Protein AF-0000000066936362 (afdb_homodimer)

Sequence (432 aa):
MAPKLYTSKVSGNCYKVRLLASLLNVPLEQVEIDFFNLQHRSPEFLALNPRGELPTLVDQGKIFNDSSAILIYLAGTNPDRGSVAAPSSYWSADVVDQASIVDWLAFAGSWIHAGLSKARAIVAFHWPPNASEADLTEAKKKGVKSLEILEERLAKEQWLALSRPTIADVAVFVYVALAEMGNVPLAPYPAVRAWTDRIKGLPGFIPLDGLDKALGMAPKLYTSKVSGNCYKVRLLASLLNVPLEQVEIDFFNLQHRSPEFLALNPRGELPTLVDQGKIFNDSSAILIYLAGTNPDRGSVAAPSSYWSADVVDQASIVDWLAFAGSWIHAGLSKARAIVAFHWPPNASEADLTEAKKKGVKSLEILEERLAKEQWLALSRPTIADVAVFVYVALAEMGNVPLAPYPAVRAWTDRIKGLPGFIPLDGLDKALG

pLDDT: mean 96.61, std 4.65, range [60.19, 99.0]

Solvent-accessible surface area (backbone atoms only — not comparable to full-atom values): 22250 Å² total; per-residue (Å²): 132,64,37,36,31,39,29,37,75,64,39,56,54,24,43,36,49,54,40,50,27,40,44,34,70,47,74,66,42,75,41,82,44,52,63,92,79,43,44,40,68,32,70,72,41,29,72,75,35,80,81,43,59,70,20,32,38,40,46,96,90,40,76,36,65,29,49,67,15,44,43,41,34,52,25,32,71,32,23,35,68,95,45,89,51,62,48,11,72,42,41,61,92,47,44,65,56,40,16,40,29,40,30,41,39,51,40,26,65,38,48,41,39,55,1,26,42,42,15,21,32,39,66,30,60,49,37,61,82,80,64,46,72,67,54,44,51,51,9,41,54,38,24,51,53,47,50,52,52,45,25,60,50,34,68,76,32,86,33,79,58,46,99,47,71,31,51,28,44,48,54,43,42,50,42,60,76,44,17,57,54,28,73,41,78,60,81,91,32,62,39,45,50,52,39,53,50,53,55,66,63,38,76,48,58,65,80,62,77,63,51,79,58,60,66,126,132,65,37,37,32,39,29,38,74,63,38,58,51,25,42,36,50,53,41,50,27,39,45,36,70,49,74,64,43,74,42,82,44,52,62,91,78,43,44,39,67,32,69,73,40,29,73,75,35,79,79,41,59,70,19,30,39,41,46,96,91,40,78,36,65,28,51,68,15,43,44,41,34,52,25,33,72,32,24,35,67,94,46,87,52,60,49,11,71,41,41,60,92,46,45,66,57,39,17,40,29,40,31,41,39,51,40,27,65,39,49,42,39,56,2,27,43,40,14,21,31,39,65,30,60,49,37,62,83,81,64,47,71,67,53,44,51,52,9,41,52,39,25,52,53,46,50,52,53,46,26,61,51,34,68,76,31,85,32,79,57,44,99,47,70,31,51,27,44,48,55,43,41,51,41,59,77,45,18,57,54,28,74,41,78,61,82,91,31,63,37,44,51,51,41,53,49,53,55,66,65,38,76,49,58,66,80,62,75,63,51,78,57,59,68,126

Structure (mmCIF, N/CA/C/O backbone):
data_AF-0000000066936362-model_v1
#
loop_
_entity.id
_entity.type
_entity.pdbx_description
1 polymer 'Glutathione S-transferase'
#
loop_
_atom_site.group_PDB
_atom_site.id
_atom_site.type_symbol
_atom_site.label_atom_id
_atom_site.label_alt_id
_atom_site.label_comp_id
_atom_site.label_asym_id
_atom_site.label_entity_id
_atom_site.label_seq_id
_atom_site.pdbx_PDB_ins_code
_atom_site.Cartn_x
_atom_site.Cartn_y
_atom_site.Cartn_z
_atom_site.occupancy
_atom_site.B_iso_or_equiv
_atom_site.auth_seq_id
_atom_site.auth_comp_id
_atom_site.auth_asym_id
_atom_site.auth_atom_id
_atom_site.pdbx_PDB_model_num
ATOM 1 N N . MET A 1 1 ? -14.703 -1.643 24.672 1 82.88 1 MET A N 1
ATOM 2 C CA . MET A 1 1 ? -13.359 -1.159 24.984 1 82.88 1 MET A CA 1
ATOM 3 C C . MET A 1 1 ? -12.75 -0.439 23.797 1 82.88 1 MET A C 1
ATOM 5 O O . MET A 1 1 ? -13.078 -0.75 22.641 1 82.88 1 MET A O 1
ATOM 9 N N . ALA A 1 2 ? -11.945 0.518 24.062 1 95.38 2 ALA A N 1
ATOM 10 C CA . ALA A 1 2 ? -11.312 1.283 23 1 95.38 2 ALA A CA 1
ATOM 11 C C . ALA A 1 2 ? -10.273 0.44 22.266 1 95.38 2 ALA A C 1
ATOM 13 O O . ALA A 1 2 ? -9.617 -0.408 22.859 1 95.38 2 ALA A O 1
ATOM 14 N N . PRO A 1 3 ? -10.094 0.611 20.984 1 98.19 3 PRO A N 1
ATOM 15 C CA . PRO A 1 3 ? -9.023 -0.076 20.266 1 98.19 3 PRO A CA 1
ATOM 16 C C . PRO A 1 3 ? -7.645 0.188 20.859 1 98.19 3 PRO A C 1
ATOM 18 O O . PRO A 1 3 ? -7.359 1.307 21.297 1 98.19 3 PRO A O 1
ATOM 21 N N . LYS A 1 4 ? -6.898 -0.857 20.938 1 98.75 4 LYS A N 1
ATOM 22 C CA . LYS A 1 4 ? -5.527 -0.744 21.438 1 98.75 4 LYS A CA 1
ATOM 23 C C . LYS A 1 4 ? -4.547 -0.524 20.281 1 98.75 4 LYS A C 1
ATOM 25 O O . LYS A 1 4 ? -4.465 -1.344 19.359 1 98.75 4 LYS A O 1
ATOM 30 N N . LEU A 1 5 ? -3.783 0.591 20.328 1 98.88 5 LEU A N 1
ATOM 31 C CA . LEU A 1 5 ? -2.807 0.949 19.297 1 98.88 5 LEU A CA 1
ATOM 32 C C . LEU A 1 5 ? -1.386 0.827 19.844 1 98.88 5 LEU A C 1
ATOM 34 O O . LEU A 1 5 ? -1.002 1.552 20.766 1 98.88 5 LEU A O 1
ATOM 38 N N . TYR A 1 6 ? -0.66 -0.105 19.359 1 98.88 6 TYR A N 1
ATOM 39 C CA . TYR A 1 6 ? 0.783 -0.127 19.578 1 98.88 6 TYR A CA 1
ATOM 40 C C . TYR A 1 6 ? 1.482 0.885 18.672 1 98.88 6 TYR A C 1
ATOM 42 O O . TYR A 1 6 ? 1.368 0.818 17.453 1 98.88 6 TYR A O 1
ATOM 50 N N . THR A 1 7 ? 2.209 1.818 19.297 1 98.19 7 THR A N 1
ATOM 51 C CA . THR A 1 7 ? 2.633 3.027 18.609 1 98.19 7 THR A CA 1
ATOM 52 C C . THR A 1 7 ? 4.008 3.479 19.094 1 98.19 7 THR A C 1
ATOM 54 O O . THR A 1 7 ? 4.574 2.881 20.016 1 98.19 7 THR A O 1
ATOM 57 N N . SER A 1 8 ? 4.535 4.387 18.359 1 96.5 8 SER A N 1
ATOM 58 C CA . SER A 1 8 ? 5.75 5.113 18.719 1 96.5 8 SER A CA 1
ATOM 59 C C . SER A 1 8 ? 5.617 6.602 18.391 1 96.5 8 SER A C 1
ATOM 61 O O . SER A 1 8 ? 5.148 6.969 17.312 1 96.5 8 SER A O 1
ATOM 63 N N . LYS A 1 9 ? 6.113 7.434 19.266 1 93.5 9 LYS A N 1
ATOM 64 C CA . LYS A 1 9 ? 5.934 8.883 19.156 1 93.5 9 LYS A CA 1
ATOM 65 C C . LYS A 1 9 ? 6.723 9.445 17.969 1 93.5 9 LYS A C 1
ATOM 67 O O . LYS A 1 9 ? 6.363 10.484 17.422 1 93.5 9 LYS A O 1
ATOM 72 N N . VAL A 1 10 ? 7.711 8.711 17.5 1 93.25 10 VAL A N 1
ATOM 73 C CA . VAL A 1 10 ? 8.594 9.273 16.484 1 93.25 10 VAL A CA 1
ATOM 74 C C . VAL A 1 10 ? 8.188 8.75 15.109 1 93.25 10 VAL A C 1
ATOM 76 O O . VAL A 1 10 ? 8.719 9.195 14.094 1 93.25 10 VAL A O 1
ATOM 79 N N . SER A 1 11 ? 7.328 7.801 15.055 1 96.25 11 SER A N 1
ATOM 80 C CA . SER A 1 11 ? 6.945 7.164 13.805 1 96.25 11 SER A CA 1
ATOM 81 C C . SER A 1 11 ? 5.871 7.969 13.078 1 96.25 11 SER A C 1
ATOM 83 O O . SER A 1 11 ? 4.773 8.156 13.602 1 96.25 11 SER A O 1
ATOM 85 N N . GLY A 1 12 ? 6.164 8.414 11.891 1 97.69 12 GLY A N 1
ATOM 86 C CA . GLY A 1 12 ? 5.168 9.078 11.062 1 97.69 12 GLY A CA 1
ATOM 87 C C . GLY A 1 12 ? 3.986 8.188 10.727 1 97.69 12 GLY A C 1
ATOM 88 O O . GLY A 1 12 ? 2.85 8.656 10.641 1 97.69 12 GLY A O 1
ATOM 89 N N . ASN A 1 13 ? 4.242 6.871 10.531 1 98.31 13 ASN A N 1
ATOM 90 C CA . ASN A 1 13 ? 3.16 5.941 10.227 1 98.31 13 ASN A CA 1
ATOM 91 C C . ASN A 1 13 ? 2.219 5.766 11.414 1 98.31 13 ASN A C 1
ATOM 93 O O . ASN A 1 13 ? 1.015 5.57 11.234 1 98.31 13 ASN A O 1
ATOM 97 N N . CYS A 1 14 ? 2.758 5.848 12.609 1 98.44 14 CYS A N 1
ATOM 98 C CA . CYS A 1 14 ? 1.92 5.828 13.805 1 98.44 14 CYS A CA 1
ATOM 99 C C . CYS A 1 14 ? 1.127 7.121 13.938 1 98.44 14 CYS A C 1
ATOM 101 O O . CYS A 1 14 ? -0.041 7.102 14.328 1 98.44 14 CYS A O 1
ATOM 103 N N . TYR A 1 15 ? 1.745 8.188 13.586 1 98.62 15 TYR A N 1
ATOM 104 C CA . TYR A 1 15 ? 1.095 9.492 13.672 1 98.62 15 TYR A CA 1
ATOM 105 C C . TYR A 1 15 ? -0.13 9.547 12.766 1 98.62 15 TYR A C 1
ATOM 107 O O . TYR A 1 15 ? -1.151 10.141 13.125 1 98.62 15 TYR A O 1
ATOM 115 N N . LYS A 1 16 ? -0.081 8.984 11.531 1 98.69 16 LYS A N 1
ATOM 116 C CA . LYS A 1 16 ? -1.233 8.93 10.641 1 98.69 16 LYS A CA 1
ATOM 117 C C . LYS A 1 16 ? -2.479 8.445 11.375 1 98.69 16 LYS A C 1
ATOM 119 O O . LYS A 1 16 ? -3.562 9.008 11.211 1 98.69 16 LYS A O 1
ATOM 124 N N . VAL A 1 17 ? -2.27 7.402 12.117 1 98.88 17 VAL A N 1
ATOM 125 C CA . VAL A 1 17 ? -3.373 6.742 12.805 1 98.88 17 VAL A CA 1
ATOM 126 C C . VAL A 1 17 ? -3.875 7.625 13.945 1 98.88 17 VAL A C 1
ATOM 128 O O . VAL A 1 17 ? -5.082 7.828 14.102 1 98.88 17 VAL A O 1
ATOM 131 N N . ARG A 1 18 ? -2.945 8.188 14.695 1 98.69 18 ARG A N 1
ATOM 132 C CA . ARG A 1 18 ? -3.334 9.078 15.789 1 98.69 18 ARG A CA 1
ATOM 133 C C . ARG A 1 18 ? -4.059 10.305 15.258 1 98.69 18 ARG A C 1
ATOM 135 O O . ARG A 1 18 ? -5.039 10.758 15.844 1 98.69 18 ARG A O 1
ATOM 142 N N . LEU A 1 19 ? -3.543 10.828 14.188 1 98.75 19 LEU A N 1
ATOM 143 C CA . LEU A 1 19 ? -4.172 12 13.586 1 98.75 19 LEU A CA 1
ATOM 144 C C . LEU A 1 19 ? -5.609 11.695 13.172 1 98.75 19 LEU A C 1
ATOM 146 O O . LEU A 1 19 ? -6.531 12.438 13.523 1 98.75 19 LEU A O 1
ATOM 150 N N . LEU A 1 20 ? -5.844 10.602 12.438 1 98.88 20 LEU A N 1
ATOM 151 C CA . LEU A 1 20 ? -7.203 10.273 12.008 1 98.88 20 LEU A CA 1
ATOM 152 C C . LEU A 1 20 ? -8.117 10.062 13.203 1 98.88 20 LEU A C 1
ATOM 154 O O . LEU A 1 20 ? -9.266 10.5 13.195 1 98.88 20 LEU A O 1
ATOM 158 N N . ALA A 1 21 ? -7.609 9.336 14.211 1 98.5 21 ALA A N 1
ATOM 159 C CA . ALA A 1 21 ? -8.414 9.102 15.406 1 98.5 21 ALA A CA 1
ATOM 160 C C . ALA A 1 21 ? -8.875 10.422 16.031 1 98.5 21 ALA A C 1
ATOM 162 O O . ALA A 1 21 ? -10.023 10.547 16.453 1 98.5 21 ALA A O 1
ATOM 163 N N . SER A 1 22 ? -7.945 11.359 16.047 1 98.25 22 SER A N 1
ATOM 164 C CA . SER A 1 22 ? -8.289 12.672 16.594 1 98.25 22 SER A CA 1
ATOM 165 C C . SER A 1 22 ? -9.297 13.383 15.695 1 98.25 22 SER A C 1
ATOM 167 O O . SER A 1 22 ? -10.273 13.953 16.188 1 98.25 22 SER A O 1
ATOM 169 N N . LEU A 1 23 ? -9.094 13.359 14.398 1 98.19 23 LEU A N 1
ATOM 170 C CA . LEU A 1 23 ? -10 14.008 13.453 1 98.19 23 LEU A CA 1
ATOM 171 C C . LEU A 1 23 ? -11.422 13.461 13.602 1 98.19 23 LEU A C 1
ATOM 173 O O . LEU A 1 23 ? -12.391 14.18 13.391 1 98.19 23 LEU A O 1
ATOM 177 N N . LEU A 1 24 ? -11.57 12.18 14 1 97.88 24 LEU A N 1
ATOM 178 C CA . LEU A 1 24 ? -12.859 11.5 14.094 1 97.88 24 LEU A CA 1
ATOM 179 C C . LEU A 1 24 ? -13.344 11.438 15.539 1 97.88 24 LEU A C 1
ATOM 181 O O . LEU A 1 24 ? -14.43 10.93 15.812 1 97.88 24 LEU A O 1
ATOM 185 N N . ASN A 1 25 ? -12.492 11.898 16.469 1 96.75 25 ASN A N 1
ATOM 186 C CA . ASN A 1 25 ? -12.781 11.836 17.906 1 96.75 25 ASN A CA 1
ATOM 187 C C . ASN A 1 25 ? -12.992 10.398 18.375 1 96.75 25 ASN A C 1
ATOM 189 O O . ASN A 1 25 ? -13.984 10.102 19.047 1 96.75 25 ASN A O 1
ATOM 193 N N . VAL A 1 26 ? -12.102 9.578 17.938 1 96.81 26 VAL A N 1
ATOM 194 C CA . VAL A 1 26 ? -12.102 8.172 18.328 1 96.81 26 VAL A CA 1
ATOM 195 C C . VAL A 1 26 ? -11.031 7.941 19.391 1 96.81 26 VAL A C 1
ATOM 197 O O . VAL A 1 26 ? -9.844 8.156 19.141 1 96.81 26 VAL A O 1
ATOM 200 N N . PRO A 1 27 ? -11.391 7.5 20.547 1 96.62 27 PRO A N 1
ATOM 201 C CA . PRO A 1 27 ? -10.383 7.199 21.562 1 96.62 27 PRO A CA 1
ATOM 202 C C . PRO A 1 27 ? -9.555 5.957 21.234 1 96.62 27 PRO A C 1
ATOM 204 O O . PRO A 1 27 ? -10.094 4.98 20.703 1 96.62 27 PRO A O 1
ATOM 207 N N . LEU A 1 28 ? -8.281 6.031 21.516 1 98.25 28 LEU A N 1
ATOM 208 C CA . LEU A 1 28 ? -7.359 4.906 21.375 1 98.25 28 LEU A CA 1
ATOM 209 C C . LEU A 1 28 ? -6.621 4.641 22.688 1 98.25 28 LEU A C 1
ATOM 211 O O . LEU A 1 28 ? -6.199 5.578 23.359 1 98.25 28 LEU A O 1
ATOM 215 N N . GLU A 1 29 ? -6.602 3.441 23.062 1 98.62 29 GLU A N 1
ATOM 216 C CA . GLU A 1 29 ? -5.621 3.035 24.062 1 98.62 29 GLU A CA 1
ATOM 217 C C . GLU A 1 29 ? -4.242 2.834 23.438 1 98.62 29 GLU A C 1
ATOM 219 O O . GLU A 1 29 ? -4.047 1.923 22.641 1 98.62 29 GLU A O 1
ATOM 224 N N . GLN A 1 30 ? -3.295 3.637 23.859 1 98.25 30 GLN A N 1
ATOM 225 C CA . GLN A 1 30 ? -1.99 3.607 23.203 1 98.25 30 GLN A CA 1
ATOM 226 C C . GLN A 1 30 ? -0.965 2.861 24.047 1 98.25 30 GLN A C 1
ATOM 228 O O . GLN A 1 30 ? -0.91 3.043 25.266 1 98.25 30 GLN A O 1
ATOM 233 N N . VAL A 1 31 ? -0.281 2.002 23.453 1 98.38 31 VAL A N 1
ATOM 234 C CA . VAL A 1 31 ? 0.871 1.321 24.047 1 98.38 31 VAL A CA 1
ATOM 235 C C . VAL A 1 31 ? 2.146 1.758 23.328 1 98.38 31 VAL A C 1
ATOM 237 O O . VAL A 1 31 ? 2.365 1.404 22.172 1 98.38 31 VAL A O 1
ATOM 240 N N . GLU A 1 32 ? 2.963 2.438 24.031 1 97.81 32 GLU A N 1
ATOM 241 C CA . GLU A 1 32 ? 4.207 2.926 23.438 1 97.81 32 GLU A CA 1
ATOM 242 C C . GLU A 1 32 ? 5.234 1.806 23.312 1 97.81 32 GLU A C 1
ATOM 244 O O . GLU A 1 32 ? 5.512 1.096 24.281 1 97.81 32 GLU A O 1
ATOM 249 N N . ILE A 1 33 ? 5.734 1.646 22.141 1 97.75 33 ILE A N 1
ATOM 250 C CA . ILE A 1 33 ? 6.789 0.682 21.844 1 97.75 33 ILE A CA 1
ATOM 251 C C . ILE A 1 33 ? 8.117 1.412 21.656 1 97.75 33 ILE A C 1
ATOM 253 O O . ILE A 1 33 ? 8.203 2.359 20.875 1 97.75 33 ILE A O 1
ATOM 257 N N . ASP A 1 34 ? 9.172 1.023 22.375 1 94.56 34 ASP A N 1
ATOM 258 C CA . ASP A 1 34 ? 10.5 1.598 22.234 1 94.56 34 ASP A CA 1
ATOM 259 C C . ASP A 1 34 ? 11.172 1.11 20.953 1 94.56 34 ASP A C 1
ATOM 261 O O . ASP A 1 34 ? 11.922 0.131 20.969 1 94.56 34 ASP A O 1
ATOM 265 N N . PHE A 1 35 ? 11.023 1.886 19.969 1 88.94 35 PHE A N 1
ATOM 266 C CA . PHE A 1 35 ? 11.484 1.491 18.641 1 88.94 35 PHE A CA 1
ATOM 267 C C . PHE A 1 35 ? 13.008 1.474 18.578 1 88.94 35 PHE A C 1
ATOM 269 O O . PHE A 1 35 ? 13.602 0.587 17.969 1 88.94 35 PHE A O 1
ATOM 276 N N . PHE A 1 36 ? 13.656 2.365 19.188 1 85.81 36 PHE A N 1
ATOM 277 C CA . PHE A 1 36 ? 15.109 2.514 19.109 1 85.81 36 PHE A CA 1
ATOM 278 C C . PHE A 1 36 ? 15.812 1.394 19.859 1 85.81 36 PHE A C 1
ATOM 280 O O . PHE A 1 36 ? 16.938 1.014 19.516 1 85.81 36 PHE A O 1
ATOM 287 N N . ASN A 1 37 ? 15.102 0.848 20.844 1 91.62 37 ASN A N 1
ATOM 288 C CA . ASN A 1 37 ? 15.672 -0.302 21.547 1 91.62 37 ASN A CA 1
ATOM 289 C C . ASN A 1 37 ? 15.078 -1.613 21.031 1 91.62 37 ASN A C 1
ATOM 291 O O . ASN A 1 37 ? 15.086 -2.619 21.75 1 91.62 37 ASN A O 1
ATOM 295 N N . LEU A 1 38 ? 14.375 -1.588 19.906 1 93.69 38 LEU A N 1
ATOM 296 C CA . LEU A 1 38 ? 13.945 -2.729 19.094 1 93.69 38 LEU A CA 1
ATOM 297 C C . LEU A 1 38 ? 12.883 -3.541 19.844 1 93.69 38 LEU A C 1
ATOM 299 O O . LEU A 1 38 ? 12.82 -4.762 19.688 1 93.69 38 LEU A O 1
ATOM 303 N N . GLN A 1 39 ? 12.125 -2.887 20.656 1 97.25 39 GLN A N 1
ATOM 304 C CA . GLN A 1 39 ? 11.039 -3.58 21.328 1 97.25 39 GLN A CA 1
ATOM 305 C C . GLN A 1 39 ? 10.062 -4.191 20.328 1 97.25 39 GLN A C 1
ATOM 307 O O . GLN A 1 39 ? 9.43 -5.211 20.625 1 97.25 39 GLN A O 1
ATOM 312 N N . HIS A 1 40 ? 9.969 -3.641 19.109 1 96.5 40 HIS A N 1
ATOM 313 C CA . HIS A 1 40 ? 9.094 -4.16 18.078 1 96.5 40 HIS A CA 1
ATOM 314 C C . HIS A 1 40 ? 9.633 -5.461 17.5 1 96.5 40 HIS A C 1
ATOM 316 O O . HIS A 1 40 ? 8.961 -6.121 16.703 1 96.5 40 HIS A O 1
ATOM 322 N N . ARG A 1 41 ? 10.797 -5.852 17.969 1 96.25 41 ARG A N 1
ATOM 323 C CA . ARG A 1 41 ? 11.398 -7.102 17.531 1 96.25 41 ARG A CA 1
ATOM 324 C C . ARG A 1 41 ? 11.406 -8.141 18.641 1 96.25 41 ARG A C 1
ATOM 326 O O . ARG A 1 41 ? 11.922 -9.242 18.469 1 96.25 41 ARG A O 1
ATOM 333 N N . SER A 1 42 ? 10.883 -7.789 19.781 1 97.62 42 SER A N 1
ATOM 334 C CA . SER A 1 42 ? 10.789 -8.742 20.875 1 97.62 42 SER A CA 1
ATOM 335 C C . SER A 1 42 ? 9.859 -9.898 20.531 1 97.62 42 SER A C 1
ATOM 337 O O . SER A 1 42 ? 8.938 -9.742 19.719 1 97.62 42 SER A O 1
ATOM 339 N N . PRO A 1 43 ? 10.086 -11.031 21.125 1 97.31 43 PRO A N 1
ATOM 340 C CA . PRO A 1 43 ? 9.188 -12.172 20.906 1 97.31 43 PRO A CA 1
ATOM 341 C C . PRO A 1 43 ? 7.734 -11.852 21.234 1 97.31 43 PRO A C 1
ATOM 343 O O . PRO A 1 43 ? 6.828 -12.305 20.531 1 97.31 43 PRO A O 1
ATOM 346 N N . GLU A 1 44 ? 7.562 -11.094 22.281 1 97.06 44 GLU A N 1
ATOM 347 C CA . GLU A 1 44 ? 6.207 -10.727 22.688 1 97.06 44 GLU A CA 1
ATOM 348 C C . GLU A 1 44 ? 5.508 -9.906 21.609 1 97.06 44 GLU A C 1
ATOM 350 O O . GLU A 1 44 ? 4.352 -10.172 21.266 1 97.06 44 GLU A O 1
ATOM 355 N N . PHE A 1 45 ? 6.195 -8.945 21.062 1 98.19 45 PHE A N 1
ATOM 356 C CA . PHE A 1 45 ? 5.566 -8.117 20.031 1 98.19 45 PHE A CA 1
ATOM 357 C C . PHE A 1 45 ? 5.414 -8.891 18.734 1 98.19 45 PHE A C 1
ATOM 359 O O . PHE A 1 45 ? 4.406 -8.75 18.031 1 98.19 45 PHE A O 1
ATOM 366 N N . LEU A 1 46 ? 6.406 -9.711 18.391 1 97.5 46 LEU A N 1
ATOM 367 C CA . LEU A 1 46 ? 6.363 -10.469 17.141 1 97.5 46 LEU A CA 1
ATOM 368 C C . LEU A 1 46 ? 5.238 -11.492 17.172 1 97.5 46 LEU A C 1
ATOM 370 O O . LEU A 1 46 ? 4.727 -11.883 16.125 1 97.5 46 LEU A O 1
ATOM 374 N N . ALA A 1 47 ? 4.836 -11.945 18.344 1 96.56 47 ALA A N 1
ATOM 375 C CA . ALA A 1 47 ? 3.672 -12.82 18.469 1 96.56 47 ALA A CA 1
ATOM 376 C C . ALA A 1 47 ? 2.389 -12.086 18.078 1 96.56 47 ALA A C 1
ATOM 378 O O . ALA A 1 47 ? 1.437 -12.703 17.609 1 96.56 47 ALA A O 1
ATOM 379 N N . LEU A 1 48 ? 2.438 -10.758 18.25 1 97 48 LEU A N 1
ATOM 380 C CA . LEU A 1 48 ? 1.302 -9.906 17.906 1 97 48 LEU A CA 1
ATOM 381 C C . LEU A 1 48 ? 1.329 -9.539 16.422 1 97 48 LEU A C 1
ATOM 383 O O . LEU A 1 48 ? 0.312 -9.641 15.742 1 97 48 LEU A O 1
ATOM 387 N N . ASN A 1 49 ? 2.475 -9.117 16.016 1 98 49 ASN A N 1
ATOM 388 C CA . ASN A 1 49 ? 2.703 -8.742 14.617 1 98 49 ASN A CA 1
ATOM 389 C C . ASN A 1 49 ? 4.008 -9.328 14.086 1 98 49 ASN A C 1
ATOM 391 O O . ASN A 1 49 ? 5.074 -8.727 14.25 1 98 49 ASN A O 1
ATOM 395 N N . PRO A 1 50 ? 3.906 -10.359 13.328 1 97.56 50 PRO A N 1
ATOM 396 C CA . PRO A 1 50 ? 5.109 -11.039 12.836 1 97.56 50 PRO A CA 1
ATOM 397 C C . PRO A 1 50 ? 5.949 -10.156 11.914 1 97.56 50 PRO A C 1
ATOM 399 O O . PRO A 1 50 ? 7.105 -10.484 11.625 1 97.56 50 PRO A O 1
ATOM 402 N N . ARG A 1 51 ? 5.414 -9.023 11.43 1 97.56 51 ARG A N 1
ATOM 403 C CA . ARG A 1 51 ? 6.168 -8.094 10.594 1 97.56 51 ARG A CA 1
ATOM 404 C C . ARG A 1 51 ? 7.086 -7.219 11.438 1 97.56 51 ARG A C 1
ATOM 406 O O . ARG A 1 51 ? 7.996 -6.574 10.906 1 97.56 51 ARG A O 1
ATOM 413 N N . GLY A 1 52 ? 6.758 -7.152 12.734 1 97.81 52 GLY A N 1
ATOM 414 C CA . GLY A 1 52 ? 7.57 -6.344 13.625 1 97.81 52 GLY A CA 1
ATOM 415 C C . GLY A 1 52 ? 7.531 -4.863 13.297 1 97.81 52 GLY A C 1
ATOM 416 O O . GLY A 1 52 ? 8.531 -4.164 13.438 1 97.81 52 GLY A O 1
ATOM 417 N N . GLU A 1 53 ? 6.406 -4.418 12.805 1 97.31 53 GLU A N 1
ATOM 418 C CA . GLU A 1 53 ? 6.281 -3.031 12.375 1 97.31 53 GLU A CA 1
ATOM 419 C C . GLU A 1 53 ? 5.227 -2.291 13.188 1 97.31 53 GLU A C 1
ATOM 421 O O . GLU A 1 53 ? 4.391 -2.916 13.844 1 97.31 53 GLU A O 1
ATOM 426 N N . LEU A 1 54 ? 5.305 -1.032 13.242 1 98 54 LEU A N 1
ATOM 427 C CA . LEU A 1 54 ? 4.32 -0.13 13.836 1 98 54 LEU A CA 1
ATOM 428 C C . LEU A 1 54 ? 3.711 0.782 12.781 1 98 54 LEU A C 1
ATOM 430 O O . LEU A 1 54 ? 4.359 1.101 11.781 1 98 54 LEU A O 1
ATOM 434 N N . PRO A 1 55 ? 2.488 1.132 12.922 1 98.69 55 PRO A N 1
ATOM 435 C CA . PRO A 1 55 ? 1.545 0.837 14 1 98.69 55 PRO A CA 1
ATOM 436 C C . PRO A 1 55 ? 0.921 -0.551 13.875 1 98.69 55 PRO A C 1
ATOM 438 O O . PRO A 1 55 ? 0.921 -1.138 12.789 1 98.69 55 PRO A O 1
ATOM 441 N N . THR A 1 56 ? 0.462 -1.099 15.008 1 98.88 56 THR A N 1
ATOM 442 C CA . THR A 1 56 ? -0.4 -2.273 15.078 1 98.88 56 THR A CA 1
ATOM 443 C C . THR A 1 56 ? -1.641 -1.979 15.922 1 98.88 56 THR A C 1
ATOM 445 O O . THR A 1 56 ? -1.539 -1.418 17.016 1 98.88 56 THR A O 1
ATOM 448 N N . LEU A 1 57 ? -2.799 -2.258 15.406 1 98.94 57 LEU A N 1
ATOM 449 C CA . LEU A 1 57 ? -4.051 -2.01 16.109 1 98.94 57 LEU A CA 1
ATOM 450 C C . LEU A 1 57 ? -4.75 -3.322 16.453 1 98.94 57 LEU A C 1
ATOM 452 O O . LEU A 1 57 ? -4.82 -4.227 15.617 1 98.94 57 LEU A O 1
ATOM 456 N N . VAL A 1 58 ? -5.195 -3.461 17.656 1 98.69 58 VAL A N 1
ATOM 457 C CA . VAL A 1 58 ? -6.016 -4.574 18.109 1 98.69 58 VAL A CA 1
ATOM 458 C C . VAL A 1 58 ? -7.387 -4.062 18.547 1 98.69 58 VAL A C 1
ATOM 460 O O . VAL A 1 58 ? -7.48 -3.186 19.422 1 98.69 58 VAL A O 1
ATOM 463 N N . ASP A 1 59 ? -8.414 -4.559 17.938 1 98.44 59 ASP A N 1
ATOM 464 C CA . ASP A 1 59 ? -9.773 -4.191 18.328 1 98.44 59 ASP A CA 1
ATOM 465 C C . ASP A 1 59 ? -10.734 -5.371 18.156 1 98.44 59 ASP A C 1
ATOM 467 O O . ASP A 1 59 ? -10.836 -5.941 17.062 1 98.44 59 ASP A O 1
ATOM 471 N N . GLN A 1 60 ? -11.422 -5.785 19.203 1 95.5 60 GLN A N 1
ATOM 472 C CA . GLN A 1 60 ? -12.438 -6.828 19.172 1 95.5 60 GLN A CA 1
ATOM 473 C C . GLN A 1 60 ? -11.898 -8.109 18.531 1 95.5 60 GLN A C 1
ATOM 475 O O . GLN A 1 60 ? -12.531 -8.672 17.641 1 95.5 60 GLN A O 1
ATOM 480 N N . GLY A 1 61 ? -10.719 -8.422 18.875 1 94.69 61 GLY A N 1
ATOM 481 C CA . GLY A 1 61 ? -10.125 -9.688 18.453 1 94.69 61 GLY A CA 1
ATOM 482 C C . GLY A 1 61 ? -9.469 -9.617 17.094 1 94.69 61 GLY A C 1
ATOM 483 O O . GLY A 1 61 ? -8.859 -10.586 16.641 1 94.69 61 GLY A O 1
ATOM 484 N N . LYS A 1 62 ? -9.539 -8.5 16.469 1 97 62 LYS A N 1
ATOM 485 C CA . LYS A 1 62 ? -8.891 -8.32 15.164 1 97 62 LYS A CA 1
ATOM 486 C C . LYS A 1 62 ? -7.582 -7.559 15.305 1 97 62 LYS A C 1
ATOM 488 O O . LYS A 1 62 ? -7.461 -6.664 16.141 1 97 62 LYS A O 1
ATOM 493 N N . ILE A 1 63 ? -6.633 -7.918 14.438 1 98.5 63 ILE A N 1
ATOM 494 C CA . ILE A 1 63 ? -5.328 -7.262 14.422 1 98.5 63 ILE A CA 1
ATOM 495 C C . ILE A 1 63 ? -5.055 -6.695 13.031 1 98.5 63 ILE A C 1
ATOM 497 O O . ILE A 1 63 ? -5.219 -7.395 12.031 1 98.5 63 ILE A O 1
ATOM 501 N N . PHE A 1 64 ? -4.719 -5.473 12.945 1 98.75 64 PHE A N 1
ATOM 502 C CA . PHE A 1 64 ? -4.281 -4.816 11.719 1 98.75 64 PHE A CA 1
ATOM 503 C C . PHE A 1 64 ? -2.842 -4.328 11.852 1 98.75 64 PHE A C 1
ATOM 505 O O . PHE A 1 64 ? -2.508 -3.607 12.797 1 98.75 64 PHE A O 1
ATOM 512 N N . ASN A 1 65 ? -2.045 -4.652 10.859 1 98.44 65 ASN A N 1
ATOM 513 C CA . ASN A 1 65 ? -0.602 -4.496 11 1 98.44 65 ASN A CA 1
ATOM 514 C C . ASN A 1 65 ? -0.061 -3.412 10.078 1 98.44 65 ASN A C 1
ATOM 516 O O . ASN A 1 65 ? 1.147 -3.178 10.023 1 98.44 65 ASN A O 1
ATOM 520 N N . ASP A 1 66 ? -0.928 -2.773 9.359 1 98.62 66 ASP A N 1
ATOM 521 C CA . ASP A 1 66 ? -0.531 -1.753 8.391 1 98.62 66 ASP A CA 1
ATOM 522 C C . ASP A 1 66 ? -1.309 -0.458 8.609 1 98.62 66 ASP A C 1
ATOM 524 O O . ASP A 1 66 ? -2.516 -0.486 8.867 1 98.62 66 ASP A O 1
ATOM 528 N N . SER A 1 67 ? -0.583 0.647 8.461 1 98.81 67 SER A N 1
ATOM 529 C CA . SER A 1 67 ? -1.2 1.938 8.742 1 98.81 67 SER A CA 1
ATOM 530 C C . SER A 1 67 ? -2.379 2.203 7.816 1 98.81 67 SER A C 1
ATOM 532 O O . SER A 1 67 ? -3.393 2.77 8.234 1 98.81 67 SER A O 1
ATOM 534 N N . SER A 1 68 ? -2.285 1.807 6.512 1 98.88 68 SER A N 1
ATOM 535 C CA . SER A 1 68 ? -3.391 2.029 5.586 1 98.88 68 SER A CA 1
ATOM 536 C C . SER A 1 68 ? -4.613 1.204 5.973 1 98.88 68 SER A C 1
ATOM 538 O O . SER A 1 68 ? -5.746 1.687 5.898 1 98.88 68 SER A O 1
ATOM 540 N N . ALA A 1 69 ? -4.402 -0.035 6.367 1 98.94 69 ALA A N 1
ATOM 541 C CA . ALA A 1 69 ? -5.492 -0.892 6.824 1 98.94 69 ALA A CA 1
ATOM 542 C C . ALA A 1 69 ? -6.152 -0.322 8.078 1 98.94 69 ALA A C 1
ATOM 544 O O . ALA A 1 69 ? -7.379 -0.306 8.188 1 98.94 69 ALA A O 1
ATOM 545 N N . ILE A 1 70 ? -5.352 0.171 8.992 1 98.94 70 ILE A N 1
ATOM 546 C CA . ILE A 1 70 ? -5.855 0.742 10.242 1 98.94 70 ILE A CA 1
ATOM 547 C C . ILE A 1 70 ? -6.676 1.996 9.938 1 98.94 70 ILE A C 1
ATOM 549 O O . ILE A 1 70 ? -7.73 2.215 10.539 1 98.94 70 ILE A O 1
ATOM 553 N N . LEU A 1 71 ? -6.176 2.793 9.016 1 98.94 71 LEU A N 1
ATOM 5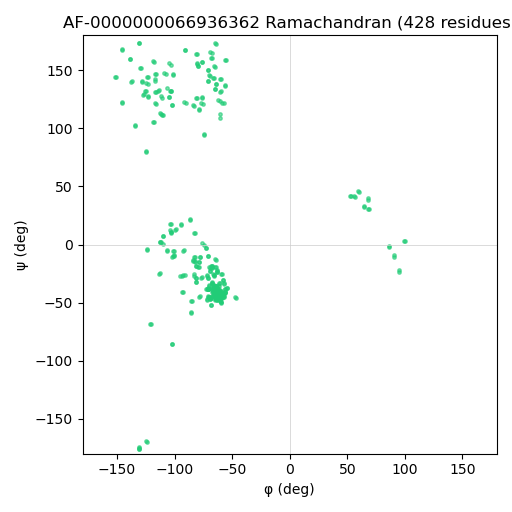54 C CA . LEU A 1 71 ? -6.91 3.99 8.625 1 98.94 71 LEU A CA 1
ATOM 555 C C . LEU A 1 71 ? -8.273 3.625 8.047 1 98.94 71 LEU A C 1
ATOM 557 O O . LEU A 1 71 ? -9.281 4.258 8.375 1 98.94 71 LEU A O 1
ATOM 561 N N . ILE A 1 72 ? -8.305 2.594 7.195 1 98.94 72 ILE A N 1
ATOM 562 C CA . ILE A 1 72 ? -9.57 2.154 6.613 1 98.94 72 ILE A CA 1
ATOM 563 C C . ILE A 1 72 ? -10.492 1.635 7.715 1 98.94 72 ILE A C 1
ATOM 565 O O . ILE A 1 72 ? -11.68 1.964 7.746 1 98.94 72 ILE A O 1
ATOM 569 N N . TYR A 1 73 ? -9.984 0.891 8.664 1 98.88 73 TYR A N 1
ATOM 570 C CA . TYR A 1 73 ? -10.773 0.349 9.766 1 98.88 73 TYR A CA 1
ATOM 571 C C . TYR A 1 73 ? -11.414 1.467 10.578 1 98.88 73 TYR A C 1
ATOM 573 O O . TYR A 1 73 ? -12.625 1.468 10.805 1 98.88 73 TYR A O 1
ATOM 581 N N . LEU A 1 74 ? -10.625 2.477 10.977 1 98.75 74 LEU A N 1
ATOM 582 C CA . LEU A 1 74 ? -11.117 3.559 11.82 1 98.75 74 LEU A CA 1
ATOM 583 C C . LEU A 1 74 ? -12.102 4.441 11.062 1 98.75 74 LEU A C 1
ATOM 585 O O . LEU A 1 74 ? -13.188 4.742 11.562 1 98.75 74 LEU A O 1
ATOM 589 N N . ALA A 1 75 ? -11.719 4.816 9.852 1 98.75 75 ALA A N 1
ATOM 590 C CA . ALA A 1 75 ? -12.594 5.691 9.07 1 98.75 75 ALA A CA 1
ATOM 591 C C . ALA A 1 75 ? -13.875 4.969 8.672 1 98.75 75 ALA A C 1
ATOM 593 O O . ALA A 1 75 ? -14.93 5.594 8.539 1 98.75 75 ALA A O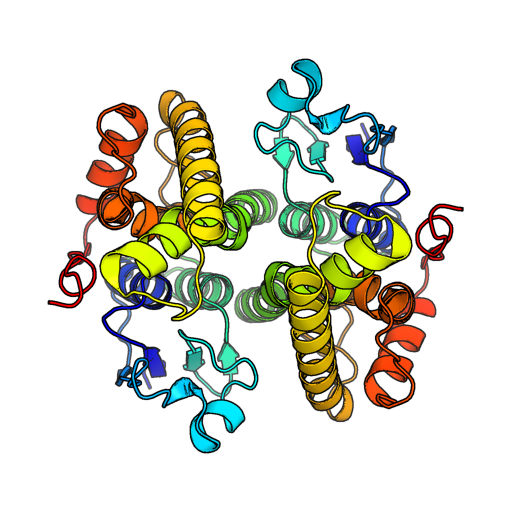 1
ATOM 594 N N . GLY A 1 76 ? -13.719 3.66 8.438 1 98.31 76 GLY A N 1
ATOM 595 C CA . GLY A 1 76 ? -14.836 2.859 7.969 1 98.31 76 GLY A CA 1
ATOM 596 C C . GLY A 1 76 ? -15.828 2.521 9.062 1 98.31 76 GLY A C 1
ATOM 597 O O . GLY A 1 76 ? -17.031 2.377 8.805 1 98.31 76 GLY A O 1
ATOM 598 N N . THR A 1 77 ? -15.383 2.434 10.328 1 97.5 77 THR A N 1
ATOM 599 C CA . THR A 1 77 ? -16.25 1.932 11.391 1 97.5 77 THR A CA 1
ATOM 600 C C . THR A 1 77 ? -16.703 3.068 12.297 1 97.5 77 THR A C 1
ATOM 602 O O . THR A 1 77 ? -17.531 2.865 13.188 1 97.5 77 THR A O 1
ATOM 605 N N . ASN A 1 78 ? -16.188 4.27 12.062 1 97.25 78 ASN A N 1
ATOM 606 C CA . ASN A 1 78 ? -16.547 5.402 12.906 1 97.25 78 ASN A CA 1
ATOM 607 C C . ASN A 1 78 ? -17.109 6.559 12.086 1 97.25 78 ASN A C 1
ATOM 609 O O . ASN A 1 78 ? -16.656 6.805 10.961 1 97.25 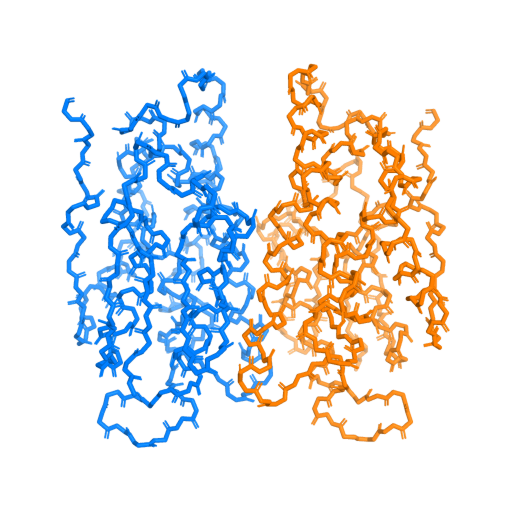78 ASN A O 1
ATOM 613 N N . PRO A 1 79 ? -18.062 7.25 12.633 1 94.5 79 PRO A N 1
ATOM 614 C CA . PRO A 1 79 ? -18.672 8.391 11.938 1 94.5 79 PRO A CA 1
ATOM 615 C C . PRO A 1 79 ? -17.828 9.664 12.062 1 94.5 79 PRO A C 1
ATOM 617 O O . PRO A 1 79 ? -16.906 9.727 12.875 1 94.5 79 PRO A O 1
ATOM 620 N N . ASP A 1 80 ? -18.156 10.547 11.227 1 93.94 80 ASP A N 1
ATOM 621 C CA . ASP A 1 80 ? -17.594 11.883 11.383 1 93.94 80 ASP A CA 1
ATOM 622 C C . ASP A 1 80 ? -17.875 12.438 12.773 1 93.94 80 ASP A C 1
ATOM 624 O O . ASP A 1 80 ? -18.828 12.016 13.438 1 93.94 80 ASP A O 1
ATOM 628 N N . ARG A 1 81 ? -17.031 13.344 12.992 1 82.94 81 ARG A N 1
ATOM 629 C CA . ARG A 1 81 ? -17.375 14.078 14.203 1 82.94 81 ARG A CA 1
ATOM 630 C C . ARG A 1 81 ? -18.766 14.703 14.094 1 82.94 81 ARG A C 1
ATOM 632 O O . ARG A 1 81 ? -19.062 15.367 13.109 1 82.94 81 ARG A O 1
ATOM 639 N N . GLY A 1 82 ? -19.594 14.344 15 1 78.75 82 GLY A N 1
ATOM 640 C CA . GLY A 1 82 ? -20.922 14.914 15.062 1 78.75 82 GLY A CA 1
ATOM 641 C C . GLY A 1 82 ? -21.953 14.125 14.266 1 78.75 82 GLY A C 1
ATOM 642 O O . GLY A 1 82 ? -23.141 14.453 14.289 1 78.75 82 GLY A O 1
ATOM 643 N N . SER A 1 83 ? -21.5 13.18 13.5 1 83.69 83 SER A N 1
ATOM 644 C CA . SER A 1 83 ? -22.406 12.297 12.781 1 83.69 83 SER A CA 1
ATOM 645 C C . SER A 1 83 ? -22.469 10.914 13.43 1 83.69 83 SER A C 1
ATOM 647 O O . SER A 1 83 ? -21.562 10.531 14.164 1 83.69 83 SER A O 1
ATOM 649 N N . VAL A 1 84 ? -23.531 10.266 13.188 1 82.31 84 VAL A N 1
ATOM 650 C CA . VAL A 1 84 ? -23.672 8.938 13.781 1 82.31 84 VAL A CA 1
ATOM 651 C C . VAL A 1 84 ? -23.594 7.871 12.695 1 82.31 84 VAL A C 1
ATOM 653 O O . VAL A 1 84 ? -23.656 6.676 12.984 1 82.31 84 VAL A O 1
ATOM 656 N N . ALA A 1 85 ? -23.297 8.242 11.531 1 90.06 85 ALA A N 1
ATOM 657 C CA . ALA A 1 85 ? -23.312 7.273 10.438 1 90.06 85 ALA A CA 1
ATOM 658 C C . ALA A 1 85 ? -21.891 6.91 10.016 1 90.06 85 ALA A C 1
ATOM 660 O O . ALA A 1 85 ? -21.016 7.777 9.953 1 90.06 85 ALA A O 1
ATOM 661 N N . ALA A 1 86 ? -21.656 5.656 9.844 1 91.56 86 ALA A N 1
ATOM 662 C CA . ALA A 1 86 ? -20.422 5.145 9.266 1 91.56 86 ALA A CA 1
ATOM 663 C C . ALA A 1 86 ? -20.656 4.586 7.863 1 91.56 86 ALA A C 1
ATOM 665 O O . ALA A 1 86 ? -21.75 4.09 7.566 1 91.56 86 ALA A O 1
ATOM 666 N N . PRO A 1 87 ? -19.641 4.707 6.965 1 96.69 87 PRO A N 1
ATOM 667 C CA . PRO A 1 87 ? -18.281 5.215 7.188 1 96.69 87 PRO A CA 1
ATOM 668 C C . PRO A 1 87 ? -18.234 6.738 7.297 1 96.69 87 PRO A C 1
ATOM 670 O O . PRO A 1 87 ? -19.172 7.422 6.879 1 96.69 87 PRO A O 1
ATOM 673 N N . SER A 1 88 ? -17.203 7.219 7.93 1 97.81 88 SER A N 1
ATOM 674 C CA . SER A 1 88 ? -16.953 8.656 7.938 1 97.81 88 SER A CA 1
ATOM 675 C C . SER A 1 88 ? -16.641 9.172 6.535 1 97.81 88 SER A C 1
ATOM 677 O O . SER A 1 88 ? -16.484 8.383 5.602 1 97.81 88 SER A O 1
ATOM 679 N N . SER A 1 89 ? -16.531 10.461 6.41 1 97.12 89 SER A N 1
ATOM 680 C CA . SER A 1 89 ? -16.203 11.109 5.145 1 97.12 89 SER A CA 1
ATOM 681 C C . SER A 1 89 ? -14.758 10.867 4.754 1 97.12 89 SER A C 1
ATOM 683 O O . SER A 1 89 ? -14.359 11.125 3.615 1 97.12 89 SER A O 1
ATOM 685 N N . TYR A 1 90 ? -13.969 10.32 5.633 1 98.69 90 TYR A N 1
ATOM 686 C CA . TYR A 1 90 ? -12.57 10.047 5.348 1 98.69 90 TYR A CA 1
ATOM 687 C C . TYR A 1 90 ? -12.414 8.734 4.59 1 98.69 90 TYR A C 1
ATOM 689 O O . TYR A 1 90 ? -11.312 8.398 4.145 1 98.69 90 TYR A O 1
ATOM 697 N N . TRP A 1 91 ? -13.438 7.996 4.516 1 98.69 91 TRP A N 1
ATOM 698 C CA . TRP A 1 91 ? -13.539 6.832 3.645 1 98.69 91 TRP A CA 1
ATOM 699 C C . TRP A 1 91 ? -14.758 6.941 2.727 1 98.69 91 TRP A C 1
ATOM 701 O O . TRP A 1 91 ? -15.234 8.039 2.453 1 98.69 91 TRP A O 1
ATOM 711 N N . SER A 1 92 ? -15.156 5.84 1.98 1 98.31 92 SER A N 1
ATOM 712 C CA . SER A 1 92 ? -16.297 5.898 1.074 1 98.31 92 SER A CA 1
ATOM 713 C C . SER A 1 92 ? -16.953 4.531 0.919 1 98.31 92 SER A C 1
ATOM 715 O O . SER A 1 92 ? -16.266 3.506 0.912 1 98.31 92 SER A O 1
ATOM 717 N N . ALA A 1 93 ? -18.234 4.551 0.796 1 96.62 93 ALA A N 1
ATOM 718 C CA . ALA A 1 93 ? -18.953 3.324 0.467 1 96.62 93 ALA A CA 1
ATOM 719 C C . ALA A 1 93 ? -18.922 3.059 -1.035 1 96.62 93 ALA A C 1
ATOM 721 O O . ALA A 1 93 ? -19.25 1.957 -1.483 1 96.62 93 ALA A O 1
ATOM 722 N N . ASP A 1 94 ? -18.562 4.07 -1.799 1 97.81 94 ASP A N 1
ATOM 723 C CA . ASP A 1 94 ? -18.453 3.926 -3.248 1 97.81 94 ASP A CA 1
ATOM 724 C C . ASP A 1 94 ? -17.141 3.268 -3.645 1 97.81 94 ASP A C 1
ATOM 726 O O . ASP A 1 94 ? -16.062 3.771 -3.314 1 97.81 94 ASP A O 1
ATOM 730 N N . VAL A 1 95 ? -17.172 2.246 -4.379 1 97.44 95 VAL A N 1
ATOM 731 C CA . VAL A 1 95 ? -16 1.42 -4.664 1 97.44 95 VAL A CA 1
ATOM 732 C C . VAL A 1 95 ? -15.031 2.186 -5.562 1 97.44 95 VAL A C 1
ATOM 734 O O . VAL A 1 95 ? -13.82 2.004 -5.473 1 97.44 95 VAL A O 1
ATOM 737 N N . VAL A 1 96 ? -15.539 2.986 -6.473 1 98.38 96 VAL A N 1
ATOM 738 C CA . VAL A 1 96 ? -14.656 3.777 -7.324 1 98.38 96 VAL A CA 1
ATOM 739 C C . VAL A 1 96 ? -13.867 4.77 -6.473 1 98.38 96 VAL A C 1
ATOM 741 O O . VAL A 1 96 ? -12.664 4.945 -6.668 1 98.38 96 VAL A O 1
ATOM 744 N N . ASP A 1 97 ? -14.562 5.402 -5.496 1 98.75 97 ASP A N 1
ATOM 745 C CA . ASP A 1 97 ? -13.891 6.273 -4.535 1 98.75 97 ASP A CA 1
ATOM 746 C C . ASP A 1 97 ? -12.844 5.5 -3.74 1 98.75 97 ASP A C 1
ATOM 748 O O . ASP A 1 97 ? -11.742 6.004 -3.51 1 98.75 97 ASP A O 1
ATOM 752 N N . GLN A 1 98 ? -13.227 4.285 -3.312 1 98.88 98 GLN A N 1
ATOM 753 C CA . GLN A 1 98 ? -12.289 3.457 -2.555 1 98.88 98 GLN A CA 1
ATOM 754 C C . GLN A 1 98 ? -11.008 3.211 -3.346 1 98.88 98 GLN A C 1
ATOM 756 O O . GLN A 1 98 ? -9.906 3.34 -2.809 1 98.88 98 GLN A O 1
ATOM 761 N N . ALA A 1 99 ? -11.156 2.881 -4.613 1 98.88 99 ALA A N 1
ATOM 762 C CA . ALA A 1 99 ? -9.992 2.631 -5.469 1 98.88 99 ALA A CA 1
ATOM 763 C C . ALA A 1 99 ? -9.117 3.873 -5.586 1 98.88 99 ALA A C 1
ATOM 765 O O . ALA A 1 99 ? -7.891 3.783 -5.52 1 98.88 99 ALA A O 1
ATOM 766 N N . SER A 1 100 ? -9.758 5.027 -5.727 1 98.88 100 SER A N 1
ATOM 767 C CA . SER A 1 100 ? -9.016 6.281 -5.812 1 98.88 100 SER A CA 1
ATOM 768 C C . SER A 1 100 ? -8.25 6.562 -4.523 1 98.88 100 SER A C 1
ATOM 770 O O . SER A 1 100 ? -7.098 6.992 -4.562 1 98.88 100 SER A O 1
ATOM 772 N N . ILE A 1 101 ? -8.883 6.332 -3.434 1 98.94 101 ILE A N 1
ATOM 773 C CA . ILE A 1 101 ? -8.258 6.562 -2.135 1 98.94 101 ILE A CA 1
ATOM 774 C C . ILE A 1 101 ? -7.082 5.605 -1.95 1 98.94 101 ILE A C 1
ATOM 776 O O . ILE A 1 101 ? -5.988 6.023 -1.568 1 98.94 101 ILE A O 1
ATOM 780 N N . VAL A 1 102 ? -7.25 4.371 -2.297 1 98.94 102 VAL A N 1
ATOM 781 C CA . VAL A 1 102 ? -6.211 3.369 -2.092 1 98.94 102 VAL A CA 1
ATOM 782 C C . VAL A 1 102 ? -5.055 3.621 -3.053 1 98.94 102 VAL A C 1
ATOM 784 O O . VAL A 1 102 ? -3.893 3.369 -2.717 1 98.94 102 VAL A O 1
ATOM 787 N N . ASP A 1 103 ? -5.355 4.191 -4.195 1 98.88 103 ASP A N 1
ATOM 788 C CA . ASP A 1 103 ? -4.293 4.582 -5.117 1 98.88 103 ASP A CA 1
ATOM 789 C C . ASP A 1 103 ? -3.299 5.52 -4.434 1 98.88 103 ASP A C 1
ATOM 791 O O . ASP A 1 103 ? -2.086 5.332 -4.547 1 98.88 103 ASP A O 1
ATOM 795 N N . TRP A 1 104 ? -3.752 6.43 -3.645 1 98.94 104 TRP A N 1
ATOM 796 C CA . TRP A 1 104 ? -2.904 7.391 -2.943 1 98.94 104 TRP A CA 1
ATOM 797 C C . TRP A 1 104 ? -2.312 6.77 -1.681 1 98.94 104 TRP A C 1
ATOM 799 O O . TRP A 1 104 ? -1.2 7.117 -1.275 1 98.94 104 TRP A O 1
ATOM 809 N N . LEU A 1 105 ? -3.078 5.852 -1.049 1 98.94 105 LEU A N 1
ATOM 810 C CA . LEU A 1 105 ? -2.482 5.117 0.062 1 98.94 105 LEU A CA 1
ATOM 811 C C . LEU A 1 105 ? -1.26 4.332 -0.399 1 98.94 105 LEU A C 1
ATOM 813 O O . LEU A 1 105 ? -0.255 4.262 0.313 1 98.94 105 LEU A O 1
ATOM 817 N N . ALA A 1 106 ? -1.395 3.748 -1.591 1 98.75 106 ALA A N 1
ATOM 818 C CA . ALA A 1 106 ? -0.255 3.039 -2.164 1 98.75 106 ALA A CA 1
ATOM 819 C C . ALA A 1 106 ? 0.907 3.99 -2.432 1 98.75 106 ALA A C 1
ATOM 821 O O . ALA A 1 106 ? 2.068 3.637 -2.223 1 98.75 106 ALA A O 1
ATOM 822 N N . PHE A 1 107 ? 0.632 5.207 -2.881 1 98.88 107 PHE A N 1
ATOM 823 C CA . PHE A 1 107 ? 1.651 6.23 -3.078 1 98.88 107 PHE A CA 1
ATOM 824 C C . PHE A 1 107 ? 2.361 6.547 -1.768 1 98.88 107 PHE A C 1
ATOM 826 O O . PHE A 1 107 ? 3.59 6.652 -1.73 1 98.88 107 PHE A O 1
ATOM 833 N N . ALA A 1 108 ? 1.609 6.664 -0.701 1 98.88 108 ALA A N 1
ATOM 834 C CA . ALA A 1 108 ? 2.184 6.918 0.619 1 98.88 108 ALA A CA 1
ATOM 835 C C . ALA A 1 108 ? 3.1 5.777 1.048 1 98.88 108 ALA A C 1
ATOM 837 O O . ALA A 1 108 ? 4.211 6.012 1.53 1 98.88 108 ALA A O 1
ATOM 838 N N . GLY A 1 109 ? 2.645 4.551 0.828 1 98.38 109 GLY A N 1
ATOM 839 C CA . GLY A 1 109 ? 3.363 3.381 1.304 1 98.38 109 GLY A CA 1
ATOM 840 C C . GLY A 1 109 ? 4.559 3.021 0.439 1 98.38 109 GLY A C 1
ATOM 841 O O . GLY A 1 109 ? 5.383 2.189 0.825 1 98.38 109 GLY A O 1
ATOM 842 N N . SER A 1 110 ? 4.695 3.625 -0.717 1 98.06 110 SER A N 1
ATOM 843 C CA . SER A 1 110 ? 5.773 3.273 -1.633 1 98.06 110 SER A CA 1
ATOM 844 C C . SER A 1 110 ? 6.66 4.48 -1.931 1 98.06 110 SER A C 1
ATOM 846 O O . SER A 1 110 ? 7.699 4.668 -1.292 1 98.06 110 SER A O 1
ATOM 848 N N . TRP A 1 111 ? 6.16 5.496 -2.646 1 98.56 111 TRP A N 1
ATOM 849 C CA . TRP A 1 111 ? 6.945 6.645 -3.09 1 98.56 111 TRP A CA 1
ATOM 850 C C . TRP A 1 111 ? 7.359 7.512 -1.906 1 98.56 111 TRP A C 1
ATOM 852 O O . TRP A 1 111 ? 8.547 7.77 -1.706 1 98.56 111 TRP A O 1
ATOM 862 N N . ILE A 1 112 ? 6.383 7.883 -1.096 1 98.94 112 ILE A N 1
ATOM 863 C CA . ILE A 1 112 ? 6.652 8.75 0.042 1 98.94 112 ILE A CA 1
ATOM 864 C C . ILE A 1 112 ? 7.559 8.031 1.04 1 98.94 112 ILE A C 1
ATOM 866 O O . ILE A 1 112 ? 8.5 8.625 1.569 1 98.94 112 ILE A O 1
ATOM 870 N N . HIS A 1 113 ? 7.273 6.77 1.263 1 98.62 113 HIS A N 1
ATOM 871 C CA . HIS A 1 113 ? 8.047 5.98 2.213 1 98.62 113 HIS A CA 1
ATOM 872 C C . HIS A 1 113 ? 9.5 5.852 1.764 1 98.62 113 HIS A C 1
ATOM 874 O O . HIS A 1 113 ? 10.422 6.094 2.547 1 98.62 113 HIS A O 1
ATOM 880 N N . ALA A 1 114 ? 9.742 5.547 0.478 1 97.88 114 ALA A N 1
ATOM 881 C CA . ALA A 1 114 ? 11.086 5.309 -0.04 1 97.88 114 ALA A CA 1
ATOM 882 C C . ALA A 1 114 ? 11.82 6.625 -0.288 1 97.88 114 ALA A C 1
ATOM 884 O O . ALA A 1 114 ? 13.039 6.637 -0.471 1 97.88 114 ALA A O 1
ATOM 885 N N . GLY A 1 115 ? 11.086 7.742 -0.315 1 98.69 115 GLY A N 1
ATOM 886 C CA . GLY A 1 115 ? 11.656 9.062 -0.543 1 98.69 115 GLY A CA 1
ATOM 887 C C . GLY A 1 115 ? 11.805 9.875 0.728 1 98.69 115 GLY A C 1
ATOM 888 O O . GLY A 1 115 ? 12.812 9.766 1.43 1 98.69 115 GLY A O 1
ATOM 889 N N . LEU A 1 116 ? 10.773 10.531 1.09 1 98.94 116 LEU A N 1
ATOM 890 C CA . LEU A 1 116 ? 10.812 11.516 2.16 1 98.94 116 LEU A CA 1
ATOM 891 C C . LEU A 1 116 ? 11.008 10.844 3.516 1 98.94 116 LEU A C 1
ATOM 893 O O . LEU A 1 116 ? 11.789 11.32 4.344 1 98.94 116 LEU A O 1
ATOM 897 N N . SER A 1 117 ? 10.273 9.766 3.773 1 98.75 117 SER A N 1
ATOM 898 C CA . SER A 1 117 ? 10.414 9.047 5.039 1 98.75 117 SER A CA 1
ATOM 899 C C . SER A 1 117 ? 11.828 8.516 5.215 1 98.75 117 SER A C 1
ATOM 901 O O . SER A 1 117 ? 12.43 8.672 6.281 1 98.75 117 SER A O 1
ATOM 903 N N . LYS A 1 118 ? 12.375 7.895 4.176 1 98.19 118 LYS A N 1
ATOM 904 C CA . LYS A 1 118 ? 13.727 7.336 4.234 1 98.19 118 LYS A CA 1
ATOM 905 C C . LYS A 1 118 ? 14.773 8.438 4.395 1 98.19 118 LYS A C 1
ATOM 907 O O . LYS A 1 118 ? 15.719 8.289 5.164 1 98.19 118 LYS A O 1
ATOM 912 N N . ALA A 1 119 ? 14.641 9.523 3.643 1 98.75 119 ALA A N 1
ATOM 913 C CA . ALA A 1 119 ? 15.57 10.641 3.777 1 98.75 119 ALA A CA 1
ATOM 914 C C . ALA A 1 119 ? 15.594 11.164 5.211 1 98.75 119 ALA A C 1
ATOM 916 O O . ALA A 1 119 ? 16.672 11.406 5.773 1 98.75 119 ALA A O 1
ATOM 917 N N . ARG A 1 120 ? 14.438 11.312 5.785 1 98.56 120 ARG A N 1
ATOM 918 C CA . ARG A 1 120 ? 14.344 11.75 7.176 1 98.56 120 ARG A CA 1
ATOM 919 C C . ARG A 1 120 ? 15.039 10.758 8.109 1 98.56 120 ARG A C 1
ATOM 921 O O . ARG A 1 120 ? 15.773 11.156 9.016 1 98.56 120 ARG A O 1
ATOM 928 N N . ALA A 1 121 ? 14.766 9.461 7.941 1 97.06 121 ALA A N 1
ATOM 929 C CA . ALA A 1 121 ? 15.344 8.43 8.797 1 97.06 121 ALA A CA 1
ATOM 930 C C . ALA A 1 121 ? 16.875 8.492 8.773 1 97.06 121 ALA A C 1
ATOM 932 O O . ALA A 1 121 ? 17.516 8.398 9.812 1 97.06 121 ALA A O 1
ATOM 933 N N . ILE A 1 122 ? 17.406 8.695 7.582 1 97.44 122 ILE A N 1
ATOM 934 C CA . ILE A 1 122 ? 18.859 8.703 7.422 1 97.44 122 ILE A CA 1
ATOM 935 C C . ILE A 1 122 ? 19.438 9.969 8.039 1 97.44 122 ILE A C 1
ATOM 937 O O . ILE A 1 122 ? 20.391 9.906 8.82 1 97.44 122 ILE A O 1
ATOM 941 N N . VAL A 1 123 ? 18.875 11.086 7.754 1 97.5 123 VAL A N 1
ATOM 942 C CA . VAL A 1 123 ? 19.469 12.367 8.125 1 97.5 123 VAL A CA 1
ATOM 943 C C . VAL A 1 123 ? 19.203 12.648 9.602 1 97.5 123 VAL A C 1
ATOM 945 O O . VAL A 1 123 ? 20.125 12.969 10.352 1 97.5 123 VAL A O 1
ATOM 948 N N . ALA A 1 124 ? 17.969 12.414 10.023 1 95.62 124 ALA A N 1
ATOM 949 C CA . ALA A 1 124 ? 17.547 12.891 11.336 1 95.62 124 ALA A CA 1
ATOM 950 C C . ALA A 1 124 ? 17.797 11.82 12.406 1 95.62 124 ALA A C 1
ATOM 952 O O . ALA A 1 124 ? 18 12.148 13.578 1 95.62 124 ALA A O 1
ATOM 953 N N . PHE A 1 125 ? 17.812 10.539 12.023 1 93.56 125 PHE A N 1
ATOM 954 C CA . PHE A 1 125 ? 17.875 9.477 13.023 1 93.56 125 PHE A CA 1
ATOM 955 C C . PHE A 1 125 ? 19.062 8.562 12.766 1 93.56 125 PHE A C 1
ATOM 957 O O . PHE A 1 125 ? 19.297 7.605 13.508 1 93.56 125 PHE A O 1
ATOM 964 N N . HIS A 1 126 ? 19.75 8.805 11.695 1 93.38 126 HIS A N 1
ATOM 965 C CA . HIS A 1 126 ? 20.906 7.996 11.32 1 93.38 126 HIS A CA 1
ATOM 966 C C . HIS A 1 126 ? 20.531 6.52 11.227 1 93.38 126 HIS A C 1
ATOM 968 O O . HIS A 1 126 ? 21.25 5.66 11.727 1 93.38 126 HIS A O 1
ATOM 974 N N . TRP A 1 127 ? 19.391 6.363 10.656 1 89.75 127 TRP A N 1
ATOM 975 C CA . TRP A 1 127 ? 18.859 5.016 10.5 1 89.75 127 TRP A CA 1
ATOM 976 C C . TRP A 1 127 ? 18.531 4.719 9.039 1 89.75 127 TRP A C 1
ATOM 978 O O . TRP A 1 127 ? 17.984 5.562 8.336 1 89.75 127 TRP A O 1
ATOM 988 N N . PRO A 1 128 ? 18.844 3.506 8.555 1 88.25 128 PRO A N 1
ATOM 989 C CA . PRO A 1 128 ? 19.641 2.492 9.25 1 88.25 128 PRO A CA 1
ATOM 990 C C . PRO A 1 128 ? 21.109 2.898 9.406 1 88.25 128 PRO A C 1
ATOM 992 O O . PRO A 1 128 ? 21.594 3.742 8.656 1 88.25 128 PRO A O 1
ATOM 995 N N . PRO A 1 129 ? 21.797 2.26 10.352 1 88.56 129 PRO A N 1
ATOM 996 C CA . PRO A 1 129 ? 23.156 2.695 10.656 1 88.56 129 PRO A CA 1
ATOM 997 C C . PRO A 1 129 ? 24.109 2.518 9.477 1 88.56 129 PRO A C 1
ATOM 999 O O . PRO A 1 129 ? 25.109 3.242 9.359 1 88.56 129 PRO A O 1
ATOM 1002 N N . ASN A 1 130 ? 23.828 1.681 8.57 1 88 130 ASN A N 1
ATOM 1003 C CA . ASN A 1 130 ? 24.75 1.393 7.465 1 88 130 ASN A CA 1
ATOM 1004 C C . ASN A 1 130 ? 24.297 2.064 6.172 1 88 130 ASN A C 1
ATOM 1006 O O . ASN A 1 130 ? 24.766 1.72 5.09 1 88 130 ASN A O 1
ATOM 1010 N N . ALA A 1 131 ? 23.391 3.078 6.312 1 92.44 131 ALA A N 1
ATOM 1011 C CA . ALA A 1 131 ? 22.953 3.777 5.109 1 92.44 131 ALA A CA 1
ATOM 1012 C C . ALA A 1 131 ? 24.109 4.527 4.453 1 92.44 131 ALA A C 1
ATOM 1014 O O . ALA A 1 131 ? 24.859 5.234 5.125 1 92.44 131 ALA A O 1
ATOM 1015 N N . SER A 1 132 ? 24.234 4.387 3.135 1 91.69 132 SER A N 1
ATOM 1016 C CA . SER A 1 132 ? 25.297 5.047 2.377 1 91.69 132 SER A CA 1
ATOM 1017 C C . SER A 1 132 ? 24.844 6.414 1.877 1 91.69 132 SER A C 1
ATOM 1019 O O . SER A 1 132 ? 23.656 6.75 1.953 1 91.69 132 SER A O 1
ATOM 1021 N N . GLU A 1 133 ? 25.781 7.125 1.434 1 94.69 133 GLU A N 1
ATOM 1022 C CA . GLU A 1 133 ? 25.453 8.391 0.774 1 94.69 133 GLU A CA 1
ATOM 1023 C C . GLU A 1 133 ? 24.594 8.156 -0.461 1 94.69 133 GLU A C 1
ATOM 1025 O O . GLU A 1 133 ? 23.734 8.984 -0.786 1 94.69 133 GLU A O 1
ATOM 1030 N N . ALA A 1 134 ? 24.828 7.039 -1.105 1 93.25 134 ALA A N 1
ATOM 1031 C CA . ALA A 1 134 ? 24.031 6.684 -2.277 1 93.25 134 ALA A CA 1
ATOM 1032 C C . ALA A 1 134 ? 22.578 6.426 -1.895 1 93.25 134 ALA A C 1
ATOM 1034 O O . ALA A 1 134 ? 21.672 6.785 -2.635 1 93.25 134 ALA A O 1
ATOM 1035 N N . ASP A 1 135 ? 22.375 5.863 -0.752 1 94 135 ASP A N 1
ATOM 1036 C CA . ASP A 1 135 ? 21.031 5.633 -0.249 1 94 135 ASP A CA 1
ATOM 1037 C C . ASP A 1 135 ? 20.297 6.953 -0.035 1 94 135 ASP A C 1
ATOM 1039 O O . ASP A 1 135 ? 19.125 7.09 -0.423 1 94 135 ASP A O 1
ATOM 1043 N N . LEU A 1 136 ? 20.984 7.859 0.613 1 97.75 136 LEU A N 1
ATOM 1044 C CA . LEU A 1 136 ? 20.391 9.164 0.883 1 97.75 136 LEU A CA 1
ATOM 1045 C C . LEU A 1 136 ? 20.094 9.906 -0.415 1 97.75 136 LEU A C 1
ATOM 1047 O O . LEU A 1 136 ? 19.031 10.508 -0.562 1 97.75 136 LEU A O 1
ATOM 1051 N N . THR A 1 137 ? 21.031 9.852 -1.324 1 97.81 137 THR A N 1
ATOM 1052 C CA . THR A 1 137 ? 20.844 10.516 -2.611 1 97.81 137 THR A CA 1
ATOM 1053 C C . THR A 1 137 ? 19.625 9.961 -3.338 1 97.81 137 THR A C 1
ATOM 1055 O O . THR A 1 137 ? 18.812 10.727 -3.861 1 97.81 137 THR A O 1
ATOM 1058 N N . GLU A 1 138 ? 19.469 8.656 -3.346 1 95.94 138 GLU A N 1
ATOM 1059 C CA . GLU A 1 138 ? 18.328 8.023 -3.992 1 95.94 138 GLU A CA 1
ATOM 1060 C C . GLU A 1 138 ? 17.016 8.383 -3.291 1 95.94 138 GLU A C 1
ATOM 1062 O O . GLU A 1 138 ? 16 8.641 -3.945 1 95.94 138 GLU A O 1
ATOM 1067 N N . ALA A 1 139 ? 17.047 8.414 -1.985 1 98.44 139 ALA A N 1
ATOM 1068 C CA . ALA A 1 139 ? 15.867 8.781 -1.21 1 98.44 139 ALA A CA 1
ATOM 1069 C C . ALA A 1 139 ? 15.438 10.211 -1.508 1 98.44 139 ALA A C 1
ATOM 1071 O O . ALA A 1 139 ? 14.25 10.477 -1.725 1 98.44 139 ALA A O 1
ATOM 1072 N N . LYS A 1 140 ? 16.375 11.102 -1.519 1 98.81 140 LYS A N 1
ATOM 1073 C CA . LYS A 1 140 ? 16.078 12.5 -1.794 1 98.81 140 LYS A CA 1
ATOM 1074 C C . LYS A 1 140 ? 15.531 12.68 -3.211 1 98.81 140 LYS A C 1
ATOM 1076 O O . LYS A 1 140 ? 14.609 13.461 -3.438 1 98.81 140 LYS A O 1
ATOM 1081 N N . LYS A 1 141 ? 16.141 11.969 -4.137 1 98.56 141 LYS A N 1
ATOM 1082 C CA . LYS A 1 141 ? 15.656 12.016 -5.516 1 98.56 141 LYS A CA 1
ATOM 1083 C C . LYS A 1 141 ? 14.203 11.57 -5.613 1 98.56 141 LYS A C 1
ATOM 1085 O O . LYS A 1 141 ? 13.391 12.219 -6.266 1 98.56 141 LYS A O 1
ATOM 1090 N N . LYS A 1 142 ? 13.914 10.477 -4.961 1 98.5 142 LYS A N 1
ATOM 1091 C CA . LYS A 1 142 ? 12.547 9.977 -4.93 1 98.5 142 LYS A CA 1
ATOM 1092 C C . LYS A 1 142 ? 11.617 10.945 -4.203 1 98.5 142 LYS A C 1
ATOM 1094 O O . LYS A 1 142 ? 10.469 11.133 -4.605 1 98.5 142 LYS A O 1
ATOM 1099 N N . GLY A 1 143 ? 12.109 11.516 -3.131 1 98.88 143 GLY A N 1
ATOM 1100 C CA . GLY A 1 143 ? 11.344 12.523 -2.412 1 98.88 143 GLY A CA 1
ATOM 1101 C C . GLY A 1 143 ? 10.992 13.727 -3.264 1 98.88 143 GLY A C 1
ATOM 1102 O O . GLY A 1 143 ? 9.836 14.164 -3.291 1 98.88 143 GLY A O 1
ATOM 1103 N N . VAL A 1 144 ? 11.945 14.219 -3.996 1 98.94 144 VAL A N 1
ATOM 1104 C CA . VAL A 1 144 ? 11.75 15.375 -4.867 1 98.94 144 VAL A CA 1
ATOM 1105 C C . VAL A 1 144 ? 10.727 15.039 -5.953 1 98.94 144 VAL A C 1
ATOM 1107 O O . VAL A 1 144 ? 9.797 15.805 -6.199 1 98.94 144 VAL A O 1
ATOM 1110 N N . LYS A 1 145 ? 10.859 13.875 -6.559 1 98.69 145 LYS A N 1
ATOM 1111 C CA . LYS A 1 145 ? 9.906 13.477 -7.59 1 98.69 145 LYS A CA 1
ATOM 1112 C C . LYS A 1 145 ? 8.5 13.32 -7.012 1 98.69 145 LYS A C 1
ATOM 1114 O O . LYS A 1 145 ? 7.516 13.633 -7.68 1 98.69 145 LYS A O 1
ATOM 1119 N N . SER A 1 146 ? 8.453 12.805 -5.82 1 98.94 146 SER A N 1
ATOM 1120 C CA . SER A 1 146 ? 7.16 12.688 -5.148 1 98.94 146 SER A CA 1
ATOM 1121 C C . SER A 1 146 ? 6.516 14.055 -4.953 1 98.94 146 SER A C 1
ATOM 1123 O O . SER A 1 146 ? 5.312 14.219 -5.172 1 98.94 146 SER A O 1
ATOM 1125 N N . LEU A 1 147 ? 7.301 15.016 -4.508 1 98.94 147 LEU A N 1
ATOM 1126 C CA . LEU A 1 147 ? 6.785 16.359 -4.301 1 98.94 147 LEU A CA 1
ATOM 1127 C C . LEU A 1 147 ? 6.348 16.984 -5.621 1 98.94 147 LEU A C 1
ATOM 1129 O O . LEU A 1 147 ? 5.367 17.734 -5.668 1 98.94 147 LEU A O 1
ATOM 1133 N N . GLU A 1 148 ? 7.039 16.703 -6.707 1 98.88 148 GLU A N 1
ATOM 1134 C CA . GLU A 1 148 ? 6.645 17.188 -8.023 1 98.88 148 GLU A CA 1
ATOM 1135 C C . GLU A 1 148 ? 5.289 16.625 -8.438 1 98.88 148 GLU A C 1
ATOM 1137 O O . GLU A 1 148 ? 4.445 17.344 -8.977 1 98.88 148 GLU A O 1
ATOM 1142 N N . ILE A 1 149 ? 5.105 15.391 -8.18 1 98.81 149 ILE A N 1
ATOM 1143 C CA . ILE A 1 149 ? 3.838 14.742 -8.5 1 98.81 149 ILE A CA 1
ATOM 1144 C C . ILE A 1 149 ? 2.717 15.367 -7.676 1 98.81 149 ILE A C 1
ATOM 1146 O O . ILE A 1 149 ? 1.652 15.695 -8.203 1 98.81 149 ILE A O 1
ATOM 1150 N N . LEU A 1 150 ? 2.953 15.523 -6.414 1 98.94 150 LEU A N 1
ATOM 1151 C CA . LEU A 1 150 ? 1.962 16.125 -5.531 1 98.94 150 LEU A CA 1
ATOM 1152 C C . LEU A 1 150 ? 1.651 17.562 -5.961 1 98.94 150 LEU A C 1
ATOM 1154 O O . LEU A 1 150 ? 0.49 17.969 -5.961 1 98.94 150 LEU A O 1
ATOM 1158 N N . GLU A 1 151 ? 2.701 18.281 -6.281 1 98.94 151 GLU A N 1
ATOM 1159 C CA . GLU A 1 151 ? 2.529 19.672 -6.699 1 98.94 151 GLU A CA 1
ATOM 1160 C C . GLU A 1 151 ? 1.624 19.766 -7.926 1 98.94 151 GLU A C 1
ATOM 1162 O O . GLU A 1 151 ? 0.739 20.625 -7.984 1 98.94 151 GLU A O 1
ATOM 1167 N N . GLU A 1 152 ? 1.848 18.922 -8.852 1 98.56 152 GLU A N 1
ATOM 1168 C CA . GLU A 1 152 ? 1.027 18.906 -10.062 1 98.56 152 GLU A CA 1
ATO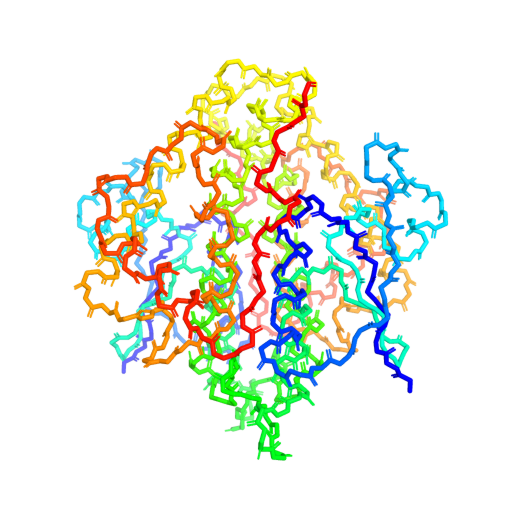M 1169 C C . GLU A 1 152 ? -0.427 18.578 -9.742 1 98.56 152 GLU A C 1
ATOM 1171 O O . GLU A 1 152 ? -1.343 19.234 -10.25 1 98.56 152 GLU A O 1
ATOM 1176 N N . ARG A 1 153 ? -0.653 17.625 -8.914 1 98.5 153 ARG A N 1
ATOM 1177 C CA . ARG A 1 153 ? -1.996 17.219 -8.508 1 98.5 153 ARG A CA 1
ATOM 1178 C C . ARG A 1 153 ? -2.695 18.344 -7.742 1 98.5 153 ARG A C 1
ATOM 1180 O O . ARG A 1 153 ? -3.852 18.672 -8.023 1 98.5 153 ARG A O 1
ATOM 1187 N N . LEU A 1 154 ? -2.018 18.922 -6.859 1 98.88 154 LEU A N 1
ATOM 1188 C CA . LEU A 1 154 ? -2.609 19.844 -5.902 1 98.88 154 LEU A CA 1
ATOM 1189 C C . LEU A 1 154 ? -2.713 21.25 -6.492 1 98.88 154 LEU A C 1
ATOM 1191 O O . LEU A 1 154 ? -3.404 22.109 -5.945 1 98.88 154 LEU A O 1
ATOM 1195 N N . ALA A 1 155 ? -2.027 21.469 -7.598 1 98.62 155 ALA A N 1
ATOM 1196 C CA . ALA A 1 155 ? -2.25 22.703 -8.352 1 98.62 155 ALA A CA 1
ATOM 1197 C C . ALA A 1 155 ? -3.645 22.719 -8.969 1 98.62 155 ALA A C 1
ATOM 1199 O O . ALA A 1 155 ? -4.184 23.781 -9.266 1 98.62 155 ALA A O 1
ATOM 1200 N N . LYS A 1 156 ? -4.27 21.562 -9.102 1 97.88 156 LYS A N 1
ATOM 1201 C CA . LYS A 1 156 ? -5.547 21.438 -9.797 1 97.88 156 LYS A CA 1
ATOM 1202 C C . LYS A 1 156 ? -6.66 21.047 -8.828 1 97.88 156 LYS A C 1
ATOM 1204 O O . LYS A 1 156 ? -7.84 21.266 -9.109 1 97.88 156 LYS A O 1
ATOM 1209 N N . GLU A 1 157 ? -6.312 20.406 -7.762 1 98.44 157 GLU A N 1
ATOM 1210 C CA . GLU A 1 157 ? -7.266 19.875 -6.793 1 98.44 157 GLU A CA 1
ATOM 1211 C C . GLU A 1 157 ? -6.902 20.297 -5.371 1 98.44 157 GLU A C 1
ATOM 1213 O O . GLU A 1 157 ? -5.723 20.422 -5.035 1 98.44 157 GLU A O 1
ATOM 1218 N N . GLN A 1 158 ? -7.898 20.391 -4.52 1 98.62 158 GLN A N 1
ATOM 1219 C CA . GLN A 1 158 ? -7.664 20.797 -3.141 1 98.62 158 GLN A CA 1
ATOM 1220 C C . GLN A 1 158 ? -7.184 19.625 -2.289 1 98.62 158 GLN A C 1
ATOM 1222 O O . GLN A 1 158 ? -6.473 19.812 -1.303 1 98.62 158 GLN A O 1
ATOM 1227 N N . TRP A 1 159 ? -7.641 18.453 -2.732 1 98.94 159 TRP A N 1
ATOM 1228 C CA . TRP A 1 159 ? -7.324 17.219 -2.012 1 98.94 159 TRP A CA 1
ATOM 1229 C C . TRP A 1 159 ? -6.816 16.141 -2.965 1 98.94 159 TRP A C 1
ATOM 1231 O O . TRP A 1 159 ? -6.805 16.344 -4.184 1 98.94 159 TRP A O 1
ATOM 1241 N N . LEU A 1 160 ? -6.398 15.094 -2.465 1 98.88 160 LEU A N 1
ATOM 1242 C CA . LEU A 1 160 ? -5.668 14.141 -3.299 1 98.88 160 LEU A CA 1
ATOM 1243 C C . LEU A 1 160 ? -6.633 13.203 -4.023 1 98.88 160 LEU A C 1
ATOM 1245 O O . LEU A 1 160 ? -6.707 13.227 -5.254 1 98.88 160 LEU A O 1
ATOM 1249 N N . ALA A 1 161 ? -7.445 12.469 -3.293 1 98.88 161 ALA A N 1
ATOM 1250 C CA . ALA A 1 161 ? -8.195 11.391 -3.922 1 98.88 161 ALA A CA 1
ATOM 1251 C C . ALA A 1 161 ? -9.57 11.867 -4.371 1 98.88 161 ALA A C 1
ATOM 1253 O O . ALA A 1 161 ? -10.086 11.422 -5.402 1 98.88 161 ALA A O 1
ATOM 1254 N N . LEU A 1 162 ? -10.195 12.68 -3.504 1 98.69 162 LEU A N 1
ATOM 1255 C CA . LEU A 1 162 ? -11.555 13.156 -3.74 1 98.69 162 LEU A CA 1
ATOM 1256 C C . LEU A 1 162 ? -11.641 14.672 -3.553 1 98.69 162 LEU A C 1
ATOM 1258 O O . LEU A 1 162 ? -10.617 15.336 -3.365 1 98.69 162 LEU A O 1
ATOM 1262 N N . SER A 1 163 ? -12.867 15.203 -3.666 1 98.44 163 SER A N 1
ATOM 1263 C CA . SER A 1 163 ? -13.062 16.641 -3.529 1 98.44 163 SER A CA 1
ATOM 1264 C C . SER A 1 163 ? -13.164 17.047 -2.062 1 98.44 163 SER A C 1
ATOM 1266 O O . SER A 1 163 ? -13.594 18.156 -1.751 1 98.44 163 SER A O 1
ATOM 1268 N N . ARG A 1 164 ? -12.883 16.188 -1.201 1 98.19 164 ARG A N 1
ATOM 1269 C CA . ARG A 1 164 ? -12.852 16.328 0.25 1 98.19 164 ARG A CA 1
ATOM 1270 C C . ARG A 1 164 ? -11.648 15.609 0.847 1 98.19 164 ARG A C 1
ATOM 1272 O O . ARG A 1 164 ? -11.078 14.719 0.214 1 98.19 164 ARG A O 1
ATOM 1279 N N . PRO A 1 165 ? -11.25 15.992 2.102 1 98.56 165 PRO A N 1
ATOM 1280 C CA . PRO A 1 165 ? -10.172 15.211 2.713 1 98.56 165 PRO A CA 1
ATOM 1281 C C . PRO A 1 165 ? -10.555 13.758 2.975 1 98.56 165 PRO A C 1
ATOM 1283 O O . PRO A 1 165 ? -11.695 13.484 3.355 1 98.56 165 PRO A O 1
ATOM 1286 N N . THR A 1 166 ? -9.742 12.875 2.723 1 98.88 166 THR A N 1
ATOM 1287 C CA . THR A 1 166 ? -9.891 11.453 3.033 1 98.88 166 THR A CA 1
ATOM 1288 C C . THR A 1 166 ? -8.641 10.922 3.732 1 98.88 166 THR A C 1
ATOM 1290 O O . THR A 1 166 ? -7.695 11.672 3.986 1 98.88 166 THR A O 1
ATOM 1293 N N . ILE A 1 167 ? -8.578 9.672 3.967 1 98.94 167 ILE A N 1
ATOM 1294 C CA . ILE A 1 167 ? -7.414 9.047 4.586 1 98.94 167 ILE A CA 1
ATOM 1295 C C . ILE A 1 167 ? -6.23 9.102 3.623 1 98.94 167 ILE A C 1
ATOM 1297 O O . ILE A 1 167 ? -5.078 8.93 4.035 1 98.94 167 ILE A O 1
ATOM 1301 N N . ALA A 1 168 ? -6.438 9.312 2.354 1 98.94 168 ALA A N 1
ATOM 1302 C CA . ALA A 1 168 ? -5.336 9.547 1.427 1 98.94 168 ALA A CA 1
ATOM 1303 C C . ALA A 1 168 ? -4.52 10.766 1.85 1 98.94 168 ALA A C 1
ATOM 1305 O O . ALA A 1 168 ? -3.287 10.727 1.858 1 98.94 168 ALA A O 1
ATOM 1306 N N . ASP A 1 169 ? -5.191 11.828 2.219 1 99 169 ASP A N 1
ATOM 1307 C CA . ASP A 1 169 ? -4.516 13.047 2.652 1 99 169 ASP A CA 1
ATOM 1308 C C . ASP A 1 169 ? -3.777 12.828 3.971 1 99 169 ASP A C 1
ATOM 1310 O O . ASP A 1 169 ? -2.641 13.273 4.133 1 99 169 ASP A O 1
ATOM 1314 N N . VAL A 1 170 ? -4.391 12.117 4.836 1 98.94 170 VAL A N 1
ATOM 1315 C CA . VAL A 1 170 ? -3.801 11.812 6.137 1 98.94 170 VAL A CA 1
ATOM 1316 C C . VAL A 1 170 ? -2.512 11.016 5.945 1 98.94 170 VAL A C 1
ATOM 1318 O O . VAL A 1 170 ? -1.488 11.32 6.562 1 98.94 170 VAL A O 1
ATOM 1321 N N . ALA A 1 171 ? -2.555 10.055 5.078 1 98.94 171 ALA A N 1
ATOM 1322 C CA . ALA A 1 171 ? -1.456 9.117 4.883 1 98.94 171 ALA A CA 1
ATOM 1323 C C . ALA A 1 171 ? -0.267 9.797 4.207 1 98.94 171 ALA A C 1
ATOM 1325 O O . ALA A 1 171 ? 0.887 9.508 4.535 1 98.94 171 ALA A O 1
ATOM 1326 N N . VAL A 1 172 ? -0.525 10.664 3.275 1 98.94 172 VAL A N 1
ATOM 1327 C CA . VAL A 1 172 ? 0.541 11.281 2.496 1 98.94 172 VAL A CA 1
ATOM 1328 C C . VAL A 1 172 ? 1.125 12.461 3.27 1 98.94 172 VAL A C 1
ATOM 1330 O O . VAL A 1 172 ? 2.324 12.734 3.186 1 98.94 172 VAL A O 1
ATOM 1333 N N . PHE A 1 173 ? 0.41 13.094 4.121 1 98.94 173 PHE A N 1
ATOM 1334 C CA . PHE A 1 173 ? 0.678 14.383 4.754 1 98.94 173 PHE A CA 1
ATOM 1335 C C . PHE A 1 173 ? 1.938 14.312 5.609 1 98.94 173 PHE A C 1
ATOM 1337 O O . PHE A 1 173 ? 2.818 15.164 5.492 1 98.94 173 PHE A O 1
ATOM 1344 N N . VAL A 1 174 ? 2.104 13.328 6.426 1 98.62 174 VAL A N 1
ATOM 1345 C CA . VAL A 1 174 ? 3.018 13.406 7.559 1 98.62 174 VAL A CA 1
ATOM 1346 C C . VAL A 1 174 ? 4.453 13.539 7.059 1 98.62 174 VAL A C 1
ATOM 1348 O O . VAL A 1 174 ? 5.176 14.453 7.461 1 98.62 174 VAL A O 1
ATOM 1351 N N . TYR A 1 175 ? 4.816 12.727 6.129 1 98.81 175 TYR A N 1
ATOM 1352 C CA . TYR A 1 175 ? 6.219 12.758 5.723 1 98.81 175 TYR A CA 1
ATOM 1353 C C . TYR A 1 175 ? 6.477 13.891 4.738 1 98.81 175 TYR A C 1
ATOM 1355 O O . TYR A 1 175 ? 7.621 14.312 4.551 1 98.81 175 TYR A O 1
ATOM 1363 N N . VAL A 1 176 ? 5.391 14.375 4.133 1 98.94 176 VAL A N 1
ATOM 1364 C CA . VAL A 1 176 ? 5.527 15.609 3.367 1 98.94 176 VAL A CA 1
ATOM 1365 C C . VAL A 1 176 ? 5.805 16.781 4.312 1 98.94 176 VAL A C 1
ATOM 1367 O O . VAL A 1 176 ? 6.727 17.562 4.082 1 98.94 176 VAL A O 1
ATOM 1370 N N . ALA A 1 177 ? 5.062 16.844 5.363 1 98.69 177 ALA A N 1
ATOM 1371 C CA . ALA A 1 177 ? 5.203 17.922 6.34 1 98.69 177 ALA A CA 1
ATOM 1372 C C . ALA A 1 177 ? 6.574 17.891 7.004 1 98.69 177 ALA A C 1
ATOM 1374 O O . ALA A 1 177 ? 7.078 18.906 7.461 1 98.69 177 ALA A O 1
ATOM 1375 N N . LEU A 1 178 ? 7.215 16.75 7.027 1 98.56 178 LEU A N 1
ATOM 1376 C CA . LEU A 1 178 ? 8.492 16.578 7.707 1 98.56 178 LEU A CA 1
ATOM 1377 C C . LEU A 1 178 ? 9.641 16.531 6.703 1 98.56 178 LEU A C 1
ATOM 1379 O O . LEU A 1 178 ? 10.758 16.141 7.047 1 98.56 178 LEU A O 1
ATOM 1383 N N . ALA A 1 179 ? 9.422 16.875 5.469 1 98.75 179 ALA A N 1
ATOM 1384 C CA . ALA A 1 179 ? 10.367 16.688 4.367 1 98.75 179 ALA A CA 1
ATOM 1385 C C . ALA A 1 179 ? 11.695 17.375 4.664 1 98.75 179 ALA A C 1
ATOM 1387 O O . ALA A 1 179 ? 12.758 16.859 4.305 1 98.75 179 ALA A O 1
ATOM 1388 N N . GLU A 1 180 ? 11.68 18.469 5.344 1 97.88 180 GLU A N 1
ATOM 1389 C CA . GLU A 1 180 ? 12.891 19.25 5.586 1 97.88 180 GLU A CA 1
ATOM 1390 C C . GLU A 1 180 ? 13.836 18.531 6.535 1 97.88 180 GLU A C 1
ATOM 1392 O O . GLU A 1 180 ? 15.047 18.75 6.504 1 97.88 180 GLU A O 1
ATOM 1397 N N . MET A 1 181 ? 13.32 17.625 7.34 1 98.12 181 MET A N 1
ATOM 1398 C CA . MET A 1 181 ? 14.156 16.828 8.234 1 98.12 181 MET A CA 1
ATOM 1399 C C . MET A 1 181 ? 15.047 15.875 7.441 1 98.12 181 MET A C 1
ATOM 1401 O O . MET A 1 181 ? 16.031 15.359 7.969 1 98.12 181 MET A O 1
ATOM 1405 N N . GLY A 1 182 ? 14.68 15.633 6.195 1 98.12 182 GLY A N 1
ATOM 1406 C CA . GLY A 1 182 ? 15.5 14.836 5.293 1 98.12 182 GLY A CA 1
ATOM 1407 C C . GLY A 1 182 ? 16.266 15.68 4.285 1 98.12 182 GLY A C 1
ATOM 1408 O O . GLY A 1 182 ? 16.734 15.156 3.271 1 98.12 182 GLY A O 1
ATOM 1409 N N . ASN A 1 183 ? 16.25 16.938 4.5 1 98.12 183 ASN A N 1
ATOM 1410 C CA . ASN A 1 183 ? 16.922 17.891 3.623 1 98.12 183 ASN A CA 1
ATOM 1411 C C . ASN A 1 183 ? 16.25 17.953 2.254 1 98.12 183 ASN A C 1
ATOM 1413 O O . ASN A 1 183 ? 16.922 18.047 1.229 1 98.12 183 ASN A O 1
ATOM 1417 N N . VAL A 1 184 ? 14.977 17.906 2.209 1 98.75 184 VAL A N 1
ATOM 1418 C CA . VAL A 1 184 ? 14.188 18.141 1.006 1 98.75 184 VAL A CA 1
ATOM 1419 C C . VAL A 1 184 ? 13.273 19.359 1.217 1 98.75 184 VAL A C 1
ATOM 1421 O O . VAL A 1 184 ? 12.258 19.266 1.906 1 98.75 184 VAL A O 1
ATOM 1424 N N . PRO A 1 185 ? 13.578 20.453 0.651 1 98.62 185 PRO A N 1
ATOM 1425 C CA . PRO A 1 185 ? 12.836 21.688 0.931 1 98.62 185 PRO A CA 1
ATOM 1426 C C . PRO A 1 185 ? 11.422 21.672 0.339 1 98.62 185 PRO A C 1
ATOM 1428 O O . PRO A 1 185 ? 11.211 21.125 -0.746 1 98.62 185 PRO A O 1
ATOM 1431 N N . LEU A 1 186 ? 10.531 22.359 0.98 1 98.69 186 LEU A N 1
ATOM 1432 C CA . LEU A 1 186 ? 9.164 22.469 0.502 1 98.69 186 LEU A CA 1
ATOM 1433 C C . LEU A 1 186 ? 8.93 23.812 -0.186 1 98.69 186 LEU A C 1
ATOM 1435 O O . LEU A 1 186 ? 7.918 23.984 -0.866 1 98.69 186 LEU A O 1
ATOM 1439 N N . ALA A 1 187 ? 9.82 24.719 -0.096 1 98.69 187 ALA A N 1
ATOM 1440 C CA . ALA A 1 187 ? 9.672 26.078 -0.589 1 98.69 187 ALA A CA 1
ATOM 1441 C C . ALA A 1 187 ? 9.289 26.094 -2.066 1 98.69 187 ALA A C 1
ATOM 1443 O O . ALA A 1 187 ? 8.438 26.891 -2.484 1 98.69 187 ALA A O 1
ATOM 1444 N N . PRO A 1 188 ? 9.805 25.188 -2.914 1 98.75 188 PRO A N 1
ATOM 1445 C CA . PRO A 1 188 ? 9.508 25.234 -4.348 1 98.75 188 PRO A CA 1
ATOM 1446 C C . PRO A 1 188 ? 8.102 24.75 -4.68 1 98.75 188 PRO A C 1
ATOM 1448 O O . PRO A 1 188 ? 7.699 24.75 -5.848 1 98.75 188 PRO A O 1
ATOM 1451 N N . TYR A 1 189 ? 7.355 24.359 -3.668 1 98.94 189 TYR A N 1
ATOM 1452 C CA . TYR A 1 189 ? 6.09 23.688 -3.934 1 98.94 189 TYR A CA 1
ATOM 1453 C C . TYR A 1 189 ? 4.938 24.391 -3.238 1 98.94 189 TYR A C 1
ATOM 1455 O O . TYR A 1 189 ? 4.41 23.906 -2.236 1 98.94 189 TYR A O 1
ATOM 1463 N N . PRO A 1 190 ? 4.434 25.453 -3.783 1 98.88 190 PRO A N 1
ATOM 1464 C CA . PRO A 1 190 ? 3.408 26.266 -3.121 1 98.88 190 PRO A CA 1
ATOM 1465 C C . PRO A 1 190 ? 2.078 25.531 -2.975 1 98.88 190 PRO A C 1
ATOM 1467 O O . PRO A 1 190 ? 1.369 25.719 -1.982 1 98.88 190 PRO A O 1
ATOM 1470 N N . ALA A 1 191 ? 1.671 24.719 -3.971 1 98.94 191 ALA A N 1
ATOM 1471 C CA . ALA A 1 191 ? 0.411 23.984 -3.854 1 98.94 191 ALA A CA 1
ATOM 1472 C C . ALA A 1 191 ? 0.483 22.938 -2.74 1 98.94 191 ALA A C 1
ATOM 1474 O O . ALA A 1 191 ? -0.492 22.734 -2.016 1 98.94 191 ALA A O 1
ATOM 1475 N N . VAL A 1 192 ? 1.643 22.297 -2.615 1 98.94 192 VAL A N 1
ATOM 1476 C CA . VAL A 1 192 ? 1.853 21.328 -1.545 1 98.94 192 VAL A CA 1
ATOM 1477 C C . VAL A 1 192 ? 1.792 22.047 -0.191 1 98.94 192 VAL A C 1
ATOM 1479 O O . VAL A 1 192 ? 1.166 21.547 0.747 1 98.94 192 VAL A O 1
ATOM 1482 N N . ARG A 1 193 ? 2.428 23.172 -0.099 1 98.88 193 ARG A N 1
ATOM 1483 C CA . ARG A 1 193 ? 2.404 23.922 1.156 1 98.88 193 ARG A CA 1
ATOM 1484 C C . ARG A 1 193 ? 0.985 24.344 1.513 1 98.88 193 ARG A C 1
ATOM 1486 O O . ARG A 1 193 ? 0.575 24.25 2.672 1 98.88 193 ARG A O 1
ATOM 1493 N N . ALA A 1 194 ? 0.248 24.781 0.554 1 98.94 194 ALA A N 1
ATOM 1494 C CA . ALA A 1 194 ? -1.141 25.172 0.797 1 98.94 194 ALA A CA 1
ATOM 1495 C C . ALA A 1 194 ? -1.965 23.969 1.267 1 98.94 194 ALA A C 1
ATOM 1497 O O . ALA A 1 194 ? -2.805 24.109 2.16 1 98.94 194 ALA A O 1
ATOM 1498 N N . TRP A 1 195 ? -1.733 22.875 0.637 1 98.94 195 TRP A N 1
ATOM 1499 C CA . TRP A 1 195 ? -2.41 21.641 0.997 1 98.94 195 TRP A CA 1
ATOM 1500 C C . TRP A 1 195 ? -2.074 21.219 2.428 1 98.94 195 TRP A C 1
ATOM 1502 O O . TRP A 1 195 ? -2.963 20.859 3.197 1 98.94 195 TRP A O 1
ATOM 1512 N N . THR A 1 196 ? -0.782 21.328 2.82 1 98.81 196 THR A N 1
ATOM 1513 C CA . THR A 1 196 ? -0.407 20.984 4.191 1 98.81 196 THR A CA 1
ATOM 1514 C C . THR A 1 196 ? -1.068 21.938 5.18 1 98.81 196 THR A C 1
ATOM 1516 O O . THR A 1 196 ? -1.486 21.531 6.262 1 98.81 196 THR A O 1
ATOM 1519 N N . ASP A 1 197 ? -1.199 23.172 4.809 1 98.75 197 ASP A N 1
ATOM 1520 C CA . ASP A 1 197 ? -1.862 24.141 5.668 1 98.75 197 ASP A CA 1
ATOM 1521 C C . ASP A 1 197 ? -3.346 23.812 5.824 1 98.75 197 ASP A C 1
ATOM 1523 O O . ASP A 1 197 ? -3.912 23.984 6.906 1 98.75 197 ASP A O 1
ATOM 1527 N N . ARG A 1 198 ? -3.986 23.406 4.75 1 98.81 198 ARG A N 1
ATOM 1528 C CA . ARG A 1 198 ? -5.391 23.016 4.84 1 98.81 198 ARG A CA 1
ATOM 1529 C C . ARG A 1 198 ? -5.574 21.844 5.809 1 98.81 198 ARG A C 1
ATOM 1531 O O . ARG A 1 198 ? -6.527 21.828 6.59 1 98.81 198 ARG A O 1
ATOM 1538 N N . ILE A 1 199 ? -4.672 20.906 5.746 1 98.81 199 ILE A N 1
ATOM 1539 C CA . ILE A 1 199 ? -4.758 19.75 6.648 1 98.81 199 ILE A CA 1
ATOM 1540 C C . ILE A 1 199 ? -4.582 20.219 8.094 1 98.81 199 ILE A C 1
ATOM 1542 O O . ILE A 1 199 ? -5.34 19.812 8.977 1 98.81 199 ILE A O 1
ATOM 1546 N N . LYS A 1 200 ? -3.613 21.109 8.32 1 98.62 200 LYS A N 1
ATOM 1547 C CA . LYS A 1 200 ? -3.338 21.625 9.664 1 98.62 200 LYS A CA 1
ATOM 1548 C C . LYS A 1 200 ? -4.52 22.438 10.195 1 98.62 200 LYS A C 1
ATOM 1550 O O . LYS A 1 200 ? -4.656 22.609 11.414 1 98.62 200 LYS A O 1
ATOM 1555 N N . GLY A 1 201 ? -5.324 22.859 9.359 1 98.44 201 GLY A N 1
ATOM 1556 C CA . GLY A 1 201 ? -6.473 23.656 9.75 1 98.44 201 GLY A CA 1
ATOM 1557 C C . GLY A 1 201 ? -7.719 22.844 10.016 1 98.44 201 GLY A C 1
ATOM 1558 O O . GLY A 1 201 ? -8.742 23.375 10.438 1 98.44 201 GLY A O 1
ATOM 1559 N N . LEU A 1 202 ? -7.707 21.562 9.789 1 98.12 202 LEU A N 1
ATOM 1560 C CA . LEU A 1 202 ? -8.875 20.719 10.008 1 98.12 202 LEU A CA 1
ATOM 1561 C C . LEU A 1 202 ? -9.227 20.656 11.492 1 98.12 202 LEU A C 1
ATOM 1563 O O . LEU A 1 202 ? -8.336 20.578 12.336 1 98.12 202 LEU A O 1
ATOM 1567 N N . PRO A 1 203 ? -10.562 20.625 11.82 1 96.69 203 PRO A N 1
ATOM 1568 C CA . PRO A 1 203 ? -10.938 20.438 13.219 1 96.69 203 PRO A CA 1
ATOM 1569 C C . PRO A 1 203 ? -10.461 19.094 13.773 1 96.69 203 PRO A C 1
ATOM 1571 O O . PRO A 1 203 ? -10.742 18.047 13.188 1 96.69 203 PRO A O 1
ATOM 1574 N N . GLY A 1 204 ? -9.719 19.203 14.844 1 96.88 204 GLY A N 1
ATOM 1575 C CA . GLY A 1 204 ? -9.219 17.984 15.461 1 96.88 204 GLY A CA 1
ATOM 1576 C C . GLY A 1 204 ? -7.785 17.672 15.086 1 96.88 204 GLY A C 1
ATOM 1577 O O . GLY A 1 204 ? -7.215 16.688 15.555 1 96.88 204 GLY A O 1
ATOM 1578 N N . PHE A 1 205 ? -7.184 18.547 14.328 1 98.25 205 PHE A N 1
ATOM 1579 C CA . PHE A 1 205 ? -5.785 18.344 13.969 1 98.25 205 PHE A CA 1
ATOM 1580 C C . PHE A 1 205 ? -4.91 18.297 15.211 1 98.25 205 PHE A C 1
ATOM 1582 O O . PHE A 1 205 ? -5.105 19.078 16.141 1 98.25 205 PHE A O 1
ATOM 1589 N N . ILE A 1 206 ? -3.896 17.438 15.195 1 97.5 206 ILE A N 1
ATOM 1590 C CA . ILE A 1 206 ? -2.904 17.422 16.266 1 97.5 206 ILE A CA 1
ATOM 1591 C C . ILE A 1 206 ? -1.529 17.781 15.695 1 97.5 206 ILE A C 1
ATOM 1593 O O . ILE A 1 206 ? -1.172 17.344 14.602 1 97.5 206 ILE A O 1
ATOM 1597 N N . PRO A 1 207 ? -0.765 18.5 16.406 1 96.31 207 PRO A N 1
ATOM 1598 C CA . PRO A 1 207 ? 0.533 18.953 15.906 1 96.31 207 PRO A CA 1
ATOM 1599 C C . PRO A 1 207 ? 1.546 17.828 15.758 1 96.31 207 PRO A C 1
ATOM 1601 O O . PRO A 1 207 ? 1.314 16.719 16.25 1 96.31 207 PRO A O 1
ATOM 1604 N N . LEU A 1 208 ? 2.615 18.094 15.055 1 94.19 208 LEU A N 1
ATOM 1605 C CA . LEU A 1 208 ? 3.656 17.125 14.734 1 94.19 208 LEU A CA 1
ATOM 1606 C C . LEU A 1 208 ? 4.703 17.062 15.844 1 94.19 208 LEU A C 1
ATOM 1608 O O . LEU A 1 208 ? 5.785 16.516 15.648 1 94.19 208 LEU A O 1
ATOM 1612 N N . ASP A 1 209 ? 4.324 17.469 16.953 1 87.12 209 ASP A N 1
ATOM 1613 C CA . ASP A 1 209 ? 5.266 17.516 18.062 1 87.12 209 ASP A CA 1
ATOM 1614 C C . ASP A 1 209 ? 5.812 16.109 18.375 1 87.12 209 ASP A C 1
ATOM 1616 O O . ASP A 1 209 ? 5.051 15.148 18.469 1 87.12 209 ASP A O 1
ATOM 1620 N N . GLY A 1 210 ? 7.156 16.016 18.5 1 85.94 210 GLY A N 1
ATOM 1621 C CA . GLY A 1 210 ? 7.801 14.734 18.75 1 85.94 210 GLY A CA 1
ATOM 1622 C C . GLY A 1 210 ? 8.281 14.039 17.484 1 85.94 210 GLY A C 1
ATOM 1623 O O . GLY A 1 210 ? 9.211 13.234 17.531 1 85.94 210 GLY A O 1
ATOM 1624 N N . LEU A 1 211 ? 7.652 14.461 16.422 1 92.56 211 LEU A N 1
ATOM 1625 C CA . LEU A 1 211 ? 8.055 13.906 15.125 1 92.56 211 LEU A CA 1
ATOM 1626 C C . LEU A 1 211 ? 9.062 14.828 14.438 1 92.56 211 LEU A C 1
ATOM 1628 O O . LEU A 1 211 ? 9.875 14.367 13.633 1 92.56 211 LEU A O 1
ATOM 1632 N N . ASP A 1 212 ? 8.945 16.062 14.781 1 91.62 212 ASP A N 1
ATOM 1633 C CA . ASP A 1 212 ? 9.711 17.078 14.062 1 91.62 212 ASP A CA 1
ATOM 1634 C C . ASP A 1 212 ? 11.023 17.391 14.781 1 91.62 212 ASP A C 1
ATOM 1636 O O . ASP A 1 212 ? 11.633 18.438 14.547 1 91.62 212 ASP A O 1
ATOM 1640 N N . LYS A 1 213 ? 11.445 16.516 15.672 1 88.44 213 LYS A N 1
ATOM 1641 C CA . LYS A 1 213 ? 12.711 16.672 16.375 1 88.44 213 LYS A CA 1
ATOM 1642 C C . LYS A 1 213 ? 13.711 15.602 15.953 1 88.44 213 LYS A C 1
ATOM 1644 O O . LYS A 1 213 ? 13.398 14.414 15.969 1 88.44 213 LYS A O 1
ATOM 1649 N N . ALA A 1 214 ? 14.859 16.094 15.578 1 84.19 214 ALA A N 1
ATOM 1650 C CA . ALA A 1 214 ? 15.938 15.172 15.25 1 84.19 214 ALA A CA 1
ATOM 1651 C C . ALA A 1 214 ? 16.625 14.656 16.5 1 84.19 214 ALA A C 1
ATOM 1653 O O . ALA A 1 214 ? 16.516 15.266 17.578 1 84.19 214 ALA A O 1
ATOM 1654 N N . LEU A 1 215 ? 17.203 13.406 16.281 1 74.38 215 LEU A N 1
ATOM 1655 C CA . LEU A 1 215 ? 18.016 12.906 17.375 1 74.38 215 LEU A CA 1
ATOM 1656 C C . LEU A 1 215 ? 19.188 13.844 17.656 1 74.38 215 LEU A C 1
ATOM 1658 O O . LEU A 1 215 ? 19.797 14.391 16.734 1 74.38 215 LEU A O 1
ATOM 1662 N N . GLY A 1 216 ? 19.203 14.523 18.812 1 61.62 216 GLY A N 1
ATOM 1663 C CA . GLY A 1 216 ? 20.297 15.375 19.25 1 61.62 216 GLY A CA 1
ATOM 1664 C C . GLY A 1 216 ? 21.641 14.664 19.25 1 61.62 216 GLY A C 1
ATOM 1665 O O . GLY A 1 216 ? 21.688 13.438 19.266 1 61.62 216 GLY A O 1
ATOM 1666 N N . MET B 1 1 ? -17.312 0.715 -23.297 1 82.69 1 MET B N 1
ATOM 1667 C CA . MET B 1 1 ? -16 0.274 -23.75 1 82.69 1 MET B CA 1
ATOM 1668 C C . MET B 1 1 ? -15.25 -0.427 -22.625 1 82.69 1 MET B C 1
ATOM 1670 O O . MET B 1 1 ? -15.461 -0.126 -21.453 1 82.69 1 MET B O 1
ATOM 1674 N N . ALA B 1 2 ? -14.453 -1.363 -22.984 1 95.38 2 ALA B N 1
ATOM 1675 C CA . ALA B 1 2 ? -13.68 -2.107 -22 1 95.38 2 ALA B CA 1
ATOM 1676 C C . ALA B 1 2 ? -12.602 -1.233 -21.375 1 95.38 2 ALA B C 1
ATOM 1678 O O . ALA B 1 2 ? -12.031 -0.367 -22.047 1 95.38 2 ALA B O 1
ATOM 1679 N N . PRO B 1 3 ? -12.281 -1.396 -20.109 1 98.19 3 PRO B N 1
ATOM 1680 C CA . PRO B 1 3 ? -11.156 -0.674 -19.516 1 98.19 3 PRO B CA 1
ATOM 1681 C C . PRO B 1 3 ? -9.844 -0.899 -20.25 1 98.19 3 PRO B C 1
ATOM 1683 O O . PRO B 1 3 ? -9.57 -2.01 -20.719 1 98.19 3 PRO B O 1
ATOM 1686 N N . LYS B 1 4 ? -9.141 0.177 -20.438 1 98.75 4 LYS B N 1
ATOM 1687 C CA . LYS B 1 4 ? -7.824 0.099 -21.062 1 98.75 4 LYS B CA 1
ATOM 1688 C C . LYS B 1 4 ? -6.723 -0.09 -20.031 1 98.75 4 LYS B C 1
ATOM 1690 O O . LYS B 1 4 ? -6.566 0.735 -19.125 1 98.75 4 LYS B O 1
ATOM 1695 N N . LEU B 1 5 ? -5.938 -1.191 -20.156 1 98.88 5 LEU B N 1
ATOM 1696 C CA . LEU B 1 5 ? -4.848 -1.519 -19.234 1 98.88 5 LEU B CA 1
ATOM 1697 C C . LEU B 1 5 ? -3.496 -1.358 -19.922 1 98.88 5 LEU B C 1
ATOM 1699 O O . LEU B 1 5 ? -3.191 -2.076 -20.875 1 98.88 5 LEU B O 1
ATOM 1703 N N . TYR B 1 6 ? -2.748 -0.399 -19.531 1 98.88 6 TYR B N 1
ATOM 1704 C CA . TYR B 1 6 ? -1.337 -0.338 -19.891 1 98.88 6 TYR B CA 1
ATOM 1705 C C . TYR B 1 6 ? -0.518 -1.328 -19.078 1 98.88 6 TYR B C 1
ATOM 1707 O O . TYR B 1 6 ? -0.502 -1.262 -17.844 1 98.88 6 TYR B O 1
ATOM 1715 N N . THR B 1 7 ? 0.155 -2.244 -19.766 1 98.19 7 THR B N 1
ATOM 1716 C CA . THR B 1 7 ? 0.684 -3.439 -19.125 1 98.19 7 THR B CA 1
ATOM 1717 C C . THR B 1 7 ? 2.008 -3.859 -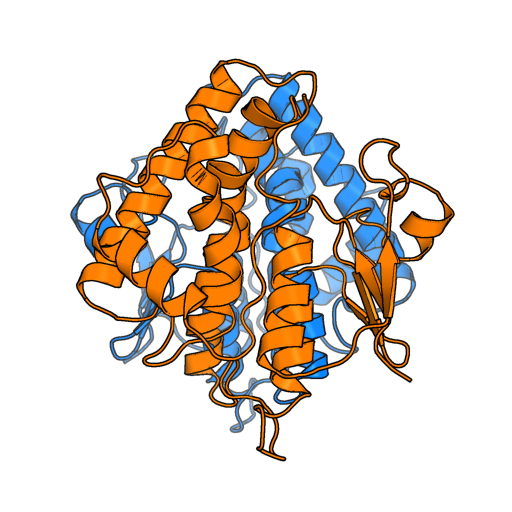19.766 1 98.19 7 THR B C 1
ATOM 1719 O O . THR B 1 7 ? 2.455 -3.248 -20.734 1 98.19 7 THR B O 1
ATOM 1722 N N . SER B 1 8 ? 2.643 -4.75 -19.078 1 96.5 8 SER B N 1
ATOM 1723 C CA . SER B 1 8 ? 3.826 -5.445 -19.578 1 96.5 8 SER B CA 1
ATOM 1724 C C . SER B 1 8 ? 3.773 -6.934 -19.25 1 96.5 8 SER B C 1
ATOM 1726 O O . SER B 1 8 ? 3.43 -7.312 -18.125 1 96.5 8 SER B O 1
ATOM 1728 N N . LYS B 1 9 ? 4.195 -7.762 -20.156 1 93.5 9 LYS B N 1
ATOM 1729 C CA . LYS B 1 9 ? 4.074 -9.211 -20.016 1 93.5 9 LYS B CA 1
ATOM 1730 C C . LYS B 1 9 ? 5.008 -9.742 -18.938 1 93.5 9 LYS B C 1
ATOM 1732 O O . LYS B 1 9 ? 4.75 -10.797 -18.344 1 93.5 9 LYS B O 1
ATOM 1737 N N . VAL B 1 10 ? 6.02 -8.969 -18.578 1 93.12 10 VAL B N 1
ATOM 1738 C CA . VAL B 1 10 ? 7.023 -9.5 -17.656 1 93.12 10 VAL B CA 1
ATOM 1739 C C . VAL B 1 10 ? 6.758 -8.984 -16.25 1 93.12 10 VAL B C 1
ATOM 1741 O O . VAL B 1 10 ? 7.41 -9.406 -15.289 1 93.12 10 VAL B O 1
ATOM 1744 N N . SER B 1 11 ? 5.879 -8.07 -16.109 1 96.25 11 SER B N 1
ATOM 1745 C CA . SER B 1 11 ? 5.613 -7.441 -14.82 1 96.25 11 SER B CA 1
ATOM 1746 C C . SER B 1 11 ? 4.645 -8.273 -13.984 1 96.25 11 SER B C 1
ATOM 1748 O O . SER B 1 11 ? 3.504 -8.5 -14.391 1 96.25 11 SER B O 1
ATOM 1750 N N . GLY B 1 12 ? 5.078 -8.703 -12.828 1 97.69 12 GLY B N 1
ATOM 1751 C CA . GLY B 1 12 ? 4.195 -9.398 -11.906 1 97.69 12 GLY B CA 1
ATOM 1752 C C . GLY B 1 12 ? 3.031 -8.539 -11.438 1 97.69 12 GLY B C 1
ATOM 1753 O O . GLY B 1 12 ? 1.925 -9.047 -11.234 1 97.69 12 GLY B O 1
ATOM 1754 N N . ASN B 1 13 ? 3.27 -7.219 -11.273 1 98.31 13 ASN B N 1
ATOM 1755 C CA . ASN B 1 13 ? 2.197 -6.324 -10.852 1 98.31 13 ASN B CA 1
ATOM 1756 C C . ASN B 1 13 ? 1.13 -6.18 -11.938 1 98.31 13 ASN B C 1
ATOM 1758 O O . ASN B 1 13 ? -0.053 -6.02 -11.633 1 98.31 13 ASN B O 1
ATOM 1762 N N . CYS B 1 14 ? 1.538 -6.246 -13.18 1 98.44 14 CYS B N 1
ATOM 1763 C CA . CYS B 1 14 ? 0.577 -6.25 -14.273 1 98.44 14 CYS B CA 1
ATOM 1764 C C . CYS B 1 14 ? -0.188 -7.566 -14.32 1 98.44 14 CYS B C 1
ATOM 1766 O O . CYS B 1 14 ? -1.393 -7.582 -14.578 1 98.44 14 CYS B O 1
ATOM 1768 N N . TYR B 1 15 ? 0.494 -8.617 -14.047 1 98.62 15 TYR B N 1
ATOM 1769 C CA . TYR B 1 15 ? -0.125 -9.938 -14.062 1 98.62 15 TYR B CA 1
ATOM 1770 C C . TYR B 1 15 ? -1.241 -10.023 -13.023 1 98.62 15 TYR B C 1
ATOM 1772 O O . TYR B 1 15 ? -2.279 -10.648 -13.273 1 98.62 15 TYR B O 1
ATOM 1780 N N . LYS B 1 16 ? -1.08 -9.453 -11.812 1 98.69 16 LYS B N 1
ATOM 1781 C CA . LYS B 1 16 ? -2.131 -9.43 -10.797 1 98.69 16 LYS B CA 1
ATOM 1782 C C . LYS B 1 16 ? -3.461 -8.977 -11.391 1 98.69 16 LYS B C 1
ATOM 1784 O O . LYS B 1 16 ? -4.504 -9.57 -11.109 1 98.69 16 LYS B O 1
ATOM 1789 N N . VAL B 1 17 ? -3.357 -7.938 -12.156 1 98.88 17 VAL B N 1
ATOM 1790 C CA . VAL B 1 17 ? -4.547 -7.312 -12.719 1 98.88 17 VAL B CA 1
ATOM 1791 C C . VAL B 1 17 ? -5.145 -8.211 -13.797 1 98.88 17 VAL B C 1
ATOM 1793 O O . VAL B 1 17 ? -6.355 -8.453 -13.82 1 98.88 17 VAL B O 1
ATOM 1796 N N . ARG B 1 18 ? -4.289 -8.742 -14.656 1 98.69 18 ARG B N 1
ATOM 1797 C CA . ARG B 1 18 ? -4.766 -9.648 -15.695 1 98.69 18 ARG B CA 1
ATOM 1798 C C . ARG B 1 18 ? -5.395 -10.898 -15.086 1 98.69 18 ARG B C 1
ATOM 1800 O O . ARG B 1 18 ? -6.418 -11.383 -15.57 1 98.69 18 ARG B O 1
ATOM 1807 N N . LEU B 1 19 ? -4.75 -11.414 -14.078 1 98.75 19 LEU B N 1
ATOM 1808 C CA . LEU B 1 19 ? -5.277 -12.602 -13.422 1 98.75 19 LEU B CA 1
ATOM 1809 C C . LEU B 1 19 ? -6.672 -12.336 -12.852 1 98.75 19 LEU B C 1
ATOM 1811 O O . LEU B 1 19 ? -7.602 -13.102 -13.102 1 98.75 19 LEU B O 1
ATOM 1815 N N . LEU B 1 20 ? -6.855 -11.234 -12.094 1 98.88 20 LEU B N 1
ATOM 1816 C CA . LEU B 1 20 ? -8.164 -10.945 -11.516 1 98.88 20 LEU B CA 1
ATOM 1817 C C . LEU B 1 20 ? -9.211 -10.766 -12.617 1 98.88 20 LEU B C 1
ATOM 1819 O O . LEU B 1 20 ? -10.344 -11.242 -12.484 1 98.88 20 LEU B O 1
ATOM 1823 N N . ALA B 1 21 ? -8.828 -10.023 -13.664 1 98.44 21 ALA B N 1
ATOM 1824 C CA . ALA B 1 21 ? -9.766 -9.82 -14.766 1 98.44 21 ALA B CA 1
ATOM 1825 C C . ALA B 1 21 ? -10.25 -11.156 -15.336 1 98.44 21 ALA B C 1
ATOM 1827 O O . ALA B 1 21 ? -11.43 -11.312 -15.633 1 98.44 21 ALA B O 1
ATOM 1828 N N . SER B 1 22 ? -9.312 -12.062 -15.445 1 98.19 22 SER B N 1
ATOM 1829 C CA . SER B 1 22 ? -9.672 -13.383 -15.945 1 98.19 22 SER B CA 1
ATOM 1830 C C . SER B 1 22 ? -10.562 -14.133 -14.961 1 98.19 22 SER B C 1
ATOM 1832 O O . SER B 1 22 ? -11.562 -14.734 -15.344 1 98.19 22 SER B O 1
ATOM 1834 N N . LEU B 1 23 ? -10.219 -14.094 -13.688 1 98.06 23 LEU B N 1
ATOM 1835 C CA . LEU B 1 23 ? -11 -14.766 -12.656 1 98.06 23 LEU B CA 1
ATOM 1836 C C . LEU B 1 23 ? -12.438 -14.258 -12.648 1 98.06 23 LEU B C 1
ATOM 1838 O O . LEU B 1 23 ? -13.367 -15.008 -12.336 1 98.06 23 LEU B O 1
ATOM 1842 N N . LEU B 1 24 ? -12.664 -12.984 -13.016 1 97.81 24 LEU B N 1
ATOM 1843 C CA . LEU B 1 24 ? -13.969 -12.336 -12.969 1 97.81 24 LEU B CA 1
ATOM 1844 C C . LEU B 1 24 ? -14.609 -12.305 -14.352 1 97.81 24 LEU B C 1
ATOM 1846 O O . LEU B 1 24 ? -15.742 -11.828 -14.508 1 97.81 24 LEU B O 1
ATOM 1850 N N . ASN B 1 25 ? -13.859 -12.742 -15.383 1 96.75 25 ASN B N 1
ATOM 1851 C CA . ASN B 1 25 ? -14.305 -12.703 -16.766 1 96.75 25 ASN B CA 1
ATOM 1852 C C . ASN B 1 25 ? -14.609 -11.273 -17.219 1 96.75 25 ASN B C 1
ATOM 1854 O O . ASN B 1 25 ? -15.672 -11.008 -17.781 1 96.75 25 ASN B O 1
ATOM 1858 N N . VAL B 1 26 ? -13.703 -10.422 -16.875 1 96.81 26 VAL B N 1
ATOM 1859 C CA . VAL B 1 26 ? -13.781 -9.016 -17.281 1 96.81 26 VAL B CA 1
ATOM 1860 C C . VAL B 1 26 ? -12.836 -8.758 -18.438 1 96.81 26 VAL B C 1
ATOM 1862 O O . VAL B 1 26 ? -11.625 -8.938 -18.312 1 96.81 26 VAL B O 1
ATOM 1865 N N . PRO B 1 27 ? -13.32 -8.328 -19.547 1 96.62 27 PRO B N 1
ATOM 1866 C CA . PRO B 1 27 ? -12.43 -7.996 -20.672 1 96.62 27 PRO B CA 1
ATOM 1867 C C . PRO B 1 27 ? -11.617 -6.73 -20.422 1 96.62 27 PRO B C 1
ATOM 1869 O O . PRO B 1 27 ? -12.125 -5.766 -19.844 1 96.62 27 PRO B O 1
ATOM 1872 N N . LEU B 1 28 ? -10.375 -6.766 -20.844 1 98.25 28 LEU B N 1
ATOM 1873 C CA . LEU B 1 28 ? -9.484 -5.609 -20.797 1 98.25 28 LEU B CA 1
ATOM 1874 C C . LEU B 1 28 ? -8.891 -5.328 -22.172 1 98.25 28 LEU B C 1
ATOM 1876 O O . LEU B 1 28 ? -8.516 -6.254 -22.906 1 98.25 28 LEU B O 1
ATOM 1880 N N . GLU B 1 29 ? -8.945 -4.129 -22.562 1 98.62 29 GLU B N 1
ATOM 1881 C CA . GLU B 1 29 ? -8.094 -3.695 -23.672 1 98.62 29 GLU B CA 1
ATOM 1882 C C . GLU B 1 29 ? -6.664 -3.455 -23.203 1 98.62 29 GLU B C 1
ATOM 1884 O O . GLU B 1 29 ? -6.406 -2.535 -22.422 1 98.62 29 GLU B O 1
ATOM 1889 N N . GLN B 1 30 ? -5.746 -4.238 -23.719 1 98.25 30 GLN B N 1
ATOM 1890 C CA . GLN B 1 30 ? -4.383 -4.172 -23.203 1 98.25 30 GLN B CA 1
ATOM 1891 C C . GLN B 1 30 ? -3.477 -3.398 -24.156 1 98.25 30 GLN B C 1
ATOM 1893 O O . GLN B 1 30 ? -3.551 -3.578 -25.375 1 98.25 30 GLN B O 1
ATOM 1898 N N . VAL B 1 31 ? -2.754 -2.514 -23.641 1 98.38 31 VAL B N 1
ATOM 1899 C CA . VAL B 1 31 ? -1.691 -1.802 -24.344 1 98.38 31 VAL B CA 1
ATOM 1900 C C . VAL B 1 31 ? -0.333 -2.199 -23.766 1 98.38 31 VAL B C 1
ATOM 1902 O O . VAL B 1 31 ? -0 -1.835 -22.641 1 98.38 31 VAL B O 1
ATOM 1905 N N . GLU B 1 32 ? 0.421 -2.867 -24.562 1 97.81 32 GLU B N 1
ATOM 1906 C CA . GLU B 1 32 ? 1.734 -3.316 -24.109 1 97.81 32 GLU B CA 1
ATOM 1907 C C . GLU B 1 32 ? 2.738 -2.168 -24.094 1 97.81 32 GLU B C 1
ATOM 1909 O O . GLU B 1 32 ? 2.883 -1.453 -25.094 1 97.81 32 GLU B O 1
ATOM 1914 N N . ILE B 1 33 ? 3.35 -1.99 -22.969 1 97.75 33 ILE B N 1
ATOM 1915 C CA . ILE B 1 33 ? 4.402 -0.995 -22.797 1 97.75 33 ILE B CA 1
ATOM 1916 C C . ILE B 1 33 ? 5.762 -1.686 -22.75 1 97.75 33 ILE B C 1
ATOM 1918 O O . ILE B 1 33 ? 5.961 -2.627 -21.984 1 97.75 33 ILE B O 1
ATOM 1922 N N . ASP B 1 34 ? 6.727 -1.27 -23.578 1 94.56 34 ASP B N 1
ATOM 1923 C CA . ASP B 1 34 ? 8.086 -1.801 -23.578 1 94.56 34 ASP B CA 1
ATOM 1924 C C . ASP B 1 34 ? 8.875 -1.288 -22.391 1 94.56 34 ASP B C 1
ATOM 1926 O O . ASP B 1 34 ? 9.586 -0.284 -22.484 1 94.56 34 ASP B O 1
ATOM 1930 N N . PHE B 1 35 ? 8.867 -2.066 -21.391 1 88.81 35 PHE B N 1
ATOM 1931 C CA . PHE B 1 35 ? 9.461 -1.65 -20.125 1 88.81 35 PHE B CA 1
ATOM 1932 C C . PHE B 1 35 ? 10.977 -1.592 -20.234 1 88.81 35 PHE B C 1
ATOM 1934 O O . PHE B 1 35 ? 11.609 -0.687 -19.688 1 88.81 35 PHE B O 1
ATOM 1941 N N . PHE B 1 36 ? 11.578 -2.455 -20.906 1 85.56 36 PHE B N 1
ATOM 1942 C CA . PHE B 1 36 ? 13.031 -2.562 -20.984 1 85.56 36 PHE B CA 1
ATOM 1943 C C . PHE B 1 36 ? 13.617 -1.424 -21.797 1 85.56 36 PHE B C 1
ATOM 1945 O O . PHE B 1 36 ? 14.758 -1.013 -21.578 1 85.56 36 PHE B O 1
ATOM 1952 N N . ASN B 1 37 ? 12.789 -0.902 -22.719 1 91.56 37 ASN B N 1
ATOM 1953 C CA . ASN B 1 37 ? 13.242 0.264 -23.469 1 91.56 37 ASN B CA 1
ATOM 1954 C C . ASN B 1 37 ? 12.672 1.557 -22.891 1 91.56 37 ASN B C 1
ATOM 1956 O O . ASN B 1 37 ? 12.578 2.564 -23.594 1 91.56 37 ASN B O 1
ATOM 1960 N N . LEU B 1 38 ? 12.094 1.512 -21.688 1 93.62 38 LEU B N 1
ATOM 1961 C CA . LEU B 1 38 ? 11.711 2.637 -20.844 1 93.62 38 LEU B CA 1
ATOM 1962 C C . LEU B 1 38 ? 10.555 3.416 -21.469 1 93.62 38 LEU B C 1
ATOM 1964 O O . LEU B 1 38 ? 10.469 4.633 -21.297 1 93.62 38 LEU B O 1
ATOM 1968 N N . GLN B 1 39 ? 9.734 2.736 -22.188 1 97.19 39 GLN B N 1
ATOM 1969 C CA . GLN B 1 39 ? 8.555 3.395 -22.75 1 97.19 39 GLN B CA 1
ATOM 1970 C C . GLN B 1 39 ? 7.676 3.977 -21.641 1 97.19 39 GLN B C 1
ATOM 1972 O O . GLN B 1 39 ? 6.988 4.977 -21.859 1 97.19 39 GLN B O 1
ATOM 1977 N N . HIS B 1 40 ? 7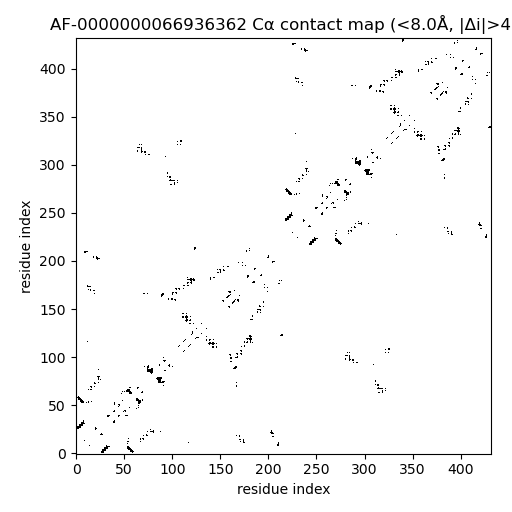.742 3.426 -20.438 1 96.62 40 HIS B N 1
ATOM 1978 C CA . HIS B 1 40 ? 6.969 3.918 -19.297 1 96.62 40 HIS B CA 1
ATOM 1979 C C . HIS B 1 40 ? 7.531 5.234 -18.781 1 96.62 40 HIS B C 1
ATOM 1981 O O . HIS B 1 40 ? 6.93 5.871 -17.906 1 96.62 40 HIS B O 1
ATOM 1987 N N . ARG B 1 41 ? 8.617 5.664 -19.375 1 96.31 41 ARG B N 1
ATOM 1988 C CA . ARG B 1 41 ? 9.234 6.93 -18.984 1 96.31 41 ARG B CA 1
ATOM 1989 C C . ARG B 1 41 ? 9.094 7.965 -20.094 1 96.31 41 ARG B C 1
ATOM 1991 O O . ARG B 1 41 ? 9.586 9.094 -19.969 1 96.31 41 ARG B O 1
ATOM 1998 N N . SER B 1 42 ? 8.445 7.605 -21.156 1 97.62 42 SER B N 1
ATOM 1999 C CA . SER B 1 42 ? 8.211 8.562 -22.25 1 97.62 42 SER B CA 1
ATOM 2000 C C . SER B 1 42 ? 7.293 9.688 -21.797 1 97.62 42 SER B C 1
ATOM 2002 O O . SER B 1 42 ? 6.469 9.508 -20.891 1 97.62 42 SER B O 1
ATOM 2004 N N . PRO B 1 43 ? 7.426 10.828 -22.422 1 97.31 43 PRO B N 1
ATOM 2005 C CA . PRO B 1 43 ? 6.523 11.938 -22.094 1 97.31 43 PRO B CA 1
ATOM 2006 C C . PRO B 1 43 ? 5.051 11.57 -22.266 1 97.31 43 PRO B C 1
ATOM 2008 O O . PRO B 1 43 ? 4.215 12 -21.469 1 97.31 43 PRO B O 1
ATOM 2011 N N . GLU B 1 44 ? 4.797 10.812 -23.281 1 97 44 GLU B N 1
ATOM 2012 C CA . GLU B 1 44 ? 3.418 10.406 -23.547 1 97 44 GLU B CA 1
ATOM 2013 C C . GLU B 1 44 ? 2.863 9.562 -22.391 1 97 44 GLU B C 1
ATOM 2015 O O . GLU B 1 44 ? 1.744 9.805 -21.938 1 97 44 GLU B O 1
ATOM 2020 N N . PHE B 1 45 ? 3.629 8.625 -21.938 1 98.19 45 PHE B N 1
ATOM 2021 C CA . PHE B 1 45 ? 3.141 7.781 -20.844 1 98.19 45 PHE B CA 1
ATOM 2022 C C . PHE B 1 45 ? 3.109 8.555 -19.531 1 98.19 45 PHE B C 1
ATOM 2024 O O . PHE B 1 45 ? 2.188 8.383 -18.734 1 98.19 45 PHE B O 1
ATOM 2031 N N . LEU B 1 46 ? 4.105 9.398 -19.297 1 97.5 46 LEU B N 1
ATOM 2032 C CA . LEU B 1 46 ? 4.18 10.156 -18.047 1 97.5 46 LEU B CA 1
ATOM 2033 C C . LEU B 1 46 ? 3.027 11.148 -17.953 1 97.5 46 LEU B C 1
ATOM 2035 O O . LEU B 1 46 ? 2.625 11.531 -16.844 1 97.5 46 LEU B O 1
ATOM 2039 N N . ALA B 1 47 ? 2.48 11.586 -19.078 1 96.5 47 ALA B N 1
ATOM 2040 C CA . ALA B 1 47 ? 1.285 12.43 -19.062 1 96.5 47 ALA B CA 1
ATOM 2041 C C . ALA B 1 47 ? 0.074 11.656 -18.547 1 96.5 47 ALA B C 1
ATOM 2043 O O . ALA B 1 47 ? -0.84 12.242 -17.969 1 96.5 47 ALA B O 1
ATOM 2044 N N . LEU B 1 48 ? 0.139 10.328 -18.719 1 96.94 48 LEU B N 1
ATOM 2045 C CA . LEU B 1 48 ? -0.928 9.445 -18.266 1 96.94 48 LEU B CA 1
ATOM 2046 C C . LEU B 1 48 ? -0.729 9.078 -16.797 1 96.94 48 LEU B C 1
ATOM 2048 O O . LEU B 1 48 ? -1.67 9.141 -16 1 96.94 48 LEU B O 1
ATOM 2052 N N . ASN B 1 49 ? 0.468 8.688 -16.5 1 98 49 ASN B N 1
ATOM 2053 C CA . ASN B 1 49 ? 0.86 8.32 -15.148 1 98 49 ASN B CA 1
ATOM 2054 C C . ASN B 1 49 ? 2.195 8.953 -14.766 1 98 49 ASN B C 1
ATOM 2056 O O . ASN B 1 49 ? 3.256 8.383 -15.039 1 98 49 ASN B O 1
ATOM 2060 N N . PRO B 1 50 ? 2.146 9.992 -13.992 1 97.56 50 PRO B N 1
ATOM 2061 C CA . PRO B 1 50 ? 3.377 10.703 -13.641 1 97.56 50 PRO B CA 1
ATOM 2062 C C . PRO B 1 50 ? 4.332 9.852 -12.812 1 97.56 50 PRO B C 1
ATOM 2064 O O . PRO B 1 50 ? 5.504 10.203 -12.648 1 97.56 50 PRO B O 1
ATOM 2067 N N . ARG B 1 51 ? 3.889 8.688 -12.281 1 97.56 51 ARG B N 1
ATOM 2068 C CA . ARG B 1 51 ? 4.754 7.781 -11.531 1 97.56 51 ARG B CA 1
ATOM 2069 C C . ARG B 1 51 ? 5.598 6.93 -12.477 1 97.56 51 ARG B C 1
ATOM 2071 O O . ARG B 1 51 ? 6.578 6.312 -12.055 1 97.56 51 ARG B O 1
ATOM 2078 N N . GLY B 1 52 ? 5.133 6.859 -13.727 1 97.81 52 GLY B N 1
ATOM 2079 C CA . GLY B 1 52 ? 5.871 6.07 -14.703 1 97.81 52 GLY B CA 1
ATOM 2080 C C . GLY B 1 52 ? 5.906 4.59 -14.375 1 97.81 52 GLY B C 1
ATOM 2081 O O . GLY B 1 52 ? 6.906 3.918 -14.625 1 97.81 52 GLY B O 1
ATOM 2082 N N . GLU B 1 53 ? 4.852 4.113 -13.781 1 97.38 53 GLU B N 1
ATOM 2083 C CA . GLU B 1 53 ? 4.812 2.723 -13.336 1 97.38 53 GLU B CA 1
ATOM 2084 C C . GLU B 1 53 ? 3.699 1.948 -14.031 1 97.38 53 GLU B C 1
ATOM 2086 O O . GLU B 1 53 ? 2.781 2.547 -14.602 1 97.38 53 GLU B O 1
ATOM 2091 N N . LEU B 1 54 ? 3.807 0.701 -14.086 1 98 54 LEU B N 1
ATOM 2092 C CA . LEU B 1 54 ? 2.795 -0.234 -14.57 1 98 54 LEU B CA 1
ATOM 2093 C C . LEU B 1 54 ? 2.336 -1.162 -13.453 1 98 54 LEU B C 1
ATOM 2095 O O . LEU B 1 54 ? 3.102 -1.455 -12.531 1 98 54 LEU B O 1
ATOM 2099 N N . PRO B 1 55 ? 1.102 -1.555 -13.453 1 98.69 55 PRO B N 1
ATOM 2100 C CA . PRO B 1 55 ? 0.038 -1.289 -14.422 1 98.69 55 PRO B CA 1
ATOM 2101 C C . PRO B 1 55 ? -0.605 0.082 -14.234 1 98.69 55 PRO B C 1
ATOM 2103 O O . PRO B 1 55 ? -0.501 0.673 -13.156 1 98.69 55 PRO B O 1
ATOM 2106 N N . THR B 1 56 ? -1.188 0.617 -15.305 1 98.88 56 THR B N 1
ATOM 2107 C CA . THR B 1 56 ? -2.084 1.77 -15.281 1 98.88 56 THR B CA 1
ATOM 2108 C C . THR B 1 56 ? -3.398 1.443 -15.984 1 98.88 56 THR B C 1
ATOM 2110 O O . THR B 1 56 ? -3.4 0.888 -17.078 1 98.88 56 THR B O 1
ATOM 2113 N N . LEU B 1 57 ? -4.508 1.7 -15.352 1 98.94 57 LEU B N 1
ATOM 2114 C CA . LEU B 1 57 ? -5.824 1.415 -15.914 1 98.94 57 LEU B CA 1
ATOM 2115 C C . LEU B 1 57 ? -6.594 2.705 -16.172 1 98.94 57 LEU B C 1
ATOM 2117 O O . LEU B 1 57 ? -6.598 3.613 -15.344 1 98.94 57 LEU B O 1
ATOM 2121 N N . VAL B 1 58 ? -7.16 2.824 -17.328 1 98.69 58 VAL B N 1
ATOM 2122 C CA . VAL B 1 58 ? -8.055 3.914 -17.703 1 98.69 58 VAL B CA 1
ATOM 2123 C C . VAL B 1 58 ? -9.453 3.359 -18 1 98.69 58 VAL B C 1
ATOM 2125 O O . VAL B 1 58 ? -9.609 2.475 -18.844 1 98.69 58 VAL B O 1
ATOM 2128 N N . ASP B 1 59 ? -10.422 3.828 -17.281 1 98.44 59 ASP B N 1
ATOM 2129 C CA . ASP B 1 59 ? -11.805 3.422 -17.5 1 98.44 59 ASP B CA 1
ATOM 2130 C C . ASP B 1 59 ? -12.773 4.574 -17.234 1 98.44 59 ASP B C 1
ATOM 2132 O O . ASP B 1 59 ? -12.781 5.137 -16.141 1 98.44 59 ASP B O 1
ATOM 2136 N N . GLN B 1 60 ? -13.57 4.957 -18.188 1 95.44 60 GLN B N 1
ATOM 2137 C CA . GLN B 1 60 ? -14.609 5.973 -18.062 1 95.44 60 GLN B CA 1
ATOM 2138 C C . GLN B 1 60 ? -14.047 7.266 -17.484 1 95.44 60 GLN B C 1
ATOM 2140 O O . GLN B 1 60 ? -14.586 7.816 -16.516 1 95.44 60 GLN B O 1
ATOM 2145 N N . GLY B 1 61 ? -12.914 7.621 -17.938 1 94.69 61 GLY B N 1
ATOM 2146 C CA . GLY B 1 61 ? -12.32 8.898 -17.594 1 94.69 61 GLY B CA 1
ATOM 2147 C C . GLY B 1 61 ? -11.523 8.852 -16.297 1 94.69 61 GLY B C 1
ATOM 2148 O O . GLY B 1 61 ? -10.898 9.836 -15.906 1 94.69 61 GLY B O 1
ATOM 2149 N N . LYS B 1 62 ? -11.5 7.734 -15.68 1 96.94 62 LYS B N 1
ATOM 2150 C CA . LYS B 1 62 ? -10.719 7.578 -14.453 1 96.94 62 LYS B CA 1
ATOM 2151 C C . LYS B 1 62 ? -9.406 6.852 -14.734 1 96.94 62 LYS B C 1
ATOM 2153 O O . LYS B 1 62 ? -9.352 5.961 -15.586 1 96.94 62 LYS B O 1
ATOM 2158 N N . ILE B 1 63 ? -8.375 7.246 -13.977 1 98.5 63 ILE B N 1
ATOM 2159 C CA . ILE B 1 63 ? -7.055 6.629 -14.102 1 98.5 63 ILE B CA 1
ATOM 2160 C C . ILE B 1 63 ? -6.613 6.074 -12.75 1 98.5 63 ILE B C 1
ATOM 2162 O O . ILE B 1 63 ? -6.691 6.77 -11.734 1 98.5 63 ILE B O 1
ATOM 2166 N N . PHE B 1 64 ? -6.242 4.852 -12.703 1 98.75 64 PHE B N 1
ATOM 2167 C CA . PHE B 1 64 ? -5.652 4.215 -11.531 1 98.75 64 PHE B CA 1
ATOM 2168 C C . PHE B 1 64 ? -4.223 3.771 -11.82 1 98.75 64 PHE B C 1
ATOM 2170 O O . PHE B 1 64 ? -3.973 3.059 -12.789 1 98.75 64 PHE B O 1
ATOM 2177 N N . ASN B 1 65 ? -3.332 4.129 -10.914 1 98.44 65 ASN B N 1
ATOM 2178 C CA . ASN B 1 65 ? -1.907 4.016 -11.203 1 98.44 65 ASN B CA 1
ATOM 2179 C C . ASN B 1 65 ? -1.238 2.951 -10.344 1 98.44 65 ASN B C 1
ATOM 2181 O O . ASN B 1 65 ? -0.025 2.756 -10.414 1 98.44 65 ASN B O 1
ATOM 2185 N N . ASP B 1 66 ? -2.01 2.281 -9.531 1 98.62 66 ASP B N 1
ATOM 2186 C CA . ASP B 1 66 ? -1.484 1.271 -8.617 1 98.62 66 ASP B CA 1
ATOM 2187 C C . ASP B 1 66 ? -2.244 -0.046 -8.758 1 98.62 66 ASP B C 1
ATOM 2189 O O . ASP B 1 66 ? -3.471 -0.05 -8.883 1 98.62 66 ASP B O 1
ATOM 2193 N N . SER B 1 67 ? -1.479 -1.133 -8.688 1 98.81 67 SER B N 1
ATOM 2194 C CA . SER B 1 67 ? -2.088 -2.441 -8.906 1 98.81 67 SER B CA 1
ATOM 2195 C C . SER B 1 67 ? -3.152 -2.736 -7.855 1 98.81 67 SER B C 1
ATOM 2197 O O . SER B 1 67 ? -4.188 -3.33 -8.164 1 98.81 67 SER B O 1
ATOM 2199 N N . SER B 1 68 ? -2.932 -2.338 -6.57 1 98.88 68 SER B N 1
ATOM 2200 C CA . SER B 1 68 ? -3.926 -2.588 -5.531 1 98.88 68 SER B CA 1
ATOM 2201 C C . SER B 1 68 ? -5.203 -1.797 -5.785 1 98.88 68 SER B C 1
ATOM 2203 O O . SER B 1 68 ? -6.309 -2.311 -5.59 1 98.88 68 SER B O 1
ATOM 2205 N N . ALA B 1 69 ? -5.066 -0.549 -6.199 1 98.94 69 ALA B N 1
ATOM 2206 C CA . ALA B 1 69 ? -6.223 0.275 -6.535 1 98.94 69 ALA B CA 1
ATOM 2207 C C . ALA B 1 69 ? -6.996 -0.315 -7.711 1 98.94 69 ALA B C 1
ATOM 2209 O O . ALA B 1 69 ? -8.227 -0.366 -7.691 1 98.94 69 ALA B O 1
ATOM 2210 N N . ILE B 1 70 ? -6.285 -0.789 -8.711 1 98.94 70 ILE B N 1
ATOM 2211 C CA . ILE B 1 70 ? -6.902 -1.376 -9.891 1 98.94 70 ILE B CA 1
ATOM 2212 C C . ILE B 1 70 ? -7.652 -2.65 -9.508 1 98.94 70 ILE B C 1
ATOM 2214 O O . ILE B 1 70 ? -8.758 -2.896 -9.984 1 98.94 70 ILE B O 1
ATOM 2218 N N . LEU B 1 71 ? -7.043 -3.432 -8.648 1 98.94 71 LEU B N 1
ATOM 2219 C CA . LEU B 1 71 ? -7.695 -4.648 -8.18 1 98.94 71 LEU B CA 1
ATOM 2220 C C . LEU B 1 71 ? -9 -4.32 -7.457 1 98.94 71 LEU B C 1
ATOM 2222 O O . LEU B 1 71 ? -10.016 -4.98 -7.672 1 98.94 71 LEU B O 1
ATOM 2226 N N . ILE B 1 72 ? -8.969 -3.287 -6.609 1 98.94 72 ILE B N 1
ATOM 2227 C CA . ILE B 1 72 ? -10.172 -2.879 -5.895 1 98.94 72 ILE B CA 1
ATOM 2228 C C . ILE B 1 72 ? -11.219 -2.389 -6.887 1 98.94 72 ILE B C 1
ATOM 2230 O O . ILE B 1 72 ? -12.398 -2.752 -6.789 1 98.94 72 ILE B O 1
ATOM 2234 N N . TYR B 1 73 ? -10.836 -1.638 -7.879 1 98.88 73 TYR B N 1
ATOM 2235 C CA . TYR B 1 73 ? -11.758 -1.119 -8.883 1 98.88 73 TYR B CA 1
ATOM 2236 C C . TYR B 1 73 ? -12.445 -2.256 -9.633 1 98.88 73 TYR B C 1
ATOM 2238 O O . TYR B 1 73 ? -13.68 -2.289 -9.719 1 98.88 73 TYR B O 1
ATOM 2246 N N . LEU B 1 74 ? -11.68 -3.246 -10.117 1 98.75 74 LEU B N 1
ATOM 2247 C CA . LEU B 1 74 ? -12.227 -4.344 -10.906 1 98.75 74 LEU B CA 1
ATOM 2248 C C . LEU B 1 74 ? -13.102 -5.25 -10.039 1 98.75 74 LEU B C 1
ATOM 2250 O O . LEU B 1 74 ? -14.219 -5.582 -10.422 1 98.75 74 LEU B O 1
ATOM 2254 N N . ALA B 1 75 ? -12.578 -5.605 -8.883 1 98.75 75 ALA B N 1
ATOM 2255 C CA . ALA B 1 75 ? -13.336 -6.504 -8.008 1 98.75 75 ALA B CA 1
ATOM 2256 C C . ALA B 1 75 ? -14.586 -5.816 -7.469 1 98.75 75 ALA B C 1
ATOM 2258 O O . ALA B 1 75 ? -15.602 -6.473 -7.211 1 98.75 75 ALA B O 1
ATOM 2259 N N . GLY B 1 76 ? -14.445 -4.5 -7.258 1 98.25 76 GLY B N 1
ATOM 2260 C CA . GLY B 1 76 ? -15.531 -3.73 -6.672 1 98.25 76 GLY B CA 1
ATOM 2261 C C . GLY B 1 76 ? -16.641 -3.424 -7.656 1 98.25 76 GLY B C 1
ATOM 2262 O O . GLY B 1 76 ? -17.812 -3.316 -7.266 1 98.25 76 GLY B O 1
ATOM 2263 N N . THR B 1 77 ? -16.344 -3.324 -8.953 1 97.5 77 THR B N 1
ATOM 2264 C CA . THR B 1 77 ? -17.328 -2.85 -9.914 1 97.5 77 THR B CA 1
ATOM 2265 C C . THR B 1 77 ? -17.859 -4.004 -10.766 1 97.5 77 THR B C 1
ATOM 2267 O O . THR B 1 77 ? -18.781 -3.826 -11.562 1 97.5 77 THR B O 1
ATOM 2270 N N . ASN B 1 78 ? -17.281 -5.184 -10.586 1 97.12 78 ASN B N 1
ATOM 2271 C CA . ASN B 1 78 ? -17.703 -6.336 -11.375 1 97.12 78 ASN B CA 1
ATOM 2272 C C . ASN B 1 78 ? -18.156 -7.492 -10.492 1 97.12 78 ASN B C 1
ATOM 2274 O O . ASN B 1 78 ? -17.594 -7.711 -9.414 1 97.12 78 ASN B O 1
ATOM 2278 N N . PRO B 1 79 ? -19.141 -8.203 -10.922 1 94.25 79 PRO B N 1
ATOM 2279 C CA . PRO B 1 79 ? -19.641 -9.359 -10.164 1 94.25 79 PRO B CA 1
ATOM 2280 C C . PRO B 1 79 ? -18.797 -10.609 -10.383 1 94.25 79 PRO B C 1
ATOM 2282 O O . PRO B 1 79 ? -17.969 -10.656 -11.289 1 94.25 79 PRO B O 1
ATOM 2285 N N . ASP B 1 80 ? -19 -11.516 -9.508 1 93.56 80 ASP B N 1
ATOM 2286 C CA . ASP B 1 80 ? -18.422 -12.836 -9.734 1 93.56 80 ASP B CA 1
ATOM 2287 C C . ASP B 1 80 ? -18.875 -13.406 -11.078 1 93.56 80 ASP B C 1
ATOM 2289 O O . ASP B 1 80 ? -19.906 -13 -11.617 1 93.56 80 ASP B O 1
ATOM 2293 N N . ARG B 1 81 ? -18.031 -14.289 -11.406 1 82.5 81 ARG B N 1
ATOM 2294 C CA . ARG B 1 81 ? -18.484 -15.023 -12.578 1 82.5 81 ARG B CA 1
ATOM 2295 C C . ARG B 1 81 ? -19.859 -15.656 -12.328 1 82.5 81 ARG B C 1
ATOM 2297 O O . ARG B 1 81 ? -20.047 -16.328 -11.312 1 82.5 81 ARG B O 1
ATOM 2304 N N . GLY B 1 82 ? -20.797 -15.297 -13.148 1 77.31 82 GLY B N 1
ATOM 2305 C CA . GLY B 1 82 ? -22.125 -15.883 -13.062 1 77.31 82 GLY B CA 1
ATOM 2306 C C . GLY B 1 82 ? -23.062 -15.117 -12.148 1 77.31 82 GLY B C 1
ATOM 2307 O O . GLY B 1 82 ? -24.25 -15.438 -12.055 1 77.31 82 GLY B O 1
ATOM 2308 N N . SER B 1 83 ? -22.531 -14.195 -11.406 1 82.81 83 SER B N 1
ATOM 2309 C CA . SER B 1 83 ? -23.359 -13.344 -10.57 1 82.81 83 SER B CA 1
ATOM 2310 C C . SER B 1 83 ? -23.531 -11.961 -11.195 1 82.81 83 SER B C 1
ATOM 2312 O O . SER B 1 83 ? -22.719 -11.547 -12.031 1 82.81 83 SER B O 1
ATOM 2314 N N . VAL B 1 84 ? -24.609 -11.352 -10.82 1 81.88 84 VAL B N 1
ATOM 2315 C CA . VAL B 1 84 ? -24.844 -10.023 -11.375 1 81.88 84 VAL B CA 1
ATOM 2316 C C . VAL B 1 84 ? -24.672 -8.969 -10.289 1 81.88 84 VAL B C 1
ATOM 2318 O O . VAL B 1 84 ? -24.797 -7.766 -10.555 1 81.88 84 VAL B O 1
ATOM 2321 N N . ALA B 1 85 ? -24.234 -9.352 -9.172 1 89.38 85 ALA B N 1
ATOM 2322 C CA . ALA B 1 85 ? -24.125 -8.398 -8.07 1 89.38 85 ALA B CA 1
ATOM 2323 C C . ALA B 1 85 ? -22.672 -7.98 -7.84 1 89.38 85 ALA B C 1
ATOM 2325 O O . ALA B 1 85 ? -21.766 -8.812 -7.91 1 89.38 85 ALA B O 1
ATOM 2326 N N . ALA B 1 86 ? -22.453 -6.727 -7.723 1 91.38 86 ALA B N 1
ATOM 2327 C CA . ALA B 1 86 ? -21.172 -6.168 -7.309 1 91.38 86 ALA B CA 1
ATOM 2328 C C . ALA B 1 86 ? -21.25 -5.617 -5.887 1 91.38 86 ALA B C 1
ATOM 2330 O O . ALA B 1 86 ? -22.312 -5.156 -5.449 1 91.38 86 ALA B O 1
ATOM 2331 N N . PRO B 1 87 ? -20.141 -5.711 -5.133 1 96.56 87 PRO B N 1
ATOM 2332 C CA . PRO B 1 87 ? -18.797 -6.176 -5.512 1 96.56 87 PRO B CA 1
ATOM 2333 C C . PRO B 1 87 ? -18.719 -7.695 -5.629 1 96.56 87 PRO B C 1
ATOM 2335 O O . PRO B 1 87 ? -19.578 -8.406 -5.117 1 96.56 87 PRO B O 1
ATOM 2338 N N . SER B 1 88 ? -17.75 -8.141 -6.383 1 97.69 88 SER B N 1
ATOM 2339 C CA . SER B 1 88 ? -17.453 -9.57 -6.426 1 97.69 88 SER B CA 1
ATOM 2340 C C . SER B 1 88 ? -16.984 -10.078 -5.066 1 97.69 88 SER B C 1
ATOM 2342 O O . SER B 1 88 ? -16.734 -9.289 -4.156 1 97.69 88 SER B O 1
ATOM 2344 N N . SER B 1 89 ? -16.828 -11.367 -4.949 1 97 89 SER B N 1
ATOM 2345 C CA . SER B 1 89 ? -16.359 -12.008 -3.729 1 97 89 SER B CA 1
ATOM 2346 C C . SER B 1 89 ? -14.875 -11.727 -3.496 1 97 89 SER B C 1
ATOM 2348 O O . SER B 1 89 ? -14.352 -11.969 -2.406 1 97 89 SER B O 1
ATOM 2350 N N . TYR B 1 90 ? -14.211 -11.156 -4.453 1 98.69 90 TYR B N 1
ATOM 2351 C CA . TYR B 1 90 ? -12.789 -10.852 -4.316 1 98.69 90 TYR B CA 1
ATOM 2352 C C . TYR B 1 90 ? -12.586 -9.531 -3.574 1 98.69 90 TYR B C 1
ATOM 2354 O O . TYR B 1 90 ? -11.461 -9.164 -3.246 1 98.69 90 TYR B O 1
ATOM 2362 N N . TRP B 1 91 ? -13.633 -8.82 -3.398 1 98.69 91 TRP B N 1
ATOM 2363 C CA . TRP B 1 91 ? -1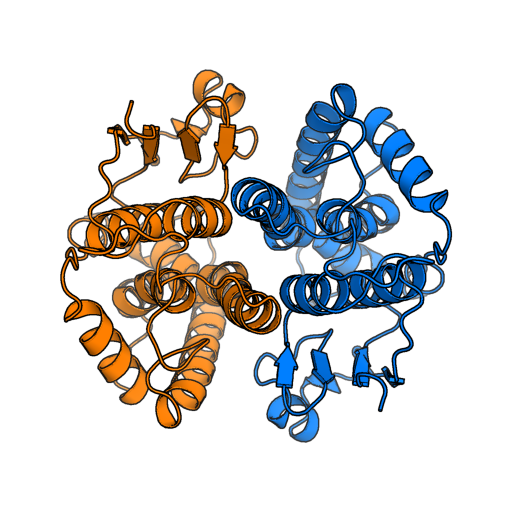3.672 -7.66 -2.52 1 98.69 91 TRP B CA 1
ATOM 2364 C C . TRP B 1 91 ? -14.773 -7.797 -1.479 1 98.69 91 TRP B C 1
ATOM 2366 O O . TRP B 1 91 ? -15.203 -8.914 -1.163 1 98.69 91 TRP B O 1
ATOM 2376 N N . SER B 1 92 ? -15.117 -6.707 -0.675 1 98.25 92 SER B N 1
ATOM 2377 C CA . SER B 1 92 ? -16.156 -6.793 0.345 1 98.25 92 SER B CA 1
ATOM 2378 C C . SER B 1 92 ? -16.828 -5.441 0.568 1 98.25 92 SER B C 1
ATOM 2380 O O . SER B 1 92 ? -16.172 -4.402 0.505 1 98.25 92 SER B O 1
ATOM 2382 N N . ALA B 1 93 ? -18.094 -5.504 0.816 1 96.62 93 ALA B N 1
ATOM 2383 C CA . ALA B 1 93 ? -18.797 -4.297 1.221 1 96.62 93 ALA B CA 1
ATOM 2384 C C . ALA B 1 93 ? -18.625 -4.023 2.711 1 96.62 93 ALA B C 1
ATOM 2386 O O . ALA B 1 93 ? -18.922 -2.93 3.191 1 96.62 93 ALA B O 1
ATOM 2387 N N . ASP B 1 94 ? -18.141 -5.02 3.432 1 97.81 94 ASP B N 1
ATOM 2388 C CA . ASP B 1 94 ? -17.891 -4.867 4.863 1 97.81 94 ASP B CA 1
ATOM 2389 C C . ASP B 1 94 ? -16.562 -4.176 5.117 1 97.81 94 ASP B C 1
ATOM 2391 O O . ASP B 1 94 ? -15.508 -4.656 4.68 1 97.81 94 ASP B O 1
ATOM 2395 N N . VAL B 1 95 ? -16.531 -3.145 5.848 1 97.5 95 VAL B N 1
ATOM 2396 C CA . VAL B 1 95 ? -15.359 -2.293 6.008 1 97.5 95 VAL B CA 1
ATOM 2397 C C . VAL B 1 95 ? -14.289 -3.033 6.801 1 97.5 95 VAL B C 1
ATOM 2399 O O . VAL B 1 95 ? -13.094 -2.824 6.582 1 97.5 95 VAL B O 1
ATOM 2402 N N . VAL B 1 96 ? -14.672 -3.85 7.758 1 98.38 96 VAL B N 1
ATOM 2403 C CA . VAL B 1 96 ? -13.688 -4.621 8.508 1 98.38 96 VAL B CA 1
ATOM 2404 C C . VAL B 1 96 ? -12.969 -5.59 7.578 1 98.38 96 VAL B C 1
ATOM 2406 O O . VAL B 1 96 ? -11.742 -5.734 7.641 1 98.38 96 VAL B O 1
ATOM 2409 N N . ASP B 1 97 ? -13.75 -6.25 6.684 1 98.75 97 ASP B N 1
ATOM 2410 C CA . ASP B 1 97 ? -13.164 -7.102 5.652 1 98.75 97 ASP B CA 1
ATOM 2411 C C . ASP B 1 97 ? -12.227 -6.305 4.75 1 98.75 97 ASP B C 1
ATOM 2413 O O . ASP B 1 97 ? -11.141 -6.781 4.398 1 98.75 97 ASP B O 1
ATOM 2417 N N . GLN B 1 98 ? -12.672 -5.098 4.367 1 98.88 98 GLN B N 1
ATOM 2418 C CA . GLN B 1 98 ? -11.852 -4.246 3.516 1 98.88 98 GLN B CA 1
ATOM 2419 C C . GLN B 1 98 ? -10.5 -3.963 4.164 1 98.88 98 GLN B C 1
ATOM 2421 O O . GLN B 1 98 ? -9.461 -4.062 3.51 1 98.88 98 GLN B O 1
ATOM 2426 N N . ALA B 1 99 ? -10.516 -3.639 5.449 1 98.94 99 ALA B N 1
ATOM 2427 C CA . ALA B 1 99 ? -9.281 -3.355 6.172 1 98.94 99 ALA B CA 1
ATOM 2428 C C . ALA B 1 99 ? -8.359 -4.574 6.195 1 98.94 99 ALA B C 1
ATOM 2430 O O . ALA B 1 99 ? -7.152 -4.453 6 1 98.94 99 ALA B O 1
ATOM 2431 N N . SER B 1 100 ? -8.953 -5.738 6.391 1 98.88 100 SER B N 1
ATOM 2432 C CA . SER B 1 100 ? -8.172 -6.973 6.398 1 98.88 100 SER B CA 1
ATOM 2433 C C . SER B 1 100 ? -7.543 -7.234 5.035 1 98.88 100 SER B C 1
ATOM 2435 O O . SER B 1 100 ? -6.379 -7.637 4.949 1 98.88 100 SER B O 1
ATOM 2437 N N . ILE B 1 101 ? -8.289 -7.031 4.016 1 98.94 101 ILE B N 1
ATOM 2438 C CA . ILE B 1 101 ? -7.805 -7.246 2.658 1 98.94 101 ILE B CA 1
ATOM 2439 C C . ILE B 1 101 ? -6.684 -6.258 2.352 1 98.94 101 ILE B C 1
ATOM 2441 O O . ILE B 1 101 ? -5.625 -6.645 1.854 1 98.94 101 ILE B O 1
ATOM 2445 N N . VAL B 1 102 ? -6.844 -5.027 2.719 1 98.94 102 VAL B N 1
ATOM 2446 C CA . VAL B 1 102 ? -5.859 -3.994 2.406 1 98.94 102 VAL B CA 1
ATOM 2447 C C . VAL B 1 102 ? -4.598 -4.211 3.234 1 98.94 102 VAL B C 1
ATOM 2449 O O . VAL B 1 102 ? -3.49 -3.926 2.777 1 98.94 102 VAL B O 1
ATOM 2452 N N . ASP B 1 103 ? -4.758 -4.789 4.398 1 98.88 103 ASP B N 1
ATOM 2453 C CA . ASP B 1 103 ? -3.592 -5.152 5.199 1 98.88 103 ASP B CA 1
ATOM 2454 C C . ASP B 1 103 ? -2.648 -6.062 4.414 1 98.88 103 ASP B C 1
ATOM 2456 O O . ASP B 1 103 ? -1.437 -5.836 4.395 1 98.88 103 ASP B O 1
ATOM 2460 N N . TRP B 1 104 ? -3.166 -6.984 3.678 1 98.94 104 TRP B N 1
ATOM 2461 C CA . TRP B 1 104 ? -2.369 -7.918 2.889 1 98.94 104 TRP B CA 1
ATOM 2462 C C . TRP B 1 104 ? -1.936 -7.285 1.571 1 98.94 104 TRP B C 1
ATOM 2464 O O . TRP B 1 104 ? -0.862 -7.598 1.049 1 98.94 104 TRP B O 1
ATOM 2474 N N . LEU B 1 105 ? -2.789 -6.391 1.024 1 98.94 105 LEU B N 1
ATOM 2475 C CA . LEU B 1 105 ? -2.336 -5.641 -0.142 1 98.94 105 LEU B CA 1
ATOM 2476 C C . LEU B 1 105 ? -1.096 -4.82 0.187 1 98.94 105 LEU B C 1
ATOM 2478 O O . LEU B 1 105 ? -0.179 -4.715 -0.63 1 98.94 105 LEU B O 1
ATOM 2482 N N . ALA B 1 106 ? -1.116 -4.238 1.394 1 98.75 106 ALA B N 1
ATOM 2483 C CA . ALA B 1 106 ? 0.056 -3.494 1.845 1 98.75 106 ALA B CA 1
ATOM 2484 C C . ALA B 1 106 ? 1.269 -4.41 1.983 1 98.75 106 ALA B C 1
ATOM 2486 O O . ALA B 1 106 ? 2.391 -4.02 1.653 1 98.75 106 ALA B O 1
ATOM 2487 N N . PHE B 1 107 ? 1.077 -5.633 2.451 1 98.88 107 PHE B N 1
ATOM 2488 C CA . PHE B 1 107 ? 2.143 -6.625 2.537 1 98.88 107 PHE B CA 1
ATOM 2489 C C . PHE B 1 107 ? 2.719 -6.922 1.157 1 98.88 107 PHE B C 1
ATOM 2491 O O . PHE B 1 107 ? 3.938 -6.992 0.991 1 98.88 107 PHE B O 1
ATOM 2498 N N . ALA B 1 108 ? 1.857 -7.066 0.172 1 98.88 108 ALA B N 1
ATOM 2499 C CA . ALA B 1 108 ? 2.293 -7.309 -1.202 1 98.88 108 ALA B CA 1
ATOM 2500 C C . ALA B 1 108 ? 3.125 -6.141 -1.725 1 98.88 108 ALA B C 1
ATOM 2502 O O . ALA B 1 108 ? 4.184 -6.344 -2.322 1 98.88 108 ALA B O 1
ATOM 2503 N N . GLY B 1 109 ? 2.662 -4.922 -1.455 1 98.44 109 GLY B N 1
ATOM 2504 C CA . GLY B 1 109 ? 3.289 -3.73 -2.004 1 98.44 109 GLY B CA 1
ATOM 2505 C C . GLY B 1 109 ? 4.559 -3.334 -1.274 1 98.44 109 GLY B C 1
ATOM 2506 O O . GLY B 1 109 ? 5.309 -2.479 -1.745 1 98.44 109 GLY B O 1
ATOM 2507 N N . SER B 1 110 ? 4.84 -3.936 -0.145 1 98.06 110 SER B N 1
ATOM 2508 C CA . SER B 1 110 ? 6 -3.551 0.648 1 98.06 110 SER B CA 1
ATOM 2509 C C . SER B 1 110 ? 6.949 -4.73 0.848 1 98.06 110 SER B C 1
ATOM 2511 O O . SER B 1 110 ? 7.922 -4.883 0.105 1 98.06 110 SER B O 1
ATOM 2513 N N . TRP B 1 111 ? 6.555 -5.766 1.613 1 98.56 111 TRP B N 1
ATOM 2514 C CA . TRP B 1 111 ? 7.418 -6.891 1.968 1 98.56 111 TRP B CA 1
ATOM 2515 C C . TRP B 1 111 ? 7.727 -7.742 0.743 1 98.56 111 TRP B C 1
ATOM 2517 O O . TRP B 1 111 ? 8.891 -7.973 0.418 1 98.56 111 TRP B O 1
ATOM 2527 N N . ILE B 1 112 ? 6.676 -8.148 0.043 1 98.94 112 ILE B N 1
ATOM 2528 C CA . ILE B 1 112 ? 6.848 -9.016 -1.118 1 98.94 112 ILE B CA 1
ATOM 2529 C C . ILE B 1 112 ? 7.617 -8.273 -2.207 1 98.94 112 ILE B C 1
ATOM 2531 O O . ILE B 1 112 ? 8.516 -8.836 -2.834 1 98.94 112 ILE B O 1
ATOM 2535 N N . HIS B 1 113 ? 7.277 -7.016 -2.4 1 98.62 113 HIS B N 1
ATOM 2536 C CA . HIS B 1 113 ? 7.93 -6.207 -3.424 1 98.62 113 HIS B CA 1
ATOM 2537 C C . HIS B 1 113 ? 9.414 -6.039 -3.131 1 98.62 113 HIS B C 1
ATOM 2539 O O . HIS B 1 113 ? 10.258 -6.258 -4.008 1 98.62 113 HIS B O 1
ATOM 2545 N N . ALA B 1 114 ? 9.781 -5.727 -1.874 1 97.88 114 ALA B N 1
ATOM 2546 C CA . ALA B 1 114 ? 11.164 -5.449 -1.502 1 97.88 114 ALA B CA 1
ATOM 2547 C C . ALA B 1 114 ? 11.961 -6.742 -1.338 1 97.88 114 ALA B C 1
ATOM 2549 O O . ALA B 1 114 ? 13.195 -6.719 -1.288 1 97.88 114 ALA B O 1
ATOM 2550 N N . GLY B 1 115 ? 11.266 -7.871 -1.234 1 98.69 115 GLY B N 1
ATOM 2551 C CA . GLY B 1 115 ? 11.891 -9.172 -1.069 1 98.69 115 GLY B CA 1
ATOM 2552 C C . GLY B 1 115 ? 11.93 -9.984 -2.35 1 98.69 115 GLY B C 1
ATOM 2553 O O . GLY B 1 115 ? 12.844 -9.844 -3.156 1 98.69 115 GLY B O 1
ATOM 2554 N N . LEU B 1 116 ? 10.883 -10.672 -2.604 1 98.94 116 LEU B N 1
ATOM 2555 C CA . LEU B 1 116 ? 10.836 -11.656 -3.672 1 98.94 116 LEU B CA 1
ATOM 2556 C C . LEU B 1 116 ? 10.859 -10.984 -5.039 1 98.94 116 LEU B C 1
ATOM 2558 O O . LEU B 1 116 ? 11.57 -11.438 -5.945 1 98.94 116 LEU B O 1
ATOM 2562 N N . SER B 1 117 ? 10.07 -9.93 -5.223 1 98.69 117 SER B N 1
ATOM 2563 C CA . SER B 1 117 ? 10.055 -9.211 -6.496 1 98.69 117 SER B CA 1
ATOM 2564 C C . SER B 1 117 ? 11.43 -8.641 -6.824 1 98.69 117 SER B C 1
ATOM 2566 O O . SER B 1 117 ? 11.914 -8.773 -7.945 1 98.69 117 SER B O 1
ATOM 2568 N N . LYS B 1 118 ? 12.07 -8.008 -5.832 1 98.19 118 LYS B N 1
ATOM 2569 C CA . LYS B 1 118 ? 13.391 -7.41 -6.035 1 98.19 118 LYS B CA 1
ATOM 2570 C C . LYS B 1 118 ? 14.445 -8.477 -6.305 1 98.19 118 LYS B C 1
ATOM 2572 O O . LYS B 1 118 ? 15.305 -8.305 -7.172 1 98.19 118 LYS B O 1
ATOM 2577 N N . ALA B 1 119 ? 14.422 -9.562 -5.547 1 98.75 119 ALA B N 1
ATOM 2578 C CA . ALA B 1 119 ? 15.367 -10.648 -5.781 1 98.75 119 ALA B CA 1
ATOM 2579 C C . ALA B 1 119 ? 15.25 -11.18 -7.207 1 98.75 119 ALA B C 1
ATOM 2581 O O . ALA B 1 119 ? 16.266 -11.391 -7.883 1 98.75 119 ALA B O 1
ATOM 2582 N N . ARG B 1 120 ? 14.039 -11.359 -7.66 1 98.56 120 ARG B N 1
ATOM 2583 C CA . ARG B 1 120 ? 13.812 -11.805 -9.031 1 98.56 120 ARG B CA 1
ATOM 2584 C C . ARG B 1 120 ? 14.367 -10.797 -10.031 1 98.56 120 ARG B C 1
ATOM 2586 O O . ARG B 1 120 ? 15.008 -11.18 -11.016 1 98.56 120 ARG B O 1
ATOM 2593 N N . ALA B 1 121 ? 14.078 -9.508 -9.836 1 97 121 ALA B N 1
ATOM 2594 C CA . ALA B 1 121 ? 14.531 -8.469 -10.75 1 97 121 ALA B CA 1
ATOM 2595 C C . ALA B 1 121 ? 16.047 -8.484 -10.883 1 97 121 ALA B C 1
ATOM 2597 O O . ALA B 1 121 ? 16.578 -8.367 -11.992 1 97 121 ALA B O 1
ATOM 2598 N N . ILE B 1 122 ? 16.719 -8.672 -9.766 1 97.31 122 ILE B N 1
ATOM 2599 C CA . ILE B 1 122 ? 18.188 -8.641 -9.758 1 97.31 122 ILE B CA 1
ATOM 2600 C C . ILE B 1 122 ? 18.734 -9.891 -10.438 1 97.31 122 ILE B C 1
ATOM 2602 O O . ILE B 1 122 ? 19.594 -9.805 -11.32 1 97.31 122 ILE B O 1
ATOM 2606 N N . VAL B 1 123 ? 18.234 -11.016 -10.094 1 97.44 123 VAL B N 1
ATOM 2607 C CA . VAL B 1 123 ? 18.812 -12.281 -10.523 1 97.44 123 VAL B CA 1
ATOM 2608 C C . VAL B 1 123 ? 18.406 -12.578 -11.969 1 97.44 123 VAL B C 1
ATOM 2610 O O . VAL B 1 123 ? 19.25 -12.875 -12.812 1 97.44 123 VAL B O 1
ATOM 2613 N N . ALA B 1 124 ? 17.125 -12.359 -12.25 1 95.5 124 ALA B N 1
ATOM 2614 C CA . ALA B 1 124 ? 16.578 -12.852 -13.516 1 95.5 124 ALA B CA 1
ATOM 2615 C C . ALA B 1 124 ? 16.672 -11.781 -14.602 1 95.5 124 ALA B C 1
ATOM 2617 O O . ALA B 1 124 ? 16.766 -12.094 -15.789 1 95.5 124 ALA B O 1
ATOM 2618 N N . PHE B 1 125 ? 16.688 -10.492 -14.219 1 93.44 125 PHE B N 1
ATOM 2619 C CA . PHE B 1 125 ? 16.625 -9.43 -15.211 1 93.44 125 PHE B CA 1
ATOM 2620 C C . PHE B 1 125 ? 17.812 -8.477 -15.078 1 93.44 125 PHE B C 1
ATOM 2622 O O . PHE B 1 125 ? 17.922 -7.516 -15.836 1 93.44 125 PHE B O 1
ATOM 2629 N N . HIS B 1 126 ? 18.594 -8.695 -14.086 1 93.31 126 HIS B N 1
ATOM 2630 C CA . HIS B 1 126 ? 19.766 -7.852 -13.836 1 93.31 126 HIS B CA 1
ATOM 2631 C C . HIS B 1 126 ? 19.359 -6.387 -13.695 1 93.31 126 HIS B C 1
ATOM 2633 O O . HIS B 1 126 ? 20 -5.504 -14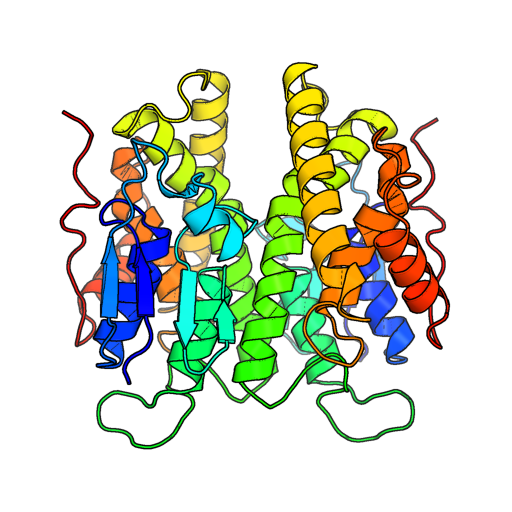.273 1 93.31 126 HIS B O 1
ATOM 2639 N N . TRP B 1 127 ? 18.266 -6.281 -13.016 1 89.69 127 TRP B N 1
ATOM 2640 C CA . TRP B 1 127 ? 17.703 -4.949 -12.797 1 89.69 127 TRP B CA 1
ATOM 2641 C C . TRP B 1 127 ? 17.547 -4.66 -11.312 1 89.69 127 TRP B C 1
ATOM 2643 O O . TRP B 1 127 ? 17.094 -5.52 -10.555 1 89.69 127 TRP B O 1
ATOM 2653 N N . PRO B 1 128 ? 17.875 -3.436 -10.852 1 88.19 128 PRO B N 1
ATOM 2654 C CA . PRO B 1 128 ? 18.562 -2.4 -11.625 1 88.19 128 PRO B CA 1
ATOM 2655 C C . PRO B 1 128 ? 20.016 -2.766 -11.953 1 88.19 128 PRO B C 1
ATOM 2657 O O . PRO B 1 128 ? 20.609 -3.594 -11.258 1 88.19 128 PRO B O 1
ATOM 2660 N N . PRO B 1 129 ? 20.578 -2.107 -12.961 1 88.5 129 PRO B N 1
ATOM 2661 C CA . PRO B 1 129 ? 21.922 -2.504 -13.414 1 88.5 129 PRO B CA 1
ATOM 2662 C C . PRO B 1 129 ? 22.984 -2.301 -12.344 1 88.5 129 PRO B C 1
ATOM 2664 O O . PRO B 1 129 ? 24 -3 -12.352 1 88.5 129 PRO B O 1
ATOM 2667 N N . ASN B 1 130 ? 22.797 -1.474 -11.414 1 88 130 ASN B N 1
ATOM 2668 C CA . ASN B 1 130 ? 23.812 -1.162 -10.422 1 88 130 ASN B CA 1
ATOM 2669 C C . ASN B 1 130 ? 23.531 -1.845 -9.086 1 88 130 ASN B C 1
ATOM 2671 O O . ASN B 1 130 ? 24.109 -1.484 -8.062 1 88 130 ASN B O 1
ATOM 2675 N N . ALA B 1 131 ? 22.656 -2.877 -9.117 1 92.5 131 ALA B N 1
ATOM 2676 C CA . ALA B 1 131 ? 22.359 -3.586 -7.879 1 92.5 131 ALA B CA 1
ATOM 2677 C C . ALA B 1 131 ? 23.609 -4.305 -7.352 1 92.5 131 ALA B C 1
ATOM 2679 O O . ALA B 1 131 ? 24.297 -4.988 -8.109 1 92.5 131 ALA B O 1
ATOM 2680 N N . SER B 1 132 ? 23.859 -4.156 -6.059 1 91.75 132 SER B N 1
ATOM 2681 C CA . SER B 1 132 ? 25.016 -4.785 -5.422 1 91.75 132 SER B CA 1
ATOM 2682 C C . SER B 1 132 ? 24.656 -6.168 -4.875 1 91.75 132 SER B C 1
ATOM 2684 O O . SER B 1 132 ? 23.484 -6.535 -4.824 1 91.75 132 SER B O 1
ATOM 2686 N N . GLU B 1 133 ? 25.656 -6.863 -4.543 1 94.69 133 GLU B N 1
ATOM 2687 C CA . GLU B 1 133 ? 25.438 -8.133 -3.854 1 94.69 133 GLU B CA 1
ATOM 2688 C C . GLU B 1 133 ? 24.703 -7.922 -2.531 1 94.69 133 GLU B C 1
ATOM 2690 O O . GLU B 1 133 ? 23.906 -8.766 -2.117 1 94.69 133 GLU B O 1
ATOM 2695 N N . ALA B 1 134 ? 24.984 -6.793 -1.912 1 93.31 134 ALA B N 1
ATOM 2696 C CA . ALA B 1 134 ? 24.312 -6.457 -0.66 1 93.31 134 ALA B CA 1
ATOM 2697 C C . ALA B 1 134 ? 22.828 -6.238 -0.884 1 93.31 134 ALA B C 1
ATOM 2699 O O . ALA B 1 134 ? 22 -6.625 -0.048 1 93.31 134 ALA B O 1
ATOM 2700 N N . ASP B 1 135 ? 22.484 -5.691 -2.002 1 94 135 ASP B N 1
ATOM 2701 C CA . ASP B 1 135 ? 21.078 -5.496 -2.357 1 94 135 ASP B CA 1
ATOM 2702 C C . ASP B 1 135 ? 20.359 -6.836 -2.494 1 94 135 ASP B C 1
ATOM 2704 O O . ASP B 1 135 ? 19.25 -7.004 -1.982 1 94 135 ASP B O 1
ATOM 2708 N N . LEU B 1 136 ? 21.016 -7.715 -3.215 1 97.75 136 LEU B N 1
ATOM 2709 C CA . LEU B 1 136 ? 20.422 -9.031 -3.422 1 97.75 136 LEU B CA 1
ATOM 2710 C C . LEU B 1 136 ? 20.281 -9.781 -2.1 1 97.75 136 LEU B C 1
ATOM 2712 O O . LEU B 1 136 ? 19.25 -10.414 -1.842 1 97.75 136 LEU B O 1
ATOM 2716 N N . THR B 1 137 ? 21.312 -9.695 -1.295 1 97.81 137 THR B N 1
ATOM 2717 C CA . THR B 1 137 ? 21.281 -10.359 0.003 1 97.81 137 THR B CA 1
ATOM 2718 C C . THR B 1 137 ? 20.125 -9.844 0.855 1 97.81 137 THR B C 1
ATOM 2720 O O . THR B 1 137 ? 19.406 -10.625 1.464 1 97.81 137 THR B O 1
ATOM 2723 N N . GLU B 1 138 ? 19.938 -8.547 0.881 1 96 138 GLU B N 1
ATOM 2724 C CA . GLU B 1 138 ? 18.859 -7.941 1.647 1 96 138 GLU B CA 1
ATOM 2725 C C . GLU B 1 138 ? 17.5 -8.344 1.09 1 96 138 GLU B C 1
ATOM 2727 O O . GLU B 1 138 ? 16.562 -8.625 1.85 1 96 138 GLU B O 1
ATOM 2732 N N . ALA B 1 139 ? 17.391 -8.375 -0.212 1 98.44 139 ALA B N 1
ATOM 2733 C CA . ALA B 1 139 ? 16.141 -8.773 -0.856 1 98.44 139 ALA B CA 1
ATOM 2734 C C . ALA B 1 139 ? 15.781 -10.219 -0.514 1 98.44 139 ALA B C 1
ATOM 2736 O O . ALA B 1 139 ? 14.633 -10.516 -0.166 1 98.44 139 ALA B O 1
ATOM 2737 N N . LYS B 1 140 ? 16.75 -11.078 -0.605 1 98.81 140 LYS B N 1
ATOM 2738 C CA . LYS B 1 140 ? 16.5 -12.484 -0.3 1 98.81 140 LYS B CA 1
ATOM 2739 C C . LYS B 1 140 ? 16.125 -12.68 1.167 1 98.81 140 LYS B C 1
ATOM 2741 O O . LYS B 1 140 ? 15.258 -13.484 1.49 1 98.81 140 LYS B O 1
ATOM 2746 N N . LYS B 1 141 ? 16.797 -11.953 2.021 1 98.56 141 LYS B N 1
ATOM 2747 C CA . LYS B 1 141 ? 16.484 -12.023 3.443 1 98.56 141 LYS B CA 1
ATOM 2748 C C . LYS B 1 141 ? 15.031 -11.609 3.699 1 98.56 141 LYS B C 1
ATOM 2750 O O . LYS B 1 141 ? 14.312 -12.289 4.434 1 98.56 141 LYS B O 1
ATOM 2755 N N . LYS B 1 142 ? 14.648 -10.516 3.084 1 98.5 142 LYS B N 1
ATOM 2756 C CA . LYS B 1 142 ? 13.273 -10.055 3.203 1 98.5 142 LYS B CA 1
ATOM 2757 C C . LYS B 1 142 ? 12.297 -11.055 2.578 1 98.5 142 LYS B C 1
ATOM 2759 O O . LYS B 1 142 ? 11.203 -11.281 3.1 1 98.5 142 LYS B O 1
ATOM 2764 N N . GLY B 1 143 ? 12.688 -11.617 1.454 1 98.88 143 GLY B N 1
ATOM 2765 C CA . GLY B 1 143 ? 11.875 -12.648 0.819 1 98.88 143 GLY B CA 1
ATOM 2766 C C . GLY B 1 143 ? 11.656 -13.859 1.702 1 98.88 143 GLY B C 1
ATOM 2767 O O . GLY B 1 143 ? 10.523 -14.328 1.85 1 98.88 143 GLY B O 1
ATOM 2768 N N . VAL B 1 144 ? 12.695 -14.32 2.328 1 98.94 144 VAL B N 1
ATOM 2769 C CA . VAL B 1 144 ? 12.625 -15.484 3.213 1 98.94 144 VAL B CA 1
ATOM 2770 C C . VAL B 1 144 ? 11.719 -15.172 4.402 1 98.94 144 VAL B C 1
ATOM 2772 O O . VAL B 1 144 ? 10.844 -15.969 4.746 1 98.94 144 VAL B O 1
ATOM 2775 N N . LYS B 1 145 ? 11.883 -14.008 4.992 1 98.69 145 LYS B N 1
ATOM 2776 C CA . LYS B 1 145 ? 11.039 -13.625 6.121 1 98.69 145 LYS B CA 1
ATOM 2777 C C . LYS B 1 145 ? 9.578 -13.516 5.699 1 98.69 145 LYS B C 1
ATOM 2779 O O . LYS B 1 145 ? 8.672 -13.859 6.465 1 98.69 145 LYS B O 1
ATOM 2784 N N . SER B 1 146 ? 9.375 -13 4.52 1 98.94 146 SER B N 1
ATOM 2785 C CA . SER B 1 146 ? 8.016 -12.922 3.99 1 98.94 146 SER B CA 1
ATOM 2786 C C . SER B 1 146 ? 7.395 -14.312 3.863 1 98.94 146 SER B C 1
ATOM 2788 O O . SER B 1 146 ? 6.227 -14.508 4.211 1 98.94 146 SER B O 1
ATOM 2790 N N . LEU B 1 147 ? 8.156 -15.242 3.338 1 98.94 147 LEU B N 1
ATOM 2791 C CA . LEU B 1 147 ? 7.66 -16.609 3.186 1 98.94 147 LEU B CA 1
ATOM 2792 C C . LEU B 1 147 ? 7.387 -17.234 4.547 1 98.94 147 LEU B C 1
ATOM 2794 O O . LEU B 1 147 ? 6.441 -18.016 4.695 1 98.94 147 LEU B O 1
ATOM 2798 N N . GLU B 1 148 ? 8.18 -16.938 5.555 1 98.88 148 GLU B N 1
ATOM 2799 C CA . GLU B 1 148 ? 7.941 -17.438 6.902 1 98.88 148 GLU B CA 1
ATOM 2800 C C . GLU B 1 148 ? 6.625 -16.906 7.465 1 98.88 148 GLU B C 1
ATOM 2802 O O . GLU B 1 148 ? 5.863 -17.656 8.086 1 98.88 148 GLU B O 1
ATOM 2807 N N . ILE B 1 149 ? 6.383 -15.68 7.23 1 98.81 149 ILE B N 1
ATOM 2808 C CA . ILE B 1 149 ? 5.141 -15.062 7.688 1 98.81 149 ILE B CA 1
ATOM 2809 C C . ILE B 1 149 ? 3.955 -15.719 6.984 1 98.81 149 ILE B C 1
ATOM 2811 O O . ILE B 1 149 ? 2.963 -16.078 7.625 1 98.81 149 ILE B O 1
ATOM 2815 N N . LEU B 1 150 ? 4.059 -15.875 5.703 1 98.94 150 LEU B N 1
ATOM 2816 C CA . LEU B 1 150 ? 2.996 -16.516 4.93 1 98.94 150 LEU B CA 1
ATOM 2817 C C . LEU B 1 150 ? 2.775 -17.953 5.387 1 98.94 150 LEU B C 1
ATOM 2819 O O . LEU B 1 150 ? 1.633 -18.391 5.512 1 98.94 150 LEU B O 1
ATOM 2823 N N . GLU B 1 151 ? 3.875 -18.641 5.59 1 98.94 151 GLU B N 1
ATOM 2824 C CA . GLU B 1 151 ? 3.787 -20.031 6.023 1 98.94 151 GLU B CA 1
ATOM 2825 C C . GLU B 1 151 ? 3.023 -20.156 7.34 1 98.94 151 GLU B C 1
ATOM 2827 O O . GLU B 1 151 ? 2.176 -21.047 7.492 1 98.94 151 GLU B O 1
ATOM 2832 N N . GLU B 1 152 ? 3.318 -19.297 8.25 1 98.62 152 GLU B N 1
ATOM 2833 C CA . GLU B 1 152 ? 2.635 -19.312 9.539 1 98.62 152 GLU B CA 1
ATOM 2834 C C . GLU B 1 152 ? 1.145 -19.031 9.375 1 98.62 152 GLU B C 1
ATOM 2836 O O . GLU B 1 152 ? 0.307 -19.703 9.977 1 98.62 152 GLU B O 1
ATOM 2841 N N . ARG B 1 153 ? 0.802 -18.078 8.586 1 98.56 153 ARG B N 1
ATOM 2842 C CA . ARG B 1 153 ? -0.586 -17.703 8.328 1 98.56 153 ARG B CA 1
ATOM 2843 C C . ARG B 1 153 ? -1.333 -18.844 7.637 1 98.56 153 ARG B C 1
ATOM 2845 O O . ARG B 1 153 ? -2.443 -19.203 8.039 1 98.56 153 ARG B O 1
ATOM 2852 N N . LEU B 1 154 ? -0.739 -19.406 6.68 1 98.88 154 LEU B N 1
ATOM 2853 C CA . LEU B 1 154 ? -1.404 -20.359 5.789 1 98.88 154 LEU B CA 1
ATOM 2854 C C . LEU B 1 154 ? -1.407 -21.75 6.387 1 98.88 154 LEU B C 1
ATOM 2856 O O . LEU B 1 154 ? -2.133 -22.641 5.918 1 98.88 154 LEU B O 1
ATOM 2860 N N . ALA B 1 155 ? -0.603 -21.953 7.41 1 98.62 155 ALA B N 1
ATOM 2861 C CA . ALA B 1 155 ? -0.71 -23.188 8.18 1 98.62 155 ALA B CA 1
ATOM 2862 C C . ALA B 1 155 ? -2.031 -23.25 8.938 1 98.62 155 ALA B C 1
ATOM 2864 O O . ALA B 1 155 ? -2.504 -24.328 9.289 1 98.62 155 ALA B O 1
ATOM 2865 N N . LYS B 1 156 ? -2.662 -22.094 9.141 1 97.88 156 LYS B N 1
ATOM 2866 C CA . LYS B 1 156 ? -3.863 -22.016 9.969 1 97.88 156 LYS B CA 1
ATOM 2867 C C . LYS B 1 156 ? -5.086 -21.656 9.125 1 97.88 156 LYS B C 1
ATOM 2869 O O . LYS B 1 156 ? -6.219 -21.906 9.531 1 97.88 156 LYS B O 1
ATOM 2874 N N . GLU B 1 157 ? -4.863 -21.016 8.023 1 98.44 157 GLU B N 1
ATOM 2875 C CA . GLU B 1 157 ? -5.93 -20.516 7.168 1 98.44 157 GLU B CA 1
ATOM 2876 C C . GLU B 1 157 ? -5.711 -20.922 5.715 1 98.44 157 GLU B C 1
ATOM 2878 O O . GLU B 1 157 ? -4.57 -21 5.25 1 98.44 157 GLU B O 1
ATOM 2883 N N . GLN B 1 158 ? -6.801 -21.047 4.973 1 98.62 158 GLN B N 1
ATOM 2884 C CA . GLN B 1 158 ? -6.699 -21.453 3.576 1 98.62 158 GLN B CA 1
ATOM 2885 C C . GLN B 1 158 ? -6.352 -20.266 2.682 1 98.62 158 GLN B C 1
ATOM 2887 O O . GLN B 1 158 ? -5.738 -20.438 1.625 1 98.62 158 GLN B O 1
ATOM 2892 N N . TRP B 1 159 ? -6.797 -19.109 3.17 1 98.94 159 TRP B N 1
ATOM 2893 C CA . TRP B 1 159 ? -6.594 -17.875 2.422 1 98.94 159 TRP B CA 1
ATOM 2894 C C . TRP B 1 159 ? -6.02 -16.781 3.318 1 98.94 159 TRP B C 1
ATOM 2896 O O . TRP B 1 159 ? -5.875 -16.969 4.527 1 98.94 159 TRP B O 1
ATOM 2906 N N . LEU B 1 160 ? -5.676 -15.719 2.785 1 98.88 160 LEU B N 1
ATOM 2907 C CA . LEU B 1 160 ? -4.891 -14.75 3.537 1 98.88 160 LEU B CA 1
ATOM 2908 C C . LEU B 1 160 ? -5.793 -13.836 4.363 1 98.88 160 LEU B C 1
ATOM 2910 O O . LEU B 1 160 ? -5.727 -13.844 5.594 1 98.88 160 LEU B O 1
ATOM 2914 N N . ALA B 1 161 ? -6.707 -13.133 3.717 1 98.88 161 ALA B N 1
ATOM 2915 C CA . ALA B 1 161 ? -7.414 -12.07 4.422 1 98.88 161 ALA B CA 1
ATOM 2916 C C . ALA B 1 161 ? -8.719 -12.578 5.02 1 98.88 161 ALA B C 1
ATOM 2918 O O . ALA B 1 161 ? -9.133 -12.141 6.098 1 98.88 161 ALA B O 1
ATOM 2919 N N . LEU B 1 162 ? -9.414 -13.414 4.219 1 98.69 162 LEU B N 1
ATOM 2920 C CA . LEU B 1 162 ? -10.727 -13.922 4.602 1 98.69 162 LEU B CA 1
ATOM 2921 C C . LEU B 1 162 ? -10.789 -15.438 4.418 1 98.69 162 LEU B C 1
ATOM 2923 O O . LEU B 1 162 ? -9.781 -16.078 4.125 1 98.69 162 LEU B O 1
ATOM 2927 N N . SER B 1 163 ? -11.984 -16.016 4.664 1 98.44 163 SER B N 1
ATOM 2928 C CA . SER B 1 163 ? -12.164 -17.453 4.543 1 98.44 163 SER B CA 1
ATOM 2929 C C . SER B 1 163 ? -12.414 -17.859 3.094 1 98.44 163 SER B C 1
ATOM 2931 O O . SER B 1 163 ? -12.859 -18.984 2.826 1 98.44 163 SER B O 1
ATOM 2933 N N . ARG B 1 164 ? -12.242 -16.984 2.215 1 98.12 164 ARG B N 1
ATOM 2934 C CA . ARG B 1 164 ? -12.359 -17.125 0.768 1 98.12 164 ARG B CA 1
ATOM 2935 C C . ARG B 1 164 ? -11.25 -16.375 0.048 1 98.12 164 ARG B C 1
ATOM 2937 O O . ARG B 1 164 ? -10.633 -15.477 0.619 1 98.12 164 ARG B O 1
ATOM 2944 N N . PRO B 1 165 ? -10.977 -16.75 -1.242 1 98.56 165 PRO B N 1
ATOM 2945 C CA . PRO B 1 165 ? -9.984 -15.945 -1.963 1 98.56 165 PRO B CA 1
ATOM 2946 C C . PRO B 1 165 ? -10.438 -14.508 -2.178 1 98.56 165 PRO B C 1
ATOM 2948 O O . PRO B 1 165 ? -11.617 -14.258 -2.438 1 98.56 165 PRO B O 1
ATOM 2951 N N . THR B 1 166 ? -9.617 -13.602 -2.012 1 98.88 166 THR B N 1
ATOM 2952 C CA . THR B 1 166 ? -9.836 -12.188 -2.301 1 98.88 166 THR B CA 1
ATOM 2953 C C . THR B 1 166 ? -8.68 -11.625 -3.127 1 98.88 166 THR B C 1
ATOM 2955 O O . THR B 1 166 ? -7.75 -12.344 -3.48 1 98.88 166 THR B O 1
ATOM 2958 N N . ILE B 1 167 ? -8.688 -10.375 -3.369 1 98.94 167 ILE B N 1
ATOM 2959 C CA . ILE B 1 167 ? -7.613 -9.711 -4.105 1 98.94 167 ILE B CA 1
ATOM 2960 C C . ILE B 1 167 ? -6.332 -9.727 -3.275 1 98.94 167 ILE B C 1
ATOM 2962 O O . ILE B 1 167 ? -5.238 -9.516 -3.805 1 98.94 167 ILE B O 1
ATOM 2966 N N . ALA B 1 168 ? -6.402 -9.945 -1.981 1 98.94 168 ALA B N 1
ATOM 2967 C CA . ALA B 1 168 ? -5.199 -10.148 -1.179 1 98.94 168 ALA B CA 1
ATOM 2968 C C . ALA B 1 168 ? -4.398 -11.344 -1.691 1 98.94 168 ALA B C 1
ATOM 2970 O O . ALA B 1 168 ? -3.174 -11.266 -1.831 1 98.94 168 ALA B O 1
ATOM 2971 N N . ASP B 1 169 ? -5.074 -12.422 -1.994 1 99 169 ASP B N 1
ATOM 2972 C CA . ASP B 1 169 ? -4.414 -13.625 -2.5 1 99 169 ASP B CA 1
ATOM 2973 C C . ASP B 1 169 ? -3.826 -13.383 -3.889 1 99 169 ASP B C 1
ATOM 2975 O O . ASP B 1 169 ? -2.697 -13.797 -4.168 1 99 169 ASP B O 1
ATOM 2979 N N . VAL B 1 170 ? -4.547 -12.695 -4.688 1 98.94 170 VAL B N 1
ATOM 2980 C CA . VAL B 1 170 ? -4.109 -12.375 -6.043 1 98.94 170 VAL B CA 1
ATOM 2981 C C . VAL B 1 170 ? -2.828 -11.547 -5.992 1 98.94 170 VAL B C 1
ATOM 2983 O O . VAL B 1 170 ? -1.87 -11.82 -6.715 1 98.94 170 VAL B O 1
ATOM 2986 N N . ALA B 1 171 ? -2.809 -10.586 -5.121 1 98.94 171 ALA B N 1
ATOM 2987 C CA . ALA B 1 171 ? -1.721 -9.609 -5.047 1 98.94 171 ALA B CA 1
ATOM 2988 C C . ALA B 1 171 ? -0.448 -10.25 -4.504 1 98.94 171 ALA B C 1
ATOM 2990 O O . ALA B 1 171 ? 0.656 -9.938 -4.949 1 98.94 171 ALA B O 1
ATOM 2991 N N . VAL B 1 172 ? -0.58 -11.133 -3.547 1 98.94 172 VAL B N 1
ATOM 2992 C CA . VAL B 1 172 ? 0.582 -11.719 -2.889 1 98.94 172 VAL B CA 1
ATOM 2993 C C . VAL B 1 172 ? 1.11 -12.891 -3.721 1 98.94 172 VAL B C 1
ATOM 2995 O O . VAL B 1 172 ? 2.32 -13.125 -3.771 1 98.94 172 VAL B O 1
ATOM 2998 N N . PHE B 1 173 ? 0.329 -13.531 -4.5 1 98.94 173 PHE B N 1
ATOM 2999 C CA . PHE B 1 173 ? 0.562 -14.812 -5.156 1 98.94 173 PHE B CA 1
ATOM 3000 C C . PHE B 1 173 ? 1.719 -14.711 -6.145 1 98.94 173 PHE B C 1
ATOM 3002 O O . PHE B 1 173 ? 2.631 -15.539 -6.129 1 98.94 173 PHE B O 1
ATOM 3009 N N . VAL B 1 174 ? 1.771 -13.727 -6.977 1 98.62 174 VAL B N 1
ATOM 3010 C CA . VAL B 1 174 ? 2.559 -13.773 -8.203 1 98.62 174 VAL B CA 1
ATOM 3011 C C . VAL B 1 174 ? 4.043 -13.867 -7.859 1 98.62 174 VAL B C 1
ATOM 3013 O O . VAL B 1 174 ? 4.742 -14.766 -8.336 1 98.62 174 VAL B O 1
ATOM 3016 N N . TYR B 1 175 ? 4.477 -13.047 -6.977 1 98.81 175 TYR B N 1
ATOM 3017 C CA . TYR B 1 175 ? 5.914 -13.039 -6.723 1 98.81 175 TYR B CA 1
ATOM 3018 C C . TYR B 1 175 ? 6.309 -14.164 -5.773 1 98.81 175 TYR B C 1
ATOM 3020 O O . TYR B 1 175 ? 7.48 -14.547 -5.715 1 98.81 175 TYR B O 1
ATOM 3028 N N . VAL B 1 176 ? 5.309 -14.68 -5.055 1 98.94 176 VAL B N 1
ATOM 3029 C CA . VAL B 1 176 ? 5.566 -15.906 -4.309 1 98.94 176 VAL B CA 1
ATOM 3030 C C . VAL B 1 176 ? 5.773 -17.062 -5.281 1 98.94 176 VAL B C 1
ATOM 3032 O O . VAL B 1 176 ? 6.734 -17.828 -5.152 1 98.94 176 VAL B O 1
ATOM 3035 N N . ALA B 1 177 ? 4.922 -17.156 -6.25 1 98.69 177 ALA B N 1
ATOM 3036 C CA . ALA B 1 177 ? 4.988 -18.234 -7.234 1 98.69 177 ALA B CA 1
ATOM 3037 C C . ALA B 1 177 ? 6.281 -18.156 -8.039 1 98.69 177 ALA B C 1
ATOM 3039 O O . ALA B 1 177 ? 6.762 -19.172 -8.555 1 98.69 177 ALA B O 1
ATOM 3040 N N . LEU B 1 178 ? 6.879 -17 -8.133 1 98.56 178 LEU B N 1
ATOM 3041 C CA . LEU B 1 178 ? 8.07 -16.781 -8.945 1 98.56 178 LEU B CA 1
ATOM 3042 C C . LEU B 1 178 ? 9.32 -16.719 -8.07 1 98.56 178 LEU B C 1
ATOM 3044 O O . LEU B 1 178 ? 10.383 -16.297 -8.531 1 98.56 178 LEU B O 1
ATOM 3048 N N . ALA B 1 179 ? 9.25 -17.062 -6.812 1 98.75 179 ALA B N 1
ATOM 3049 C CA . ALA B 1 179 ? 10.297 -16.844 -5.82 1 98.75 179 ALA B CA 1
ATOM 3050 C C . ALA B 1 179 ? 11.602 -17.5 -6.262 1 98.75 179 ALA B C 1
ATOM 3052 O O . ALA B 1 179 ? 12.688 -16.953 -6.016 1 98.75 179 ALA B O 1
ATOM 3053 N N . GLU B 1 180 ? 11.547 -18.594 -6.938 1 97.81 180 GLU B N 1
ATOM 3054 C CA . GLU B 1 180 ? 12.742 -19.344 -7.312 1 97.81 180 GLU B CA 1
ATOM 3055 C C . GLU B 1 180 ? 13.57 -18.594 -8.352 1 97.81 180 GLU B C 1
ATOM 3057 O O . GLU B 1 180 ? 14.781 -18.766 -8.445 1 97.81 180 GLU B O 1
ATOM 3062 N N . MET B 1 181 ? 12.938 -17.703 -9.086 1 98.12 181 MET B N 1
ATOM 3063 C CA . MET B 1 181 ? 13.648 -16.875 -10.062 1 98.12 181 MET B CA 1
ATOM 3064 C C . MET B 1 181 ? 14.594 -15.898 -9.367 1 98.12 181 MET B C 1
ATOM 3066 O O . MET B 1 181 ? 15.5 -15.352 -10 1 98.12 181 MET B O 1
ATOM 3070 N N . GLY B 1 182 ? 14.359 -15.672 -8.109 1 98.12 182 GLY B N 1
ATOM 3071 C CA . GLY B 1 182 ? 15.242 -14.852 -7.293 1 98.12 182 GLY B CA 1
ATOM 3072 C C . GLY B 1 182 ? 16.141 -15.672 -6.375 1 98.12 182 GLY B C 1
ATOM 3073 O O . GLY B 1 182 ? 16.703 -15.141 -5.422 1 98.12 182 GLY B O 1
ATOM 3074 N N . ASN B 1 183 ? 16.141 -16.922 -6.582 1 98.12 183 ASN B N 1
ATOM 3075 C CA . ASN B 1 183 ? 16.922 -17.859 -5.785 1 98.12 183 ASN B CA 1
ATOM 3076 C C . ASN B 1 183 ? 16.406 -17.953 -4.352 1 98.12 183 ASN B C 1
ATOM 3078 O O . ASN B 1 183 ? 17.203 -18.016 -3.406 1 98.12 183 ASN B O 1
ATOM 3082 N N . VAL B 1 184 ? 15.148 -17.922 -4.172 1 98.75 184 VAL B N 1
ATOM 3083 C CA . VAL B 1 184 ? 14.508 -18.188 -2.891 1 98.75 184 VAL B CA 1
ATOM 3084 C C . VAL B 1 184 ? 13.609 -19.422 -3.004 1 98.75 184 VAL B C 1
ATOM 3086 O O . VAL B 1 184 ? 12.523 -19.359 -3.578 1 98.75 184 VAL B O 1
ATOM 3089 N N . PRO B 1 185 ? 14 -20.516 -2.482 1 98.62 185 PRO B N 1
ATOM 3090 C CA . PRO B 1 185 ? 13.266 -21.766 -2.682 1 98.62 185 PRO B CA 1
ATOM 3091 C C . PRO B 1 185 ? 11.938 -21.797 -1.941 1 98.62 185 PRO B C 1
ATOM 3093 O O . PRO B 1 185 ? 11.828 -21.25 -0.838 1 98.62 185 PRO B O 1
ATOM 3096 N N . LEU B 1 186 ? 10.992 -22.516 -2.477 1 98.69 186 LEU B N 1
ATOM 3097 C CA . LEU B 1 186 ? 9.68 -22.656 -1.854 1 98.69 186 LEU B CA 1
ATOM 3098 C C . LEU B 1 186 ? 9.562 -24 -1.146 1 98.69 186 LEU B C 1
ATOM 3100 O O . LEU B 1 186 ? 8.633 -24.203 -0.36 1 98.69 186 LEU B O 1
ATOM 3104 N N . ALA B 1 187 ? 10.461 -24.891 -1.331 1 98.69 187 ALA B N 1
ATOM 3105 C CA . ALA B 1 187 ? 10.406 -26.266 -0.828 1 98.69 187 ALA B CA 1
ATOM 3106 C C . ALA B 1 187 ? 10.18 -26.281 0.682 1 98.69 187 ALA B C 1
ATOM 3108 O O . ALA B 1 187 ? 9.406 -27.094 1.19 1 98.69 187 ALA B O 1
ATOM 3109 N N . PRO B 1 188 ? 10.758 -25.359 1.466 1 98.75 188 PRO B N 1
ATOM 3110 C CA . PRO B 1 188 ? 10.617 -25.422 2.924 1 98.75 188 PRO B CA 1
ATOM 3111 C C . PRO B 1 188 ? 9.242 -24.953 3.406 1 98.75 188 PRO B C 1
ATOM 3113 O O . PRO B 1 188 ? 8.977 -24.969 4.609 1 98.75 188 PRO B O 1
ATOM 3116 N N . TYR B 1 189 ? 8.398 -24.594 2.48 1 98.88 189 TYR B N 1
ATOM 3117 C CA . TYR B 1 189 ? 7.148 -23.953 2.879 1 98.88 189 TYR B CA 1
ATOM 3118 C C . TYR B 1 189 ? 5.945 -24.688 2.312 1 98.88 189 TYR B C 1
ATOM 3120 O O . TYR B 1 189 ? 5.297 -24.219 1.378 1 98.88 189 TYR B O 1
ATOM 3128 N N . PRO B 1 190 ? 5.531 -25.766 2.908 1 98.88 190 PRO B N 1
ATOM 3129 C CA . PRO B 1 190 ? 4.461 -26.609 2.357 1 98.88 190 PRO B CA 1
ATOM 3130 C C . PRO B 1 190 ? 3.104 -25.906 2.357 1 98.88 190 PRO B C 1
ATOM 3132 O O . PRO B 1 190 ? 2.297 -26.125 1.45 1 98.88 190 PRO B O 1
ATOM 3135 N N . ALA B 1 191 ? 2.781 -25.094 3.391 1 98.94 191 ALA B N 1
ATOM 3136 C CA . ALA B 1 191 ? 1.496 -24.406 3.412 1 98.94 191 ALA B CA 1
ATOM 3137 C C . ALA B 1 191 ? 1.417 -23.359 2.301 1 98.94 191 ALA B C 1
ATOM 3139 O O . ALA B 1 191 ? 0.363 -23.188 1.688 1 98.94 191 ALA B O 1
ATOM 3140 N N . VAL B 1 192 ? 2.537 -22.703 2.055 1 98.94 192 VAL B N 1
ATOM 3141 C CA . VAL B 1 192 ? 2.604 -21.719 0.969 1 98.94 192 VAL B CA 1
ATOM 3142 C C . VAL B 1 192 ? 2.416 -22.438 -0.372 1 98.94 192 VAL B C 1
ATOM 3144 O O . VAL B 1 192 ? 1.677 -21.953 -1.235 1 98.94 192 VAL B O 1
ATOM 3147 N N . ARG B 1 193 ? 3.068 -23.547 -0.531 1 98.88 193 ARG B N 1
ATOM 3148 C CA . ARG B 1 193 ? 2.932 -24.281 -1.777 1 98.88 193 ARG B CA 1
ATOM 3149 C C . ARG B 1 193 ? 1.495 -24.766 -1.98 1 98.88 193 ARG B C 1
ATOM 3151 O O . ARG B 1 193 ? 0.961 -24.688 -3.088 1 98.88 193 ARG B O 1
ATOM 3158 N N . ALA B 1 194 ? 0.877 -25.219 -0.95 1 98.94 194 ALA B N 1
ATOM 3159 C CA . ALA B 1 194 ? -0.518 -25.641 -1.044 1 98.94 194 ALA B CA 1
ATOM 3160 C C . ALA B 1 194 ? -1.421 -24.469 -1.42 1 98.94 194 ALA B C 1
ATOM 3162 O O . ALA B 1 194 ? -2.348 -24.625 -2.219 1 98.94 194 ALA B O 1
ATOM 3163 N N . TRP B 1 195 ? -1.158 -23.375 -0.812 1 98.94 195 TRP B N 1
ATOM 3164 C CA . TRP B 1 195 ? -1.903 -22.141 -1.096 1 98.94 195 TRP B CA 1
ATOM 3165 C C . TRP B 1 195 ? -1.734 -21.734 -2.555 1 98.94 195 TRP B C 1
ATOM 3167 O O . TRP B 1 195 ? -2.709 -21.391 -3.225 1 98.94 195 TRP B O 1
ATOM 3177 N N . THR B 1 196 ? -0.49 -21.797 -3.086 1 98.81 196 THR B N 1
ATOM 3178 C CA . THR B 1 196 ? -0.27 -21.453 -4.488 1 98.81 196 THR B CA 1
ATOM 3179 C C . THR B 1 196 ? -1.007 -22.422 -5.402 1 98.81 196 THR B C 1
ATOM 3181 O O . THR B 1 196 ? -1.555 -22.031 -6.43 1 98.81 196 THR B O 1
ATOM 3184 N N . ASP B 1 197 ? -1.06 -23.656 -5.023 1 98.75 197 ASP B N 1
ATOM 3185 C CA . ASP B 1 197 ? -1.783 -24.641 -5.809 1 98.75 197 ASP B CA 1
ATOM 3186 C C . ASP B 1 197 ? -3.283 -24.359 -5.805 1 98.75 197 ASP B C 1
ATOM 3188 O O . ASP B 1 197 ? -3.959 -24.547 -6.82 1 98.75 197 ASP B O 1
ATOM 3192 N N . ARG B 1 198 ? -3.812 -23.953 -4.668 1 98.81 198 ARG B N 1
ATOM 3193 C CA . ARG B 1 198 ? -5.227 -23.609 -4.602 1 98.81 198 ARG B CA 1
ATOM 3194 C C . ARG B 1 198 ? -5.551 -22.453 -5.543 1 98.81 198 ARG B C 1
ATOM 3196 O O . ARG B 1 198 ? -6.582 -22.453 -6.215 1 98.81 198 ARG B O 1
ATOM 3203 N N . ILE B 1 199 ? -4.672 -21.484 -5.578 1 98.81 199 ILE B N 1
ATOM 3204 C CA . ILE B 1 199 ? -4.887 -20.344 -6.465 1 98.81 199 ILE B CA 1
ATOM 3205 C C . ILE B 1 199 ? -4.855 -20.812 -7.918 1 98.81 199 ILE B C 1
ATOM 3207 O O . ILE B 1 199 ? -5.715 -20.422 -8.719 1 98.81 199 ILE B O 1
ATOM 3211 N N . LYS B 1 200 ? -3.895 -21.672 -8.25 1 98.62 200 LYS B N 1
ATOM 3212 C CA . LYS B 1 200 ? -3.752 -22.188 -9.617 1 98.62 200 LYS B CA 1
ATOM 3213 C C . LYS B 1 200 ? -4.961 -23.016 -10.016 1 98.62 200 LYS B C 1
ATOM 3215 O O . LYS B 1 200 ? -5.219 -23.219 -11.211 1 98.62 200 LYS B O 1
ATOM 3220 N N . GLY B 1 201 ? -5.668 -23.453 -9.102 1 98.44 201 GLY B N 1
ATOM 3221 C CA . GLY B 1 201 ? -6.824 -24.297 -9.359 1 98.44 201 GLY B CA 1
ATOM 3222 C C . GLY B 1 201 ? -8.117 -23.516 -9.492 1 98.44 201 GLY B C 1
ATOM 3223 O O . GLY B 1 201 ? -9.164 -24.078 -9.805 1 98.44 201 GLY B O 1
ATOM 3224 N N . LEU B 1 202 ? -8.109 -22.234 -9.266 1 98.06 202 LEU B N 1
ATOM 3225 C CA . LEU B 1 202 ? -9.32 -21.438 -9.352 1 98.06 202 LEU B CA 1
ATOM 3226 C C . LEU B 1 202 ? -9.836 -21.375 -10.789 1 98.06 202 LEU B C 1
ATOM 3228 O O . LEU B 1 202 ? -9.047 -21.281 -11.734 1 98.06 202 LEU B O 1
ATOM 3232 N N . PRO B 1 203 ? -11.195 -21.391 -10.977 1 96.69 203 PRO B N 1
ATOM 3233 C CA . PRO B 1 203 ? -11.727 -21.188 -12.328 1 96.69 203 PRO B CA 1
ATOM 3234 C C . PRO B 1 203 ? -11.344 -19.844 -12.93 1 96.69 203 PRO B C 1
ATOM 3236 O O . PRO B 1 203 ? -11.594 -18.797 -12.32 1 96.69 203 PRO B O 1
ATOM 3239 N N . GLY B 1 204 ? -10.719 -19.922 -14.07 1 96.88 204 GLY B N 1
ATOM 3240 C CA . GLY B 1 204 ? -10.32 -18.688 -14.734 1 96.88 204 GLY B CA 1
ATOM 3241 C C . GLY B 1 204 ? -8.859 -18.344 -14.516 1 96.88 204 GLY B C 1
ATOM 3242 O O . GLY B 1 204 ? -8.375 -17.344 -15.039 1 96.88 204 GLY B O 1
ATOM 3243 N N . PHE B 1 205 ? -8.172 -19.219 -13.836 1 98.25 205 PHE B N 1
ATOM 3244 C CA . PHE B 1 205 ? -6.75 -18.984 -13.625 1 98.25 205 PHE B CA 1
ATOM 3245 C C . PHE B 1 205 ? -6.016 -18.906 -14.961 1 98.25 205 PHE B C 1
ATOM 3247 O O . PHE B 1 205 ? -6.293 -19.688 -15.867 1 98.25 205 PHE B O 1
ATOM 3254 N N . ILE B 1 206 ? -5.027 -18.016 -15.055 1 97.5 206 ILE B N 1
ATOM 3255 C CA . ILE B 1 206 ? -4.156 -17.969 -16.219 1 97.5 206 ILE B CA 1
ATOM 3256 C C . ILE B 1 206 ? -2.721 -18.281 -15.812 1 97.5 206 ILE B C 1
ATOM 3258 O O . ILE B 1 206 ? -2.258 -17.828 -14.766 1 97.5 206 ILE B O 1
ATOM 3262 N N . PRO B 1 207 ? -2.01 -19 -16.578 1 96.31 207 PRO B N 1
ATOM 3263 C CA . PRO B 1 207 ? -0.653 -19.422 -16.234 1 96.31 207 PRO B CA 1
ATOM 3264 C C . PRO B 1 207 ? 0.336 -18.25 -16.188 1 96.31 207 PRO B C 1
ATOM 3266 O O . PRO B 1 207 ? 0.023 -17.156 -16.656 1 96.31 207 PRO B O 1
ATOM 3269 N N . LEU B 1 208 ? 1.479 -18.5 -15.602 1 94.19 208 LEU B N 1
ATOM 3270 C CA . LEU B 1 208 ? 2.52 -17.5 -15.391 1 94.19 208 LEU B CA 1
ATOM 3271 C C . LEU B 1 208 ? 3.439 -17.406 -16.609 1 94.19 208 LEU B C 1
ATOM 3273 O O . LEU B 1 208 ? 4.523 -16.828 -16.531 1 94.19 208 LEU B O 1
ATOM 3277 N N . ASP B 1 209 ? 2.955 -17.828 -17.672 1 87.06 209 ASP B N 1
ATOM 3278 C CA . ASP B 1 209 ? 3.773 -17.844 -18.875 1 87.06 209 ASP B CA 1
ATOM 3279 C C . ASP B 1 209 ? 4.246 -16.453 -19.234 1 87.06 209 ASP B C 1
ATOM 3281 O O . ASP B 1 209 ? 3.455 -15.5 -19.25 1 87.06 209 ASP B O 1
ATOM 3285 N N . GLY B 1 210 ? 5.57 -16.312 -19.516 1 85.62 210 GLY B N 1
ATOM 3286 C CA . GLY B 1 210 ? 6.148 -15.023 -19.844 1 85.62 210 GLY B CA 1
ATOM 3287 C C . GLY B 1 210 ? 6.746 -14.32 -18.641 1 85.62 210 GLY B C 1
ATOM 3288 O O . GLY B 1 210 ? 7.668 -13.516 -18.781 1 85.62 210 GLY B O 1
ATOM 3289 N N . LEU B 1 211 ? 6.23 -14.719 -17.5 1 92.38 211 LEU B N 1
ATOM 3290 C CA . LEU B 1 211 ? 6.754 -14.148 -16.266 1 92.38 211 LEU B CA 1
ATOM 3291 C C . LEU B 1 211 ? 7.855 -15.039 -15.688 1 92.38 211 LEU B C 1
ATOM 3293 O O . LEU B 1 211 ? 8.75 -14.555 -14.992 1 92.38 211 LEU B O 1
ATOM 3297 N N . ASP B 1 212 ? 7.719 -16.281 -16.016 1 91.19 212 ASP B N 1
ATOM 3298 C CA . ASP B 1 212 ? 8.586 -17.281 -15.383 1 91.19 212 ASP B CA 1
ATOM 3299 C C . ASP B 1 212 ? 9.812 -17.547 -16.25 1 91.19 212 ASP B C 1
ATOM 3301 O O . ASP B 1 212 ? 10.484 -18.578 -16.078 1 91.19 212 ASP B O 1
ATOM 3305 N N . LYS B 1 213 ? 10.117 -16.688 -17.188 1 88.06 213 LYS B N 1
ATOM 3306 C CA . LYS B 1 213 ? 11.297 -16.797 -18.031 1 88.06 213 LYS B CA 1
ATOM 3307 C C . LYS B 1 213 ? 12.312 -15.703 -17.719 1 88.06 213 LYS B C 1
ATOM 3309 O O . LYS B 1 213 ? 11.977 -14.516 -17.719 1 88.06 213 LYS B O 1
ATOM 3314 N N . ALA B 1 214 ? 13.484 -16.188 -17.453 1 83.69 214 ALA B N 1
ATOM 3315 C CA . ALA B 1 214 ? 14.57 -15.227 -17.234 1 83.69 214 ALA B CA 1
ATOM 3316 C C . ALA B 1 214 ? 15.109 -14.695 -18.562 1 83.69 214 ALA B C 1
ATOM 3318 O O . ALA B 1 214 ? 14.906 -15.312 -19.609 1 83.69 214 ALA B O 1
ATOM 3319 N N . LEU B 1 215 ? 15.672 -13.422 -18.422 1 73.38 215 LEU B N 1
ATOM 3320 C CA . LEU B 1 215 ? 16.344 -12.898 -19.609 1 73.38 215 LEU B CA 1
ATOM 3321 C C . LEU B 1 215 ? 17.5 -13.805 -20.016 1 73.38 215 LEU B C 1
ATOM 3323 O O . LEU B 1 215 ? 18.219 -14.328 -19.172 1 73.38 215 LEU B O 1
ATOM 3327 N N . GLY B 1 216 ? 17.359 -14.539 -21.141 1 60.19 216 GLY B N 1
ATOM 3328 C CA . GLY B 1 216 ? 18.438 -15.352 -21.703 1 60.19 216 GLY B CA 1
ATOM 3329 C C . GLY B 1 216 ? 19.734 -14.594 -21.859 1 60.19 216 GLY B C 1
ATOM 3330 O O . GLY B 1 216 ? 19.734 -13.359 -21.891 1 60.19 216 GLY B O 1
#

Nearest PDB structures (foldseek):
  3m3m-assembly1_A  TM=9.463E-01  e=5.108E-15  Pseudomonas protegens Pf-5
  4hz2-assembly1_A  TM=9.231E-01  e=2.585E-15  Xanthobacter autotrophicus Py2
  6tk8-assembly1_AAA-2  TM=8.176E-01  e=1.016E-12  Alopecurus myosuroides
  6zb6-assembly1_A  TM=8.006E-01  e=1.466E-12  Lolium rigidum
  5a4u-assembly1_A  TM=8.388E-01  e=1.554E-10  Arabidopsis thaliana

Radius of gyration: 20.52 Å; Cα contacts (8 Å, |Δi|>4): 792; chains: 2; bounding box: 50×53×49 Å

Organism: NCBI:txid1442368

Secondary structure (DSSP, 8-state):
-PPEEEE-TT-HHHHHHHHHHHHHT---EEEE--TTTTGGGSHHHHHH-TT--S-EEEETTEEE-SHHHHHHHHHHHSPPTT---SS-TTS-SSHHHHHHHHHHHHHIIIIIIIIIIHHHHHHHH--STT--HHHHHHHHHHHHHHHHHHHHHHTT-SSSSSSS--HHHHHHHHHHHTGGGGT--STT-HHHHHHHHHHHTSTT----TTTS----/-PPEEEE-TT-HHHHHHHHHHHHHT---EEEE--TTTTGGGSHHHHHH-TT--S-EEEETTEEE-SHHHHHHHHHHHSPPTT---SS-TTS-SSHHHHHHHHHHHHHIIIIIIIIIIHHHHHHHH--STT--HHHHHHHHHHHHHHHHHHHHHHTT-SSSSSSS--HHHHHHHHHHHTGGGGT---TT-HHHHHHHHHHHTSTT----TTTS----

Foldseek 3Di:
DAKEKEAALQDLLRVLLVQLCLQQVGDYHYDYADVVVLSLVDPVNCVQPVVSDDTWIDDPRDIDRGSVVSQCVDQAPGAGVVDGDGNYPQADPDVLLNVLLVVLLVCLVPLLCQALVQLLCCQQVVPPVPDDPVSLVRNPVSNQVSLVVVLVQLVVALERRDNDHHSSLSSNQRSLVLSVSSPHDCVVRVSNVNSNVVSCPRPRGDDSPSNNHGDD/DAKEKEAALQDLLRVLLVQLCLQQVGDYHYDYADVVVLSLVDPVNCVQPVVSDDTWIDDPRDIDRGSVVSQCVDQAPGDHDVDGDGNYPQADPDVLLNVLLVVLLVCLVPLLCQALVQLLCCQQVVPPVPQDPVSLVRNPVSNQVSLVVVLVQLVVALERRDNDHHSSLSSNQRSLVLSVSSPHDCVVRVSNVNSNVVSCPRPRGDDSPSNNHGDD

InterPro domains:
  IPR004045 Glutathione S-transferase, N-terminal [PF13417] (5-79)
  IPR004045 Glutathione S-transferase, N-terminal [PS50404] (1-82)
  IPR004046 Glutathione S-transferase, C-terminal [PF00043] (122-203)
  IPR010987 Glutathione S-transferase, C-terminal-like [PS50405] (94-216)
  IPR036249 Thioredoxin-like superfamily [SSF52833] (2-82)
  IPR036282 Glutathione S-transferase, C-terminal domain superfamily [SSF47616] (94-206)
  IPR040079 Glutathione transferase family [SFLDS00019] (4-200)